Protein AF-0000000068150241 (afdb_homodimer)

pLDDT: mean 87.36, std 18.29, range [23.86, 98.31]

Sequence (458 aa):
MNGSPILTHMPKVGKSLERRTARDLIADKLMVLVATNMLRPGDVLPGERELASVLHVSRETVRGAIQTLAARGVVEVSQGSRTRVGNVDLSHVTVTIASPNAIDSYDLEDVHAARLHIELKVVGDAAENIDEEALRKLDSLLDAQKICGDDAMRFLICDREFHVAIYRNCGNPLLSDFVTDLYTYMMDYRRSAMSRPGAIEASYKDHSDIVAALSGMTGRPSSPPFTIIMNGSPILTHMPKVGKSLERRTARDLIADKLMVLVATNMLRPGDVLPGERELASVLHVSRETVRGAIQTLAARGVVEVSQGSRTRVGNVDLSHVTVTIASPNAIDSYDLEDVHAARLHIELKVVGDAAENIDEEALRKLDSLLDAQKICGDDAMRFLICDREFHVAIYRNCGNPLLSDFVTDLYTYMMDYRRSAMSRPGAIEASYKDHSDIVAALSGMTGRPSSPPFTII

Secondary structure (DSSP, 8-state):
----GGGG-------------HHHHHHHHHHHHHHTTSS-TTPBPPPHHHHHHHHTS-HHHHHHHHHHHHHTTSEE--TTS--EE-----TT--SSSS-HHHHHTS-HHHHHHHHHHHHHHHHHHHHHH--HHHHHHHHHHHHHHHHTTT-HHHHHHHHHHHHHHHHGGGS-HHHHHHHHHHHTTTHHHHHHHHTSTTHHHHHHHHHHHHHHHHHH-TT----------/----GGGG-------------HHHHHHHHHHHHHHTTSS-TTPBPPPHHHHHHHHTS-HHHHHHHHHHHHHTTSEE--TTS--EE-----TT--SSSS-HHHHHTS-HHHHHHHHHHHHHHHHHHHHHH--HHHHHHHHHHHHHHHHTTT-HHHHHHHHHHHHHHHHGGGS-HHHHHHHHHHHTTTHHHHHHHHTSTTHHHHHHHHHHHHHHHHHH-TT----------

Structure (mmCIF, N/CA/C/O backbone):
data_AF-0000000068150241-model_v1
#
loop_
_entity.id
_entity.type
_entity.pdbx_description
1 polymer 'Transcriptional regulator, GntR family protein'
#
loop_
_atom_site.group_PDB
_atom_site.id
_atom_site.type_symbol
_atom_site.label_atom_id
_atom_site.label_alt_id
_atom_site.label_comp_id
_atom_site.label_asym_id
_atom_site.label_entity_id
_atom_site.label_seq_id
_atom_site.pdbx_PDB_ins_code
_atom_site.Cartn_x
_atom_site.Cartn_y
_atom_site.Cartn_z
_atom_site.occupancy
_atom_site.B_iso_or_equiv
_atom_site.auth_seq_id
_atom_site.auth_comp_id
_atom_site.auth_asym_id
_atom_site.auth_atom_id
_atom_site.pdbx_PDB_model_num
ATOM 1 N N . MET A 1 1 ? -9.531 3.857 25.141 1 23.88 1 MET A N 1
ATOM 2 C CA . MET A 1 1 ? -9.82 4.871 24.125 1 23.88 1 MET A CA 1
ATOM 3 C C . MET A 1 1 ? -10.594 4.266 22.953 1 23.88 1 MET A C 1
ATOM 5 O O . MET A 1 1 ? -10.133 3.307 22.328 1 23.88 1 MET A O 1
ATOM 9 N N . ASN A 1 2 ? -11.992 4.293 22.984 1 27.88 2 ASN A N 1
ATOM 10 C CA . ASN A 1 2 ? -13.047 3.686 22.172 1 27.88 2 ASN A CA 1
ATOM 11 C C . ASN A 1 2 ? -12.953 4.109 20.719 1 27.88 2 ASN A C 1
ATOM 13 O O . ASN A 1 2 ? -12.547 5.23 20.406 1 27.88 2 ASN A O 1
ATOM 17 N N . GLY A 1 3 ? -12.812 3.277 19.797 1 33.84 3 GLY A N 1
ATOM 18 C CA . GLY A 1 3 ? -12.914 3.424 18.359 1 33.84 3 GLY A CA 1
ATOM 19 C C . GLY A 1 3 ? -13.961 4.441 17.938 1 33.84 3 GLY A C 1
ATOM 20 O O . GLY A 1 3 ? -15.008 4.57 18.578 1 33.84 3 GLY A O 1
ATOM 21 N N . SER A 1 4 ? -13.594 5.551 17.516 1 35.03 4 SER A N 1
ATOM 22 C CA . SER A 1 4 ? -14.5 6.656 17.203 1 35.03 4 SER A CA 1
ATOM 23 C C . SER A 1 4 ? -15.719 6.176 16.422 1 35.03 4 SER A C 1
ATOM 25 O O . SER A 1 4 ? -15.578 5.555 15.367 1 35.03 4 SER A O 1
ATOM 27 N N . PRO A 1 5 ? -16.938 6.195 16.953 1 36.22 5 PRO A N 1
ATOM 28 C CA . PRO A 1 5 ? -18.281 5.855 16.469 1 36.22 5 PRO A CA 1
ATOM 29 C C . PRO A 1 5 ? -18.609 6.508 15.125 1 36.22 5 PRO A C 1
ATOM 31 O O . PRO A 1 5 ? -19.688 6.273 14.57 1 36.22 5 PRO A O 1
ATOM 34 N N . ILE A 1 6 ? -17.828 7.395 14.812 1 35.53 6 ILE A N 1
ATOM 35 C CA . ILE A 1 6 ? -18.297 8.266 13.742 1 35.53 6 ILE A CA 1
ATOM 36 C C . ILE A 1 6 ? -18.438 7.469 12.445 1 35.53 6 ILE A C 1
ATOM 38 O O . ILE A 1 6 ? -19.312 7.762 11.617 1 35.53 6 ILE A O 1
ATOM 42 N N . LEU A 1 7 ? -17.578 6.551 12.164 1 39.31 7 LEU A N 1
ATOM 43 C CA . LEU A 1 7 ? -17.656 5.902 10.867 1 39.31 7 LEU A CA 1
ATOM 44 C C . LEU A 1 7 ? -18.75 4.836 10.852 1 39.31 7 LEU A C 1
ATOM 46 O O . LEU A 1 7 ? -18.79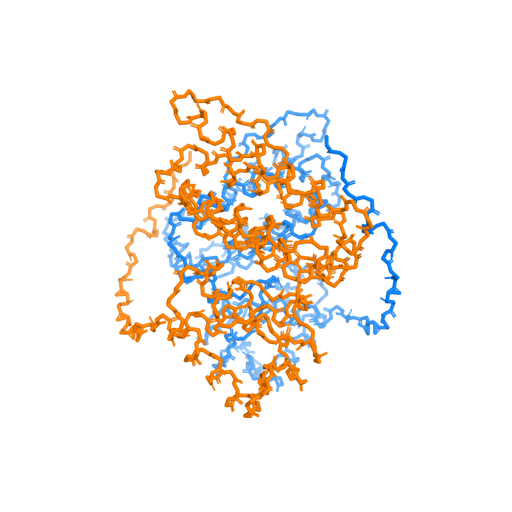7 4.008 9.938 1 39.31 7 LEU A O 1
ATOM 50 N N . THR A 1 8 ? -19.609 4.789 11.781 1 37.72 8 THR A N 1
ATOM 51 C CA . THR A 1 8 ? -20.562 3.688 11.852 1 37.72 8 THR A CA 1
ATOM 52 C C . THR A 1 8 ? -21.594 3.779 10.727 1 37.72 8 THR A C 1
ATOM 54 O O . THR A 1 8 ? -22.234 2.785 10.375 1 37.72 8 THR A O 1
ATOM 57 N N . HIS A 1 9 ? -21.938 5.02 10.289 1 39.81 9 HIS A N 1
ATOM 58 C CA . HIS A 1 9 ? -23.094 5.027 9.398 1 39.81 9 HIS A CA 1
ATOM 59 C C . HIS A 1 9 ? -22.656 5.199 7.945 1 39.81 9 HIS A C 1
ATOM 61 O O . HIS A 1 9 ? -22.828 6.27 7.359 1 39.81 9 HIS A O 1
ATOM 67 N N . MET A 1 10 ? -21.812 4.547 7.504 1 38.31 10 MET A N 1
ATOM 68 C CA . MET A 1 10 ? -21.359 4.73 6.125 1 38.31 10 MET A CA 1
ATOM 69 C C . MET A 1 10 ? -22.375 4.145 5.145 1 38.31 10 MET A C 1
ATOM 71 O O . MET A 1 10 ? -22.859 3.025 5.336 1 38.31 10 MET A O 1
ATOM 75 N N . PRO A 1 11 ? -23 4.973 4.18 1 37.69 11 PRO A N 1
ATOM 76 C CA . PRO A 1 11 ? -23.969 4.441 3.217 1 37.69 11 PRO A CA 1
ATOM 77 C C . PRO A 1 11 ? -23.375 3.371 2.309 1 37.69 11 PRO A C 1
ATOM 79 O O . PRO A 1 11 ? -22.172 3.393 2.029 1 37.69 11 PRO A O 1
ATOM 82 N N . LYS A 1 12 ? -24.141 2.387 2.006 1 37.28 12 LYS A N 1
ATOM 83 C CA . LYS A 1 12 ? -23.797 1.292 1.104 1 37.28 12 LYS A CA 1
ATOM 84 C C . LYS A 1 12 ? -23.812 1.75 -0.351 1 37.28 12 LYS A C 1
ATOM 86 O O . LYS A 1 12 ? -24.859 2.148 -0.866 1 37.28 12 LYS A O 1
ATOM 91 N N . VAL A 1 13 ? -23.031 2.547 -0.886 1 35.31 13 VAL A N 1
ATOM 92 C CA . VAL A 1 13 ? -23.047 2.891 -2.305 1 35.31 13 VAL A CA 1
ATOM 93 C C . VAL A 1 13 ? -22.953 1.619 -3.145 1 35.31 13 VAL A C 1
ATOM 95 O O . VAL A 1 13 ? -21.938 0.918 -3.117 1 35.31 13 VAL A O 1
ATOM 98 N N . GLY A 1 14 ? -23.984 0.919 -3.361 1 36.31 14 GLY A N 1
ATOM 99 C CA . GLY A 1 14 ? -24.094 -0.292 -4.16 1 36.31 14 GLY A CA 1
ATOM 100 C C . GLY A 1 14 ? -23.812 -0.063 -5.633 1 36.31 14 GLY A C 1
ATOM 101 O O . GLY A 1 14 ? -24.688 0.386 -6.375 1 36.31 14 GLY A O 1
ATOM 102 N N . LYS A 1 15 ? -22.828 0.691 -6.125 1 38.38 15 LYS A N 1
ATOM 103 C CA . LYS A 1 15 ? -22.719 0.717 -7.578 1 38.38 15 LYS A CA 1
ATOM 104 C C . LYS A 1 15 ? -22.828 -0.688 -8.164 1 38.38 15 LYS A C 1
ATOM 106 O O . LYS A 1 15 ? -22.406 -1.661 -7.535 1 38.38 15 LYS A O 1
ATOM 111 N N . SER A 1 16 ? -23.594 -0.857 -9.141 1 39.06 16 SER A N 1
ATOM 112 C CA . SER A 1 16 ? -23.703 -2.033 -10 1 39.06 16 SER A CA 1
ATOM 113 C C . SER A 1 16 ? -22.328 -2.463 -10.516 1 39.06 16 SER A C 1
ATOM 115 O O . SER A 1 16 ? -21.734 -1.786 -11.359 1 39.06 16 SER A O 1
ATOM 117 N N . LEU A 1 17 ? -21.344 -2.605 -9.82 1 44.53 17 LEU A N 1
ATOM 118 C CA . LEU A 1 17 ? -20.047 -3.086 -10.281 1 44.53 17 LEU A CA 1
ATOM 119 C C . LEU A 1 17 ? -20.203 -4.242 -11.258 1 44.53 17 LEU A C 1
ATOM 121 O O . LEU A 1 17 ? -20.859 -5.238 -10.953 1 44.53 17 LEU A O 1
ATOM 125 N N . GLU A 1 18 ? -20.422 -3.977 -12.578 1 47.09 18 GLU A N 1
ATOM 126 C CA . GLU A 1 18 ? -20.375 -5.059 -13.555 1 47.09 18 GLU A CA 1
ATOM 127 C C . GLU A 1 18 ? -19.547 -6.227 -13.055 1 47.09 18 GLU A C 1
ATOM 129 O O . GLU A 1 18 ? -18.422 -6.031 -12.57 1 47.09 18 GLU A O 1
ATOM 134 N N . ARG A 1 19 ? -20.141 -7.242 -12.727 1 62.06 19 ARG A N 1
ATOM 135 C CA . ARG A 1 19 ? -19.562 -8.477 -12.203 1 62.06 19 ARG A CA 1
ATOM 136 C C . ARG A 1 19 ? -18.422 -8.969 -13.094 1 62.06 19 ARG A C 1
ATOM 138 O O . ARG A 1 19 ? -18.625 -9.25 -14.273 1 62.06 19 ARG A O 1
ATOM 145 N N . ARG A 1 20 ? -17.281 -8.68 -12.836 1 76.19 20 ARG A N 1
ATOM 146 C CA . ARG A 1 20 ? -16.109 -9.18 -13.539 1 76.19 20 ARG A CA 1
ATOM 147 C C . ARG A 1 20 ? -16.203 -10.68 -13.773 1 76.19 20 ARG A C 1
ATOM 149 O O . ARG A 1 20 ? -16.5 -11.438 -12.844 1 76.19 20 ARG A O 1
ATOM 156 N N . THR A 1 21 ? -16.094 -11.062 -15.102 1 89.44 21 THR A N 1
ATOM 157 C CA . THR A 1 21 ? -16.094 -12.484 -15.453 1 89.44 21 THR A CA 1
ATOM 158 C C . THR A 1 21 ? -14.789 -13.141 -15.023 1 89.44 21 THR A C 1
ATOM 160 O O . THR A 1 21 ? -13.82 -12.461 -14.695 1 89.44 21 THR A O 1
ATOM 163 N N . ALA A 1 22 ? -14.781 -14.43 -14.977 1 92.5 22 ALA A N 1
ATOM 164 C CA . ALA A 1 22 ? -13.562 -15.195 -14.711 1 92.5 22 ALA A CA 1
ATOM 165 C C . ALA A 1 22 ? -12.484 -14.875 -15.742 1 92.5 22 ALA A C 1
ATOM 167 O O . ALA A 1 22 ? -11.297 -14.789 -15.406 1 92.5 22 ALA A O 1
ATOM 168 N N . ARG A 1 23 ? -12.891 -14.617 -16.922 1 94.38 23 ARG A N 1
ATOM 169 C CA . ARG A 1 23 ? -11.984 -14.25 -18.016 1 94.38 23 ARG A CA 1
ATOM 170 C C . ARG A 1 23 ? -11.281 -12.93 -17.719 1 94.38 23 ARG A C 1
ATOM 172 O O . ARG A 1 23 ? -10.062 -12.82 -17.891 1 94.38 23 ARG A O 1
ATOM 179 N N . ASP A 1 24 ? -12.039 -11.953 -17.312 1 95 24 ASP A N 1
ATOM 180 C CA . ASP A 1 24 ? -11.469 -10.648 -17 1 95 24 ASP A CA 1
ATOM 181 C C . ASP A 1 24 ? -10.469 -10.75 -15.844 1 95 24 ASP A C 1
ATOM 183 O O . ASP A 1 24 ? -9.406 -10.125 -15.883 1 95 24 ASP A O 1
ATOM 187 N N . LEU A 1 25 ? -10.805 -11.539 -14.898 1 95.19 25 LEU A N 1
ATOM 188 C CA . LEU A 1 25 ? -9.945 -11.703 -13.734 1 95.19 25 LEU A CA 1
ATOM 189 C C . LEU A 1 25 ? -8.625 -12.359 -14.117 1 95.19 25 LEU A C 1
ATOM 191 O O . LEU A 1 25 ? -7.559 -11.945 -13.648 1 95.19 25 LEU A O 1
ATOM 195 N N . ILE A 1 26 ? -8.719 -13.344 -14.93 1 97.06 26 ILE A N 1
ATOM 196 C CA . ILE A 1 26 ? -7.512 -14.055 -15.344 1 97.06 26 ILE A CA 1
ATOM 197 C C . ILE A 1 26 ? -6.676 -13.164 -16.266 1 97.06 26 ILE A C 1
ATOM 199 O O . ILE A 1 26 ? -5.445 -13.172 -16.188 1 97.06 26 ILE A O 1
ATOM 203 N N . ALA A 1 27 ? -7.316 -12.391 -17.141 1 96.94 27 ALA A N 1
ATOM 204 C CA . ALA A 1 27 ? -6.586 -11.438 -17.969 1 96.94 27 ALA A CA 1
ATOM 205 C C . ALA A 1 27 ? -5.812 -10.445 -17.094 1 96.94 27 ALA A C 1
ATOM 207 O O . ALA A 1 27 ? -4.645 -10.148 -17.375 1 96.94 27 ALA A O 1
ATOM 208 N N . ASP A 1 28 ? -6.445 -9.969 -16.078 1 95.5 28 ASP A N 1
ATOM 209 C CA . ASP A 1 28 ? -5.793 -9.047 -15.164 1 95.5 28 ASP A CA 1
ATOM 210 C C . ASP A 1 28 ? -4.605 -9.703 -14.469 1 95.5 28 ASP A C 1
ATOM 212 O O . ASP A 1 28 ? -3.549 -9.094 -14.312 1 95.5 28 ASP A O 1
ATOM 216 N N . LYS A 1 29 ? -4.801 -10.922 -14.055 1 95.94 29 LYS A N 1
ATOM 217 C CA . LYS A 1 29 ? -3.709 -11.641 -13.406 1 95.94 29 LYS A CA 1
ATOM 218 C C . LYS A 1 29 ? -2.514 -11.789 -14.336 1 95.94 29 LYS A C 1
ATOM 220 O O . LYS A 1 29 ? -1.37 -11.57 -13.938 1 95.94 29 LYS A O 1
ATOM 225 N N . LEU A 1 30 ? -2.787 -12.164 -15.523 1 96.69 30 LEU A N 1
ATOM 226 C CA . LEU A 1 30 ? -1.712 -12.328 -16.484 1 96.69 30 LEU A CA 1
ATOM 227 C C . LEU A 1 30 ? -1.045 -10.992 -16.797 1 96.69 30 LEU A C 1
ATOM 229 O O . LEU A 1 30 ? 0.172 -10.93 -16.984 1 96.69 30 LEU A O 1
ATOM 233 N N . MET A 1 31 ? -1.825 -9.977 -16.859 1 96.06 31 MET A N 1
ATOM 234 C CA . MET A 1 31 ? -1.278 -8.641 -17.078 1 96.06 31 MET A CA 1
ATOM 235 C C . MET A 1 31 ? -0.325 -8.258 -15.953 1 96.06 31 MET A C 1
ATOM 237 O O . MET A 1 31 ? 0.717 -7.645 -16.188 1 96.06 31 MET A O 1
ATOM 241 N N . VAL A 1 32 ? -0.69 -8.594 -14.773 1 94.94 32 VAL A N 1
ATOM 242 C CA . VAL A 1 32 ? 0.145 -8.305 -13.609 1 94.94 32 VAL A CA 1
ATOM 243 C C . VAL A 1 32 ? 1.466 -9.07 -13.727 1 94.94 32 VAL A C 1
ATOM 245 O O . VAL A 1 32 ? 2.523 -8.539 -13.375 1 94.94 32 VAL A O 1
ATOM 248 N N . LEU A 1 33 ? 1.435 -10.305 -14.203 1 95.38 33 LEU A N 1
ATOM 249 C CA . LEU A 1 33 ? 2.658 -11.078 -14.398 1 95.38 33 LEU A CA 1
ATOM 250 C C . LEU A 1 33 ? 3.602 -10.375 -15.359 1 95.38 33 LEU A C 1
ATOM 252 O O . LEU A 1 33 ? 4.82 -10.375 -15.164 1 95.38 33 LEU A O 1
ATOM 256 N N . VAL A 1 34 ? 3.035 -9.758 -16.328 1 94.88 34 VAL A N 1
ATOM 257 C CA . VAL A 1 34 ? 3.836 -9.023 -17.297 1 94.88 34 VAL A CA 1
ATOM 258 C C . VAL A 1 34 ? 4.32 -7.707 -16.688 1 94.88 34 VAL A C 1
ATOM 260 O O . VAL A 1 34 ? 5.5 -7.367 -16.781 1 94.88 34 VAL A O 1
ATOM 263 N N . ALA A 1 35 ? 3.463 -7.023 -15.984 1 93.38 35 ALA A N 1
ATOM 264 C CA . ALA A 1 35 ? 3.766 -5.711 -15.422 1 93.38 35 ALA A CA 1
ATOM 265 C C . ALA A 1 35 ? 4.867 -5.805 -14.375 1 93.38 35 ALA A C 1
ATOM 267 O O . ALA A 1 35 ? 5.633 -4.859 -14.172 1 93.38 35 ALA A O 1
ATOM 268 N N . THR A 1 36 ? 4.941 -6.934 -13.703 1 92.69 36 THR A N 1
ATOM 269 C CA . THR A 1 36 ? 5.906 -7.125 -12.633 1 92.69 36 THR A CA 1
ATOM 270 C C . THR A 1 36 ? 7.199 -7.738 -13.164 1 92.69 36 THR A C 1
ATOM 272 O O . THR A 1 36 ? 8.125 -8.008 -12.406 1 92.69 36 THR A O 1
ATOM 275 N N . ASN A 1 37 ? 7.23 -8.102 -14.422 1 90.75 37 ASN A N 1
ATOM 276 C CA . ASN A 1 37 ? 8.367 -8.68 -15.133 1 90.75 37 ASN A CA 1
ATOM 277 C C . ASN A 1 37 ? 8.609 -10.125 -14.727 1 90.75 37 ASN A C 1
ATOM 279 O O . ASN A 1 37 ? 9.68 -10.68 -14.977 1 90.75 37 ASN A O 1
ATOM 283 N N . MET A 1 38 ? 7.621 -10.695 -14.117 1 92.56 38 MET A N 1
ATOM 284 C CA . MET A 1 38 ? 7.652 -12.156 -14.016 1 92.56 38 MET A CA 1
ATOM 285 C C . MET A 1 38 ? 7.625 -12.797 -15.398 1 92.56 38 MET A C 1
ATOM 287 O O . MET A 1 38 ? 8.266 -13.82 -15.625 1 92.56 38 MET A O 1
ATOM 291 N N . LEU A 1 39 ? 6.84 -12.188 -16.219 1 94.69 39 LEU A N 1
ATOM 292 C CA . LEU A 1 39 ? 6.852 -12.422 -17.656 1 94.69 39 LEU A CA 1
ATOM 293 C C . LEU A 1 39 ? 7.449 -11.227 -18.391 1 94.69 39 LEU A C 1
ATOM 295 O O . LEU A 1 39 ? 6.973 -10.094 -18.25 1 94.69 39 LEU A O 1
ATOM 299 N N . ARG A 1 40 ? 8.461 -11.477 -19.203 1 94.44 40 ARG A N 1
ATOM 300 C CA . ARG A 1 40 ? 9.156 -10.406 -19.906 1 94.44 40 ARG A CA 1
ATOM 301 C C . ARG A 1 40 ? 8.797 -10.406 -21.391 1 94.44 40 ARG A C 1
ATOM 303 O O . ARG A 1 40 ? 8.406 -11.438 -21.938 1 94.44 40 ARG A O 1
ATOM 310 N N . PRO A 1 41 ? 8.984 -9.203 -21.922 1 95.44 41 PRO A N 1
ATOM 311 C CA . PRO A 1 41 ? 8.789 -9.188 -23.375 1 95.44 41 PRO A CA 1
ATOM 312 C C . PRO A 1 41 ? 9.633 -10.242 -24.094 1 95.44 41 PRO A C 1
ATOM 314 O O . PRO A 1 41 ? 10.828 -10.383 -23.797 1 95.44 41 PRO A O 1
ATOM 317 N N . GLY A 1 42 ? 8.953 -10.984 -24.969 1 95.88 42 GLY A N 1
ATOM 318 C CA . GLY A 1 42 ? 9.641 -12.016 -25.719 1 95.88 42 GLY A CA 1
ATOM 319 C C . GLY A 1 42 ? 9.508 -13.398 -25.109 1 95.88 42 GLY A C 1
ATOM 320 O O . GLY A 1 42 ? 9.734 -14.406 -25.781 1 95.88 42 GLY A O 1
ATOM 321 N N . ASP A 1 43 ? 9.141 -13.484 -23.859 1 95.88 43 ASP A N 1
ATOM 322 C CA . ASP A 1 43 ? 8.945 -14.773 -23.219 1 95.88 43 ASP A CA 1
ATOM 323 C C . ASP A 1 43 ? 7.824 -15.562 -23.875 1 95.88 43 ASP A C 1
ATOM 325 O O . ASP A 1 43 ? 6.836 -14.977 -24.328 1 95.88 43 ASP A O 1
ATOM 329 N N . VAL A 1 44 ? 7.965 -16.922 -23.891 1 95.75 44 VAL A N 1
ATOM 330 C CA . VAL A 1 44 ? 6.883 -17.812 -24.312 1 95.75 44 VAL A CA 1
ATOM 331 C C . VAL A 1 44 ? 6.031 -18.188 -23.109 1 95.75 44 VAL A C 1
ATOM 333 O O . VAL A 1 44 ? 6.551 -18.703 -22.109 1 95.75 44 VAL A O 1
ATOM 336 N N . LEU A 1 45 ? 4.738 -17.953 -23.234 1 96.56 45 LEU A N 1
ATOM 337 C CA . LEU A 1 45 ? 3.836 -18.312 -22.141 1 96.56 45 LEU A CA 1
ATOM 338 C C . LEU A 1 45 ? 3.768 -19.828 -21.969 1 96.56 45 LEU A C 1
ATOM 340 O O . LEU A 1 45 ? 3.799 -20.562 -22.953 1 96.56 45 LEU A O 1
ATOM 344 N N . PRO A 1 46 ? 3.652 -20.188 -20.688 1 94.75 46 PRO A N 1
ATOM 345 C CA . PRO A 1 46 ? 3.281 -21.594 -20.531 1 94.75 46 PRO A CA 1
ATOM 346 C C . PRO A 1 46 ? 2.012 -21.969 -21.312 1 94.75 46 PRO A C 1
ATOM 348 O O . PRO A 1 46 ? 1.2 -21.094 -21.609 1 94.75 46 PRO A O 1
ATOM 351 N N . GLY A 1 47 ? 1.883 -23.219 -21.594 1 94.19 47 GLY A N 1
ATOM 352 C CA . GLY A 1 47 ? 0.709 -23.656 -22.328 1 94.19 47 GLY A CA 1
ATOM 353 C C . GLY A 1 47 ? -0.591 -23.391 -21.594 1 94.19 47 GLY A C 1
ATOM 354 O O . GLY A 1 47 ? -0.599 -23.25 -20.375 1 94.19 47 GLY A O 1
ATOM 355 N N . GLU A 1 48 ? -1.673 -23.328 -22.328 1 95.44 48 GLU A N 1
ATOM 356 C CA . GLU A 1 48 ? -2.988 -23.031 -21.766 1 95.44 48 GLU A CA 1
ATOM 357 C C . GLU A 1 48 ? -3.363 -24.047 -20.688 1 95.44 48 GLU A C 1
ATOM 359 O O . GLU A 1 48 ? -3.953 -23.688 -19.672 1 95.44 48 GLU A O 1
ATOM 364 N N . ARG A 1 49 ? -3.057 -25.281 -20.891 1 94.56 49 ARG A N 1
ATOM 365 C CA . ARG A 1 49 ? -3.363 -26.328 -19.906 1 94.56 49 ARG A CA 1
ATOM 366 C C . ARG A 1 49 ? -2.604 -26.094 -18.609 1 94.56 49 ARG A C 1
ATOM 368 O O . ARG A 1 49 ? -3.174 -26.219 -17.531 1 94.56 49 ARG A O 1
ATOM 375 N N . GLU A 1 50 ? -1.358 -25.812 -18.734 1 95.06 50 GLU A N 1
ATOM 376 C CA . GLU A 1 50 ? -0.532 -25.562 -17.547 1 95.06 50 GLU A CA 1
ATOM 377 C C . GLU A 1 50 ? -1.021 -24.328 -16.797 1 95.06 50 GLU A C 1
ATOM 379 O O . GLU A 1 50 ? -1.161 -24.375 -15.57 1 95.06 50 GLU A O 1
ATOM 384 N N . LEU A 1 51 ? -1.272 -23.234 -17.484 1 96.62 51 LEU A N 1
ATOM 385 C CA . LEU A 1 51 ? -1.783 -22.016 -16.859 1 96.62 51 LEU A CA 1
ATOM 386 C C . LEU A 1 51 ? -3.127 -22.281 -16.188 1 96.62 51 LEU A C 1
ATOM 388 O O . LEU A 1 51 ? -3.383 -21.781 -15.094 1 96.62 51 LEU A O 1
ATOM 392 N N . ALA A 1 52 ? -3.99 -23.062 -16.875 1 96.88 52 ALA A N 1
ATOM 393 C CA . ALA A 1 52 ? -5.289 -23.406 -16.312 1 96.88 52 ALA A CA 1
ATOM 394 C C . ALA A 1 52 ? -5.133 -24.125 -14.977 1 96.88 52 ALA A C 1
ATOM 396 O O . ALA A 1 52 ? -5.859 -23.844 -14.023 1 96.88 52 ALA A O 1
ATOM 397 N N . SER A 1 53 ? -4.219 -25 -14.93 1 95.31 53 SER A N 1
ATOM 398 C CA . SER A 1 53 ? -3.959 -25.766 -13.711 1 95.31 53 SER A CA 1
ATO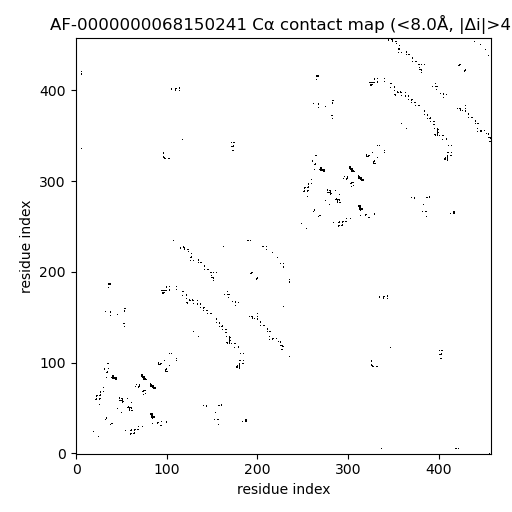M 399 C C . SER A 1 53 ? -3.457 -24.859 -12.594 1 95.31 53 SER A C 1
ATOM 401 O O . SER A 1 53 ? -3.986 -24.891 -11.477 1 95.31 53 SER A O 1
ATOM 403 N N . VAL A 1 54 ? -2.512 -24.016 -12.852 1 96.12 54 VAL A N 1
ATOM 404 C CA . VAL A 1 54 ? -1.877 -23.156 -11.859 1 96.12 54 VAL A CA 1
ATOM 405 C C . VAL A 1 54 ? -2.869 -22.094 -11.375 1 96.12 54 VAL A C 1
ATOM 407 O O . VAL A 1 54 ? -2.9 -21.766 -10.195 1 96.12 54 VAL A O 1
ATOM 410 N N . LEU A 1 55 ? -3.697 -21.641 -12.281 1 97 55 LEU A N 1
ATOM 411 C CA . LEU A 1 55 ? -4.613 -20.562 -11.953 1 97 55 LEU A CA 1
ATOM 412 C C . LEU A 1 55 ? -5.965 -21.109 -11.508 1 97 55 LEU A C 1
ATOM 414 O O . LEU A 1 55 ? -6.863 -20.344 -11.148 1 97 55 LEU A O 1
ATOM 418 N N . HIS A 1 56 ? -6.141 -22.375 -11.516 1 95.56 56 HIS A N 1
ATOM 419 C CA . HIS A 1 56 ? -7.328 -23.078 -11.047 1 95.56 56 HIS A CA 1
ATOM 420 C C . HIS A 1 56 ? -8.578 -22.594 -11.773 1 95.56 56 HIS A C 1
ATOM 422 O O . HIS A 1 56 ? -9.586 -22.266 -11.141 1 95.56 56 HIS A O 1
ATOM 428 N N . VAL A 1 57 ? -8.453 -22.562 -13.078 1 97.12 57 VAL A N 1
ATOM 429 C CA . VAL A 1 57 ? -9.57 -22.234 -13.961 1 97.12 57 VAL A CA 1
ATOM 430 C C . VAL A 1 57 ? -9.578 -23.172 -15.164 1 97.12 57 VAL A C 1
ATOM 432 O O . VAL A 1 57 ? -8.695 -24.016 -15.297 1 97.12 57 VAL A O 1
ATOM 435 N N . SER A 1 58 ? -10.586 -23.047 -15.961 1 97.06 58 SER A N 1
ATOM 436 C CA . SER A 1 58 ? -10.68 -23.891 -17.156 1 97.06 58 SER A CA 1
ATOM 437 C C . SER A 1 58 ? -9.742 -23.391 -18.25 1 97.06 58 SER A C 1
ATOM 439 O O . SER A 1 58 ? -9.344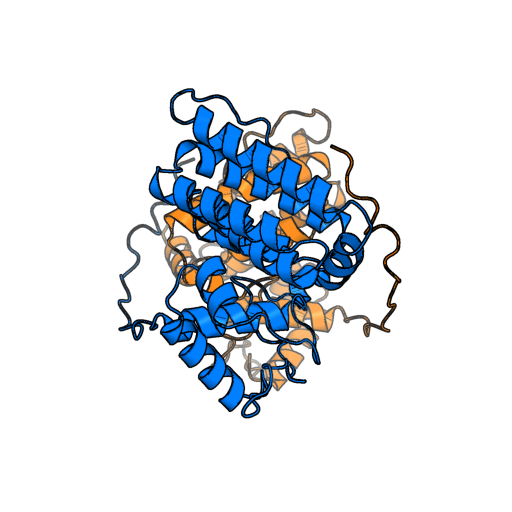 -22.219 -18.25 1 97.06 58 SER A O 1
ATOM 441 N N . ARG A 1 59 ? -9.406 -24.312 -19.156 1 97.06 59 ARG A N 1
ATOM 442 C CA . ARG A 1 59 ? -8.602 -23.953 -20.312 1 97.06 59 ARG A CA 1
ATOM 443 C C . ARG A 1 59 ? -9.305 -22.891 -21.141 1 97.06 59 ARG A C 1
ATOM 445 O O . ARG A 1 59 ? -8.656 -22 -21.703 1 97.06 59 ARG A O 1
ATOM 452 N N . GLU A 1 60 ? -10.586 -22.969 -21.188 1 97.12 60 GLU A N 1
ATOM 453 C CA . GLU A 1 60 ? -11.383 -22 -21.938 1 97.12 60 GLU A CA 1
ATOM 454 C C . GLU A 1 60 ? -11.258 -20.609 -21.359 1 97.12 60 GLU A C 1
ATOM 456 O O . GLU A 1 60 ? -11.18 -19.625 -22.094 1 97.12 60 GLU A O 1
ATOM 461 N N . THR A 1 61 ? -11.273 -20.547 -20.062 1 97.94 61 THR A N 1
ATOM 462 C CA . THR A 1 61 ? -11.102 -19.266 -19.375 1 97.94 61 THR A CA 1
ATOM 463 C C . THR A 1 61 ? -9.742 -18.656 -19.672 1 97.94 61 THR A C 1
ATOM 465 O O . THR A 1 61 ? -9.633 -17.469 -19.969 1 97.94 61 THR A O 1
ATOM 468 N N . VAL A 1 62 ? -8.711 -19.469 -19.703 1 97.56 62 VAL A N 1
ATOM 469 C CA . VAL A 1 62 ? -7.363 -19 -20 1 97.56 62 VAL A CA 1
ATOM 470 C C . VAL A 1 62 ? -7.289 -18.531 -21.453 1 97.56 62 VAL A C 1
ATOM 472 O O . VAL A 1 62 ? -6.75 -17.453 -21.734 1 97.56 62 VAL A O 1
ATOM 475 N N . ARG A 1 63 ? -7.824 -19.328 -22.312 1 96.06 63 ARG A N 1
ATOM 476 C CA . ARG A 1 63 ? -7.828 -18.969 -23.719 1 96.06 63 ARG A CA 1
ATOM 477 C C . ARG A 1 63 ? -8.5 -17.625 -23.938 1 96.06 63 ARG A C 1
ATOM 479 O O . ARG A 1 63 ? -7.98 -16.781 -24.672 1 96.06 63 ARG A O 1
ATOM 486 N N . GLY A 1 64 ? -9.648 -17.438 -23.297 1 97.12 64 GLY A N 1
ATOM 487 C CA . GLY A 1 64 ? -10.344 -16.156 -23.406 1 97.12 64 GLY A CA 1
ATOM 488 C C . GLY A 1 64 ? -9.523 -15 -22.875 1 97.12 64 GLY A C 1
ATOM 489 O O . GLY A 1 64 ? -9.5 -13.922 -23.469 1 97.12 64 GLY A O 1
ATOM 490 N N . ALA A 1 65 ? -8.867 -15.203 -21.797 1 97.88 65 ALA A N 1
ATOM 491 C CA . ALA A 1 65 ? -8.016 -14.18 -21.203 1 97.88 65 ALA A CA 1
ATOM 492 C C . ALA A 1 65 ? -6.867 -13.812 -22.125 1 97.88 65 ALA A C 1
ATOM 494 O O . ALA A 1 65 ? -6.547 -12.633 -22.297 1 97.88 65 ALA A O 1
ATOM 495 N N . ILE A 1 66 ? -6.277 -14.773 -22.719 1 97.38 66 ILE A N 1
ATOM 496 C CA . ILE A 1 66 ? -5.164 -14.562 -23.641 1 97.38 66 ILE A CA 1
ATOM 497 C C . ILE A 1 66 ? -5.633 -13.766 -24.859 1 97.38 66 ILE A C 1
ATOM 499 O O . ILE A 1 66 ? -4.938 -12.859 -25.312 1 97.38 66 ILE A O 1
ATOM 503 N N . GLN A 1 67 ? -6.789 -14.055 -25.328 1 96.44 67 GLN A N 1
ATOM 504 C CA . GLN A 1 67 ? -7.34 -13.312 -26.453 1 96.44 67 GLN A CA 1
ATOM 505 C C . GLN A 1 67 ? -7.559 -11.852 -26.094 1 96.44 67 GLN A C 1
ATOM 507 O O . GLN A 1 67 ? -7.289 -10.961 -26.906 1 96.44 67 GLN A O 1
ATOM 512 N N . THR A 1 68 ? -8.086 -11.664 -24.938 1 96.88 68 THR A N 1
ATOM 513 C CA . THR A 1 68 ? -8.281 -10.305 -24.438 1 96.88 68 THR A CA 1
ATOM 514 C C . THR A 1 68 ? -6.957 -9.547 -24.406 1 96.88 68 THR A C 1
ATOM 516 O O . THR A 1 68 ? -6.883 -8.398 -24.844 1 96.88 68 THR A O 1
ATOM 519 N N . LEU A 1 69 ? -5.957 -10.172 -23.922 1 97.69 69 LEU A N 1
ATOM 520 C CA . LEU A 1 69 ? -4.641 -9.547 -23.812 1 97.69 69 LEU A CA 1
ATOM 521 C C . LEU A 1 69 ? -4.02 -9.336 -25.188 1 97.69 69 LEU A C 1
ATOM 523 O O . LEU A 1 69 ? -3.297 -8.359 -25.406 1 97.69 69 LEU A O 1
ATOM 527 N N . ALA A 1 70 ? -4.273 -10.219 -26.078 1 96.75 70 ALA A N 1
ATOM 528 C CA . ALA A 1 70 ? -3.787 -10.086 -27.453 1 96.75 70 ALA A CA 1
ATOM 529 C C . ALA A 1 70 ? -4.387 -8.859 -28.141 1 96.75 70 ALA A C 1
ATOM 531 O O . ALA A 1 70 ? -3.688 -8.133 -28.844 1 96.75 70 ALA A O 1
ATOM 532 N N . ALA A 1 71 ? -5.598 -8.648 -27.891 1 95.88 71 ALA A N 1
ATOM 533 C CA . ALA A 1 71 ? -6.289 -7.496 -28.469 1 95.88 71 ALA A CA 1
ATOM 534 C C . ALA A 1 71 ? -5.676 -6.188 -27.984 1 95.88 71 ALA A C 1
ATOM 536 O O . ALA A 1 71 ? -5.746 -5.168 -28.672 1 95.88 71 ALA A O 1
ATOM 537 N N . ARG A 1 72 ? -5.074 -6.301 -26.828 1 94.94 72 ARG A N 1
ATOM 538 C CA . ARG A 1 72 ? -4.469 -5.113 -26.234 1 94.94 72 ARG A CA 1
ATOM 539 C C . ARG A 1 72 ? -2.975 -5.051 -26.531 1 94.94 72 ARG A C 1
ATOM 541 O O . ARG A 1 72 ? -2.283 -4.141 -26.062 1 94.94 72 ARG A O 1
ATOM 548 N N . GLY A 1 73 ? -2.477 -6.07 -27.188 1 96.25 73 GLY A N 1
ATOM 549 C CA . GLY A 1 73 ? -1.076 -6.102 -27.578 1 96.25 73 GLY A CA 1
ATOM 550 C C . GLY A 1 73 ? -0.157 -6.582 -26.469 1 96.25 73 GLY A C 1
ATOM 551 O O . GLY A 1 73 ? 1.066 -6.5 -26.594 1 96.25 73 GLY A O 1
ATOM 552 N N . VAL A 1 74 ? -0.693 -7.047 -25.422 1 97.25 74 VAL A N 1
ATOM 553 C CA . VAL A 1 74 ? 0.092 -7.504 -24.281 1 97.25 74 VAL A CA 1
ATOM 554 C C . VAL A 1 74 ? 0.787 -8.82 -24.625 1 97.25 74 VAL A C 1
ATOM 556 O O . VAL A 1 74 ? 1.914 -9.062 -24.188 1 97.25 74 VAL A O 1
ATOM 559 N N . VAL A 1 75 ? 0.088 -9.625 -25.391 1 97.75 75 VAL A N 1
ATOM 560 C CA . VAL A 1 75 ? 0.668 -10.859 -25.906 1 97.75 75 VAL A CA 1
ATOM 561 C C . VAL A 1 75 ? 0.429 -10.953 -27.406 1 97.75 75 VAL A C 1
ATOM 563 O O . VAL A 1 75 ? -0.404 -10.227 -27.953 1 97.75 75 VAL A O 1
ATOM 566 N N . GLU A 1 76 ? 1.173 -11.789 -27.969 1 96.06 76 GLU A N 1
ATOM 567 C CA . GLU A 1 76 ? 1.052 -12.078 -29.391 1 96.06 76 GLU A CA 1
ATOM 568 C C . GLU A 1 76 ? 0.727 -13.555 -29.625 1 96.06 76 GLU A C 1
ATOM 570 O O . GLU A 1 76 ? 1.498 -14.43 -29.234 1 96.06 76 GLU A O 1
ATOM 575 N N . VAL A 1 77 ? -0.427 -13.758 -30.25 1 92.25 77 VAL A N 1
ATOM 576 C CA . VAL A 1 77 ? -0.866 -15.117 -30.547 1 92.25 77 VAL A CA 1
ATOM 577 C C . VAL A 1 77 ? -0.633 -15.414 -32.031 1 92.25 77 VAL A C 1
ATOM 579 O O . VAL A 1 77 ? -0.956 -14.602 -32.875 1 92.25 77 VAL A O 1
ATOM 582 N N . SER A 1 78 ? 0.115 -16.422 -32.281 1 84.44 78 SER A N 1
ATOM 583 C CA . SER A 1 78 ? 0.292 -16.875 -33.656 1 84.44 78 SER A CA 1
ATOM 584 C C . SER A 1 78 ? -0.233 -18.281 -33.844 1 84.44 78 SER A C 1
ATOM 586 O O . SER A 1 78 ? -0.093 -19.141 -32.969 1 84.44 78 SER A O 1
ATOM 588 N N . GLN A 1 79 ? -0.88 -18.453 -34.938 1 79.94 79 GLN A N 1
ATOM 589 C CA . GLN A 1 79 ? -1.439 -19.766 -35.25 1 79.94 79 GLN A CA 1
ATOM 590 C C . GLN A 1 79 ? -0.356 -20.844 -35.25 1 79.94 79 GLN A C 1
ATOM 592 O O . GLN A 1 79 ? 0.665 -20.703 -35.938 1 79.94 79 GLN A O 1
ATOM 597 N N . GLY A 1 80 ? -0.676 -21.844 -34.469 1 79.44 80 GLY A N 1
ATOM 598 C CA . GLY A 1 80 ? 0.214 -23 -34.438 1 79.44 80 GLY A CA 1
ATOM 599 C C . GLY A 1 80 ? 1.468 -22.766 -33.625 1 79.44 80 GLY A C 1
ATOM 600 O O . GLY A 1 80 ? 2.35 -23.625 -33.562 1 79.44 80 GLY A O 1
ATOM 601 N N . SER A 1 81 ? 1.607 -21.531 -33.156 1 83.12 81 SER A N 1
ATOM 602 C CA . SER A 1 81 ? 2.795 -21.234 -32.344 1 83.12 81 SER A CA 1
ATOM 603 C C . SER A 1 81 ? 2.426 -20.891 -30.922 1 83.12 81 SER A C 1
ATOM 605 O O . SER A 1 81 ? 1.25 -20.688 -30.609 1 83.12 81 SER A O 1
ATOM 607 N N . ARG A 1 82 ? 3.424 -20.891 -30.094 1 89.94 82 ARG A N 1
ATOM 608 C CA . ARG A 1 82 ? 3.236 -20.547 -28.688 1 89.94 82 ARG A CA 1
ATOM 609 C C . ARG A 1 82 ? 3.018 -19.062 -28.5 1 89.94 82 ARG A C 1
ATOM 611 O O . ARG A 1 82 ? 3.539 -18.25 -29.266 1 89.94 82 ARG A O 1
ATOM 618 N N . THR A 1 83 ? 2.17 -18.703 -27.594 1 95.75 83 THR A N 1
ATOM 619 C CA . THR A 1 83 ? 1.878 -17.312 -27.266 1 95.75 83 THR A CA 1
ATOM 620 C C . THR A 1 83 ? 3.094 -16.641 -26.641 1 95.75 83 THR A C 1
ATOM 622 O O . THR A 1 83 ? 3.725 -17.203 -25.734 1 95.75 83 THR A O 1
ATOM 625 N N . ARG A 1 84 ? 3.426 -15.414 -27.141 1 97.19 84 ARG A N 1
ATOM 626 C CA . ARG A 1 84 ? 4.586 -14.68 -26.641 1 97.19 84 ARG A CA 1
ATOM 627 C C . ARG A 1 84 ? 4.168 -13.352 -26.016 1 97.19 84 ARG A C 1
ATOM 629 O O . ARG A 1 84 ? 3.211 -12.719 -26.469 1 97.19 84 ARG A O 1
ATOM 636 N N . VAL A 1 85 ? 4.93 -12.938 -25.016 1 97.62 85 VAL A N 1
ATOM 637 C CA . VAL A 1 85 ? 4.668 -11.648 -24.391 1 97.62 85 VAL A CA 1
ATOM 638 C C . VAL A 1 85 ? 5.113 -10.523 -25.312 1 97.62 85 VAL A C 1
ATOM 640 O O . VAL A 1 85 ? 6.215 -10.555 -25.859 1 97.62 85 VAL A O 1
ATOM 643 N N . GLY A 1 86 ? 4.223 -9.578 -25.484 1 96.06 86 GLY A N 1
ATOM 644 C CA . GLY A 1 86 ? 4.535 -8.422 -26.297 1 96.06 86 GLY A CA 1
ATOM 645 C C . GLY A 1 86 ? 5.312 -7.355 -25.562 1 96.06 86 GLY A C 1
ATOM 646 O O . GLY A 1 86 ? 5.633 -7.523 -24.375 1 96.06 86 GLY A O 1
ATOM 647 N N . ASN A 1 87 ? 5.676 -6.309 -26.344 1 93.88 87 ASN A N 1
ATOM 648 C CA . ASN A 1 87 ? 6.371 -5.16 -25.766 1 93.88 87 ASN A CA 1
ATOM 649 C C . ASN A 1 87 ? 5.422 -3.984 -25.547 1 93.88 87 ASN A C 1
ATOM 651 O O . ASN A 1 87 ? 5.242 -3.152 -26.438 1 93.88 87 ASN A O 1
ATOM 655 N N . VAL A 1 88 ? 4.82 -3.914 -24.391 1 92.12 88 VAL A N 1
ATOM 656 C CA . VAL A 1 88 ? 3.875 -2.855 -24.047 1 92.12 88 VAL A CA 1
ATOM 657 C C . VAL A 1 88 ? 4.23 -2.26 -22.688 1 92.12 88 VAL A C 1
ATOM 659 O O . VAL A 1 88 ? 4.762 -2.955 -21.812 1 92.12 88 VAL A O 1
ATOM 662 N N . ASP A 1 89 ? 3.979 -0.993 -22.609 1 91.25 89 ASP A N 1
ATOM 663 C CA . ASP A 1 89 ? 4.195 -0.328 -21.328 1 91.25 89 ASP A CA 1
ATOM 664 C C . ASP A 1 89 ? 3.025 -0.57 -20.375 1 91.25 89 ASP A C 1
ATOM 666 O O . ASP A 1 89 ? 1.904 -0.128 -20.641 1 91.25 89 ASP A O 1
ATOM 670 N N . LEU A 1 90 ? 3.334 -1.197 -19.312 1 92.38 90 LEU A N 1
ATOM 671 C CA . LEU A 1 90 ? 2.297 -1.503 -18.328 1 92.38 90 LEU A CA 1
ATOM 672 C C . LEU A 1 90 ? 2.631 -0.884 -16.969 1 92.38 90 LEU A C 1
ATOM 674 O O . LEU A 1 90 ? 2.24 -1.415 -15.93 1 92.38 90 LEU A O 1
ATOM 678 N N . SER A 1 91 ? 3.303 0.225 -16.969 1 86.25 91 SER A N 1
ATOM 679 C CA . SER A 1 91 ? 3.76 0.877 -15.75 1 86.25 91 SER A CA 1
ATOM 680 C C . SER A 1 91 ? 2.586 1.397 -14.93 1 86.25 91 SER A C 1
ATOM 682 O O . SER A 1 91 ? 2.725 1.655 -13.734 1 86.25 91 SER A O 1
ATOM 684 N N . HIS A 1 92 ? 1.465 1.544 -15.578 1 84.75 92 HIS A N 1
ATOM 685 C CA . HIS A 1 92 ? 0.298 2.113 -14.914 1 84.75 92 HIS A CA 1
ATOM 686 C C . HIS A 1 92 ? -0.519 1.034 -14.211 1 84.75 92 HIS A C 1
ATOM 688 O O . HIS A 1 92 ? -1.426 1.342 -13.438 1 84.75 92 HIS A O 1
ATOM 694 N N . VAL A 1 93 ? -0.195 -0.229 -14.508 1 88.88 93 VAL A N 1
ATOM 695 C CA . VAL A 1 93 ? -0.966 -1.34 -13.961 1 88.88 93 VAL A CA 1
ATOM 696 C C . VAL A 1 93 ? -0.645 -1.512 -12.477 1 88.88 93 VAL A C 1
ATOM 698 O O . VAL A 1 93 ? 0.525 -1.533 -12.086 1 88.88 93 VAL A O 1
ATOM 701 N N . THR A 1 94 ? -1.684 -1.53 -11.688 1 90.31 94 THR A N 1
ATOM 702 C CA . THR A 1 94 ? -1.521 -1.854 -10.273 1 90.31 94 THR A CA 1
ATOM 703 C C . THR A 1 94 ? -1.614 -3.361 -10.047 1 90.31 94 THR A C 1
ATOM 705 O O . THR A 1 94 ? -2.418 -4.039 -10.688 1 90.31 94 THR A O 1
ATOM 708 N N . VAL A 1 95 ? -0.814 -3.854 -9.172 1 88.38 95 VAL A N 1
ATOM 709 C CA . VAL A 1 95 ? -0.878 -5.27 -8.828 1 88.38 95 VAL A CA 1
ATOM 710 C C . VAL A 1 95 ? -2.131 -5.547 -8 1 88.38 95 VAL A C 1
ATOM 712 O O . VAL A 1 95 ? -2.951 -6.391 -8.367 1 88.38 95 VAL A O 1
ATOM 715 N N . THR A 1 96 ? -2.172 -4.902 -6.895 1 93.44 96 THR A N 1
ATOM 716 C CA . THR A 1 96 ? -3.375 -4.902 -6.066 1 93.44 96 THR A CA 1
ATOM 717 C C . THR A 1 96 ? -3.715 -3.488 -5.605 1 93.44 96 THR A C 1
ATOM 719 O O . THR A 1 96 ? -4.52 -2.799 -6.238 1 93.44 96 THR A O 1
ATOM 722 N N . ILE A 1 97 ? -2.848 -2.945 -4.742 1 93.75 97 ILE A N 1
ATOM 723 C CA . ILE A 1 97 ? -3.057 -1.618 -4.172 1 93.75 97 ILE A CA 1
ATOM 724 C C . ILE A 1 97 ? -2.043 -0.638 -4.758 1 93.75 97 ILE A C 1
ATOM 726 O O . ILE A 1 97 ? -2.369 0.524 -5.012 1 93.75 97 ILE A O 1
ATOM 730 N N . ALA A 1 98 ? -0.885 -1.129 -4.992 1 92.94 98 ALA A N 1
ATOM 731 C CA . ALA A 1 98 ? 0.241 -0.316 -5.445 1 92.94 98 ALA A CA 1
ATOM 732 C C . ALA A 1 98 ? 0.777 -0.82 -6.785 1 92.94 98 ALA A C 1
ATOM 734 O O . ALA A 1 98 ? 0.597 -1.989 -7.133 1 92.94 98 ALA A O 1
ATOM 735 N N . SER A 1 99 ? 1.399 0.063 -7.488 1 90.81 99 SER A N 1
ATOM 736 C CA . SER A 1 99 ? 2.121 -0.347 -8.688 1 90.81 99 SER A CA 1
ATOM 737 C C . SER A 1 99 ? 3.484 -0.936 -8.336 1 90.81 99 SER A C 1
ATOM 739 O O . SER A 1 99 ? 4.062 -0.604 -7.301 1 90.81 99 SER A O 1
ATOM 741 N N . PRO A 1 100 ? 3.988 -1.747 -9.281 1 91 100 PRO A N 1
ATOM 742 C CA . PRO A 1 100 ? 5.324 -2.297 -9.039 1 91 100 PRO A CA 1
ATOM 743 C C . PRO A 1 100 ? 6.395 -1.216 -8.93 1 91 100 PRO A C 1
ATOM 745 O O . PRO A 1 100 ? 7.301 -1.32 -8.102 1 91 100 PRO A O 1
ATOM 748 N N . ASN A 1 101 ? 6.258 -0.177 -9.688 1 90.12 101 ASN A N 1
ATOM 749 C CA . ASN A 1 101 ? 7.25 0.894 -9.672 1 90.12 101 ASN A CA 1
ATOM 750 C C . ASN A 1 101 ? 7.27 1.625 -8.336 1 90.12 101 ASN A C 1
ATOM 752 O O . ASN A 1 101 ? 8.32 2.084 -7.891 1 90.12 101 ASN A O 1
ATOM 756 N N . ALA A 1 102 ? 6.121 1.762 -7.766 1 92.5 102 ALA A N 1
ATOM 757 C CA . ALA A 1 102 ? 6.043 2.42 -6.465 1 92.5 102 ALA A CA 1
ATOM 758 C C . ALA A 1 102 ? 6.812 1.633 -5.406 1 92.5 102 ALA A C 1
ATOM 760 O O . ALA A 1 102 ? 7.617 2.201 -4.664 1 92.5 102 ALA A O 1
ATOM 761 N N . ILE A 1 103 ? 6.637 0.329 -5.406 1 94.44 103 ILE A N 1
ATOM 762 C CA . ILE A 1 103 ? 7.281 -0.52 -4.41 1 94.44 103 ILE A CA 1
ATOM 763 C C . ILE A 1 103 ? 8.773 -0.613 -4.707 1 94.44 103 ILE A C 1
ATOM 765 O O . ILE A 1 103 ? 9.602 -0.542 -3.791 1 94.44 103 ILE A O 1
ATOM 769 N N . ASP A 1 104 ? 9.133 -0.661 -5.957 1 93.25 104 ASP A N 1
ATOM 770 C CA . ASP A 1 104 ? 10.523 -0.84 -6.367 1 93.25 104 ASP A CA 1
ATOM 771 C C . ASP A 1 104 ? 11.352 0.415 -6.086 1 93.25 104 ASP A C 1
ATOM 773 O O . ASP A 1 104 ? 12.578 0.382 -6.145 1 93.25 104 ASP A O 1
ATOM 777 N N . SER A 1 105 ? 10.695 1.517 -5.754 1 93.88 105 SER A N 1
ATOM 778 C CA . SER A 1 105 ? 11.406 2.76 -5.477 1 93.88 105 SER A CA 1
ATOM 779 C C . SER A 1 105 ? 11.969 2.775 -4.059 1 93.88 105 SER A C 1
ATOM 781 O O . SER A 1 105 ? 12.789 3.629 -3.719 1 93.88 105 SER A O 1
ATOM 783 N N . TYR A 1 106 ? 11.609 1.785 -3.242 1 96.38 106 TYR A N 1
ATOM 784 C CA . TYR A 1 106 ? 12.102 1.717 -1.871 1 96.38 106 TYR A CA 1
ATOM 785 C C . TYR A 1 106 ? 13.344 0.838 -1.781 1 96.38 106 TYR A C 1
ATOM 787 O O . TYR A 1 106 ? 13.609 0.038 -2.682 1 96.38 106 TYR A O 1
ATOM 795 N N . ASP A 1 107 ? 14.031 1 -0.631 1 95.56 107 ASP A N 1
ATOM 796 C CA . ASP A 1 107 ? 15.25 0.222 -0.417 1 95.56 107 ASP A CA 1
ATOM 797 C C . ASP A 1 107 ? 14.914 -1.225 -0.054 1 95.56 107 ASP A C 1
ATOM 799 O O . ASP A 1 107 ? 13.898 -1.492 0.586 1 95.56 107 ASP A O 1
ATOM 803 N N . LEU A 1 108 ? 15.789 -2.096 -0.437 1 93.94 108 LEU A N 1
ATOM 804 C CA . LEU A 1 108 ? 15.648 -3.531 -0.216 1 93.94 108 LEU A CA 1
ATOM 805 C C . LEU A 1 108 ? 15.391 -3.83 1.258 1 93.94 108 LEU A C 1
ATOM 807 O O . LEU A 1 108 ? 14.492 -4.613 1.59 1 93.94 108 LEU A O 1
ATOM 811 N N . GLU A 1 109 ? 16.141 -3.172 2.109 1 95.5 109 GLU A N 1
ATOM 812 C CA . GLU A 1 109 ? 16.016 -3.438 3.539 1 95.5 109 GLU A CA 1
ATOM 813 C C . GLU A 1 109 ? 14.656 -3.016 4.07 1 95.5 109 GLU A C 1
ATOM 815 O O . GLU A 1 109 ? 14.055 -3.715 4.891 1 95.5 109 GLU A O 1
ATOM 820 N N . ASP A 1 110 ? 14.141 -1.926 3.59 1 97.19 110 ASP A N 1
ATOM 821 C CA . ASP A 1 110 ? 12.828 -1.435 4.016 1 97.19 110 ASP A CA 1
ATOM 822 C C . ASP A 1 110 ? 11.719 -2.369 3.555 1 97.19 110 ASP A C 1
ATOM 824 O O . ASP A 1 110 ? 10.805 -2.682 4.324 1 97.19 110 ASP A O 1
ATOM 828 N N . VAL A 1 111 ? 11.828 -2.775 2.314 1 96.75 111 VAL A N 1
ATOM 829 C CA . VAL A 1 111 ? 10.797 -3.652 1.771 1 96.75 111 VAL A CA 1
ATOM 830 C C . VAL A 1 111 ? 10.828 -5 2.492 1 96.75 111 VAL A C 1
ATOM 832 O O . VAL A 1 111 ? 9.781 -5.543 2.85 1 96.75 111 VAL A O 1
ATOM 835 N N . HIS A 1 112 ? 12.023 -5.492 2.711 1 94.38 112 HIS A N 1
ATOM 836 C CA . HIS A 1 112 ? 12.156 -6.773 3.4 1 94.38 112 HIS A CA 1
ATOM 837 C C . HIS A 1 112 ? 11.586 -6.695 4.812 1 94.38 112 HIS A C 1
ATOM 839 O O . HIS A 1 112 ? 10.812 -7.566 5.223 1 94.38 112 HIS A O 1
ATOM 845 N N . ALA A 1 113 ? 11.891 -5.664 5.543 1 96.12 113 ALA A N 1
ATOM 846 C CA . ALA A 1 113 ? 11.406 -5.496 6.91 1 96.12 113 ALA A CA 1
ATOM 847 C C . ALA A 1 113 ? 9.891 -5.32 6.934 1 96.12 113 ALA A C 1
ATOM 849 O O . ALA A 1 113 ? 9.211 -5.879 7.797 1 96.12 113 ALA A O 1
ATOM 850 N N . ALA A 1 114 ? 9.398 -4.543 6.043 1 97.56 114 ALA A N 1
ATOM 851 C CA . ALA A 1 114 ? 7.957 -4.344 5.949 1 97.56 114 ALA A CA 1
ATOM 852 C C . ALA A 1 114 ? 7.242 -5.652 5.629 1 97.56 114 ALA A C 1
ATOM 854 O O . ALA A 1 114 ? 6.227 -5.98 6.25 1 97.56 114 ALA A O 1
ATOM 855 N N . ARG A 1 115 ? 7.746 -6.355 4.617 1 96.25 115 ARG A N 1
ATOM 856 C CA . ARG A 1 115 ? 7.137 -7.625 4.234 1 96.25 115 ARG A CA 1
ATOM 857 C C . ARG A 1 115 ? 7.133 -8.609 5.402 1 96.25 1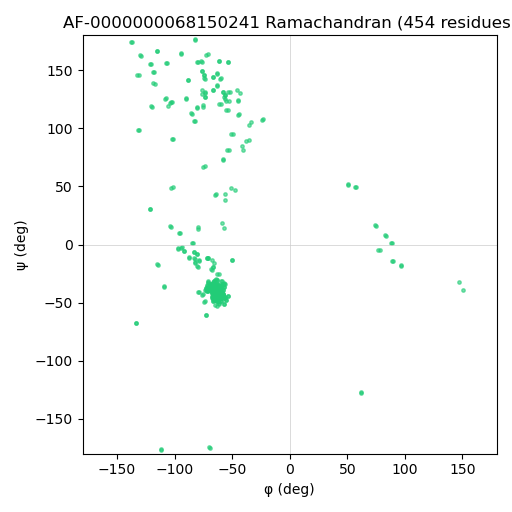15 ARG A C 1
ATOM 859 O O . ARG A 1 115 ? 6.125 -9.266 5.66 1 96.25 115 ARG A O 1
ATOM 866 N N . LEU A 1 116 ? 8.281 -8.688 6.074 1 95.25 116 LEU A N 1
ATOM 867 C CA . LEU A 1 116 ? 8.359 -9.57 7.234 1 95.25 116 LEU A CA 1
ATOM 868 C C . LEU A 1 116 ? 7.273 -9.234 8.25 1 95.25 116 LEU A C 1
ATOM 870 O O . LEU A 1 116 ? 6.543 -10.117 8.695 1 95.25 116 LEU A O 1
ATOM 874 N N . HIS A 1 117 ? 7.121 -7.984 8.562 1 96.12 117 HIS A N 1
ATOM 875 C CA . HIS A 1 117 ? 6.16 -7.547 9.57 1 96.12 117 HIS A CA 1
ATOM 876 C C . HIS A 1 117 ? 4.734 -7.879 9.156 1 96.12 117 HIS A C 1
ATOM 878 O O . HIS A 1 117 ? 3.951 -8.391 9.961 1 96.12 117 HIS A O 1
ATOM 884 N N . ILE A 1 118 ? 4.41 -7.629 7.938 1 97.31 118 ILE A N 1
ATOM 885 C CA . ILE A 1 118 ? 3.037 -7.801 7.473 1 97.31 118 ILE A CA 1
ATOM 886 C C . ILE A 1 118 ? 2.773 -9.273 7.184 1 97.31 118 ILE A C 1
ATOM 888 O O . ILE A 1 118 ? 1.709 -9.805 7.523 1 97.31 118 ILE A O 1
ATOM 892 N N . GLU A 1 119 ? 3.719 -9.945 6.598 1 96.62 119 GLU A N 1
ATOM 893 C CA . GLU A 1 119 ? 3.537 -11.336 6.207 1 96.62 119 GLU A CA 1
ATOM 894 C C . GLU A 1 119 ? 3.371 -12.234 7.434 1 96.62 119 GLU A C 1
ATOM 896 O O . GLU A 1 119 ? 2.598 -13.195 7.406 1 96.62 119 GLU A O 1
ATOM 901 N N . LEU A 1 120 ? 4.094 -11.953 8.477 1 94.75 120 LEU A N 1
ATOM 902 C CA . LEU A 1 120 ? 3.963 -12.742 9.695 1 94.75 120 LEU A CA 1
ATOM 903 C C . LEU A 1 120 ? 2.537 -12.68 10.234 1 94.75 120 LEU A C 1
ATOM 905 O O . LEU A 1 120 ? 1.978 -13.703 10.641 1 94.75 120 LEU A O 1
ATOM 909 N N . LYS A 1 121 ? 1.985 -11.508 10.234 1 95.69 121 LYS A N 1
ATOM 910 C CA . LYS A 1 121 ? 0.597 -11.352 10.656 1 95.69 121 LYS A CA 1
ATOM 911 C C . LYS A 1 121 ? -0.352 -12.086 9.711 1 95.69 121 LYS A C 1
ATOM 913 O O . LYS A 1 121 ? -1.235 -12.82 10.148 1 95.69 121 LYS A O 1
ATOM 918 N N . VAL A 1 122 ? -0.158 -11.914 8.453 1 96.81 122 VAL A N 1
ATOM 919 C CA . VAL A 1 122 ? -1.05 -12.438 7.422 1 96.81 122 VAL A CA 1
ATOM 920 C C . VAL A 1 122 ? -1.002 -13.961 7.422 1 96.81 122 VAL A C 1
ATOM 922 O O . VAL A 1 122 ? -2.043 -14.625 7.414 1 96.81 122 VAL A O 1
ATOM 925 N N . VAL A 1 123 ? 0.181 -14.516 7.473 1 95.56 123 VAL A N 1
ATOM 926 C CA . VAL A 1 123 ? 0.34 -15.961 7.43 1 95.56 123 VAL A CA 1
ATOM 927 C C . VAL A 1 123 ? -0.129 -16.578 8.75 1 95.56 123 VAL A C 1
ATOM 929 O O . VAL A 1 123 ? -0.745 -17.641 8.758 1 95.56 123 VAL A O 1
ATOM 932 N N . GLY A 1 124 ? 0.173 -15.906 9.844 1 93.25 124 GLY A N 1
ATOM 933 C CA . GLY A 1 124 ? -0.353 -16.359 11.117 1 93.25 124 GLY A CA 1
ATOM 934 C C . GLY A 1 124 ? -1.868 -16.438 11.148 1 93.25 124 GLY A C 1
ATOM 935 O O . GLY A 1 124 ? -2.434 -17.453 11.555 1 93.25 124 GLY A O 1
ATOM 936 N N . ASP A 1 125 ? -2.514 -15.367 10.75 1 95.69 125 ASP A N 1
ATOM 937 C CA . ASP A 1 125 ? -3.973 -15.352 10.688 1 95.69 125 ASP A CA 1
ATOM 938 C C . ASP A 1 125 ? -4.488 -16.422 9.719 1 95.69 125 ASP A C 1
ATOM 940 O O . ASP A 1 125 ? -5.508 -17.062 9.984 1 95.69 125 ASP A O 1
ATOM 944 N N . ALA A 1 126 ? -3.807 -16.609 8.586 1 95.44 126 ALA A N 1
ATOM 945 C CA . ALA A 1 126 ? -4.199 -17.609 7.609 1 95.44 126 ALA A CA 1
ATOM 946 C C . ALA A 1 126 ? -4.152 -19.016 8.211 1 95.44 126 ALA A C 1
ATOM 948 O O . ALA A 1 126 ? -5.023 -19.844 7.941 1 95.44 126 ALA A O 1
ATOM 949 N N . ALA A 1 127 ? -3.119 -19.266 8.969 1 93.75 127 ALA A N 1
ATOM 950 C CA . ALA A 1 127 ? -2.961 -20.562 9.594 1 93.75 127 ALA A CA 1
ATOM 951 C C . ALA A 1 127 ? -4.145 -20.891 10.508 1 93.75 127 ALA A C 1
ATOM 953 O O . ALA A 1 127 ? -4.543 -22.047 10.633 1 93.75 127 ALA A O 1
ATOM 954 N N . GLU A 1 128 ? -4.715 -19.859 11.094 1 93.31 128 GLU A N 1
ATOM 955 C CA . GLU A 1 128 ? -5.852 -20.047 12 1 93.31 128 GLU A CA 1
ATOM 956 C C . GLU A 1 128 ? -7.152 -20.219 11.219 1 93.31 128 GLU A C 1
ATOM 958 O O . GLU A 1 128 ? -8.125 -20.766 11.75 1 93.31 128 GLU A O 1
ATOM 963 N N . ASN A 1 129 ? -7.133 -19.812 9.969 1 93.94 129 ASN A N 1
ATOM 964 C CA . ASN A 1 129 ? -8.398 -19.719 9.242 1 93.94 129 ASN A CA 1
ATOM 965 C C . ASN A 1 129 ? -8.453 -20.703 8.086 1 93.94 129 ASN A C 1
ATOM 967 O O . ASN A 1 129 ? -9.523 -20.969 7.531 1 93.94 129 ASN A O 1
ATOM 971 N N . ILE A 1 130 ? -7.355 -21.234 7.676 1 94.19 130 ILE A N 1
ATOM 972 C CA . ILE A 1 130 ? -7.254 -22 6.434 1 94.19 130 ILE A CA 1
ATOM 973 C C . ILE A 1 130 ? -8.117 -23.25 6.523 1 94.19 130 ILE A C 1
ATOM 975 O O . ILE A 1 130 ? -8.164 -23.906 7.566 1 94.19 130 ILE A O 1
ATOM 979 N N . ASP A 1 131 ? -8.82 -23.5 5.457 1 95.12 131 ASP A N 1
ATOM 980 C CA . ASP A 1 131 ? -9.734 -24.641 5.441 1 95.12 131 ASP A CA 1
ATOM 981 C C . ASP A 1 131 ? -9.25 -25.734 4.484 1 95.12 131 ASP A C 1
ATOM 983 O O . ASP A 1 131 ? -8.18 -25.594 3.887 1 95.12 131 ASP A O 1
ATOM 987 N N . GLU A 1 132 ? -10.031 -26.75 4.371 1 95.38 132 GLU A N 1
ATOM 988 C CA . GLU A 1 132 ? -9.633 -27.922 3.594 1 95.38 132 GLU A CA 1
ATOM 989 C C . GLU A 1 132 ? -9.539 -27.594 2.107 1 95.38 132 GLU A C 1
ATOM 991 O O . GLU A 1 132 ? -8.688 -28.125 1.397 1 95.38 132 GLU A O 1
ATOM 996 N N . GLU A 1 133 ? -10.359 -26.766 1.68 1 95.88 133 GLU A N 1
ATOM 997 C CA . GLU A 1 133 ? -10.336 -26.375 0.273 1 95.88 133 GLU A CA 1
ATOM 998 C C . GLU A 1 133 ? -9.047 -25.641 -0.077 1 95.88 133 GLU A C 1
ATOM 1000 O O . GLU A 1 133 ? -8.43 -25.906 -1.107 1 95.88 133 GLU A O 1
ATOM 1005 N N . ALA A 1 134 ? -8.695 -24.766 0.781 1 96.5 134 ALA A N 1
ATOM 1006 C CA . ALA A 1 134 ? -7.453 -24.031 0.58 1 96.5 134 ALA A CA 1
ATOM 1007 C C . ALA A 1 134 ? -6.246 -24.953 0.644 1 96.5 134 ALA A C 1
ATOM 1009 O O . ALA A 1 134 ? -5.293 -24.797 -0.122 1 96.5 134 ALA A O 1
ATOM 1010 N N . LEU A 1 135 ? -6.305 -25.922 1.516 1 96.44 135 LEU A N 1
ATOM 1011 C CA . LEU A 1 135 ? -5.203 -26.859 1.632 1 96.44 135 LEU A CA 1
ATOM 1012 C C . LEU A 1 135 ? -5.098 -27.734 0.381 1 96.44 135 LEU A C 1
ATOM 1014 O O . LEU A 1 135 ? -3.996 -28.031 -0.084 1 96.44 135 LEU A O 1
ATOM 1018 N N . ARG A 1 136 ? -6.18 -28.094 -0.155 1 96.81 136 ARG A N 1
ATOM 1019 C CA . ARG A 1 136 ? -6.176 -28.844 -1.4 1 96.81 136 ARG A CA 1
ATOM 1020 C C . ARG A 1 136 ? -5.582 -28.031 -2.541 1 96.81 136 ARG A C 1
ATOM 1022 O O . ARG A 1 136 ? -4.832 -28.562 -3.367 1 96.81 136 ARG A O 1
ATOM 1029 N N . LYS A 1 137 ? -5.961 -26.797 -2.539 1 97.31 137 LYS A N 1
ATOM 1030 C CA . LYS A 1 137 ? -5.391 -25.891 -3.539 1 97.31 137 LYS A CA 1
ATOM 1031 C C . LYS A 1 137 ? -3.877 -25.781 -3.387 1 97.31 137 LYS A C 1
ATOM 1033 O O . LYS A 1 137 ? -3.146 -25.797 -4.379 1 97.31 137 LYS A O 1
ATOM 1038 N N . LEU A 1 138 ? -3.391 -25.672 -2.207 1 97.5 138 LEU A N 1
ATOM 1039 C CA . LEU A 1 138 ? -1.957 -25.578 -1.95 1 97.5 138 LEU A CA 1
ATOM 1040 C C . LEU A 1 138 ? -1.243 -26.859 -2.379 1 97.5 138 LEU A C 1
ATOM 1042 O O . LEU A 1 138 ? -0.152 -26.812 -2.951 1 97.5 138 LEU A O 1
ATOM 1046 N N . ASP A 1 139 ? -1.89 -27.953 -2.152 1 97.31 139 ASP A N 1
ATOM 1047 C CA . ASP A 1 139 ? -1.316 -29.219 -2.592 1 97.31 139 ASP A CA 1
ATOM 1048 C C . ASP A 1 139 ? -1.196 -29.266 -4.113 1 97.31 139 ASP A C 1
ATOM 1050 O O . ASP A 1 139 ? -0.182 -29.719 -4.645 1 97.31 139 ASP A O 1
ATOM 1054 N N . SER A 1 140 ? -2.213 -28.844 -4.699 1 97.44 140 SER A N 1
ATOM 1055 C CA . SER A 1 140 ? -2.189 -28.812 -6.16 1 97.44 140 SER A CA 1
ATOM 1056 C C . SER A 1 140 ? -1.096 -27.891 -6.68 1 97.44 140 SER A C 1
ATOM 1058 O O . SER A 1 140 ? -0.478 -28.172 -7.711 1 97.44 140 SER A O 1
ATOM 1060 N N . LEU A 1 141 ? -0.849 -26.797 -6.023 1 97.69 141 LEU A N 1
ATOM 1061 C CA . LEU A 1 141 ? 0.188 -25.844 -6.418 1 97.69 141 LEU A CA 1
ATOM 1062 C C . LEU A 1 141 ? 1.577 -26.422 -6.16 1 97.69 141 LEU A C 1
ATOM 1064 O O . LEU A 1 141 ? 2.51 -26.172 -6.93 1 97.69 141 LEU A O 1
ATOM 1068 N N . LEU A 1 142 ? 1.739 -27.25 -5.117 1 97 142 LEU A N 1
ATOM 1069 C CA . LEU A 1 142 ? 2.992 -27.953 -4.891 1 97 142 LEU A CA 1
ATOM 1070 C C . LEU A 1 142 ? 3.279 -28.922 -6.031 1 97 142 LEU A C 1
ATOM 1072 O O . LEU A 1 142 ? 4.418 -29.031 -6.496 1 97 142 LEU A O 1
ATOM 1076 N N . ASP A 1 143 ? 2.223 -29.578 -6.461 1 96.94 143 ASP A N 1
ATOM 1077 C CA . ASP A 1 143 ? 2.371 -30.469 -7.602 1 96.94 143 ASP A CA 1
ATOM 1078 C C . ASP A 1 143 ? 2.832 -29.719 -8.844 1 96.94 143 ASP A C 1
ATOM 1080 O O . ASP A 1 143 ? 3.713 -30.188 -9.57 1 96.94 143 ASP A O 1
ATOM 1084 N N . ALA A 1 144 ? 2.236 -28.609 -9.031 1 96 144 ALA A N 1
ATOM 1085 C CA . ALA A 1 144 ? 2.604 -27.781 -10.172 1 96 144 ALA A CA 1
ATOM 1086 C C . ALA A 1 144 ? 4.051 -27.297 -10.07 1 96 144 ALA A C 1
ATOM 1088 O O . ALA A 1 144 ? 4.777 -27.281 -11.062 1 96 144 ALA A O 1
ATOM 1089 N N . GLN A 1 145 ? 4.473 -26.938 -8.891 1 96.38 145 GLN A N 1
ATOM 1090 C CA . GLN A 1 145 ? 5.848 -26.484 -8.688 1 96.38 145 GLN A CA 1
ATOM 1091 C C . GLN A 1 145 ? 6.84 -27.609 -8.984 1 96.38 145 GLN A C 1
ATOM 1093 O O . GLN A 1 145 ? 7.906 -27.359 -9.562 1 96.38 145 GLN A O 1
ATOM 1098 N N . LYS A 1 146 ? 6.484 -28.734 -8.656 1 94.25 146 LYS A N 1
ATOM 1099 C CA . LYS A 1 146 ? 7.352 -29.891 -8.852 1 94.25 146 LYS A CA 1
ATOM 1100 C C . LYS A 1 146 ? 7.59 -30.156 -10.336 1 94.25 146 LYS A C 1
ATOM 1102 O O . LYS A 1 146 ? 8.695 -30.516 -10.742 1 94.25 146 LYS A O 1
ATOM 1107 N N . ILE A 1 147 ? 6.613 -29.906 -11.125 1 92.25 147 ILE A N 1
ATOM 1108 C CA . ILE A 1 147 ? 6.676 -30.234 -12.539 1 92.25 147 ILE A CA 1
ATOM 1109 C C . ILE A 1 147 ? 7.398 -29.125 -13.305 1 92.25 147 ILE A C 1
ATOM 1111 O O . ILE A 1 147 ? 7.816 -29.328 -14.445 1 92.25 147 ILE A O 1
ATOM 1115 N N . CYS A 1 148 ? 7.652 -27.938 -12.703 1 91.31 148 CYS A N 1
ATOM 1116 C CA . CYS A 1 148 ? 8.289 -26.797 -13.352 1 91.31 148 CYS A CA 1
ATOM 1117 C C . CYS A 1 148 ? 9.75 -27.094 -13.664 1 91.31 148 CYS A C 1
ATOM 1119 O O . CYS A 1 148 ? 10.367 -26.438 -14.5 1 91.31 148 CYS A O 1
ATOM 1121 N N . GLY A 1 149 ? 10.328 -28.078 -12.961 1 90.44 149 GLY A N 1
ATOM 1122 C CA . GLY A 1 149 ? 11.742 -28.359 -13.141 1 90.44 149 GLY A CA 1
ATOM 1123 C C . GLY A 1 149 ? 12.633 -27.188 -12.758 1 90.44 149 GLY A C 1
ATOM 1124 O O . GLY A 1 149 ? 12.5 -26.625 -11.672 1 90.44 149 GLY A O 1
ATOM 1125 N N . ASP A 1 150 ? 13.555 -26.812 -13.789 1 92.94 150 ASP A N 1
ATOM 1126 C CA . ASP A 1 150 ? 14.508 -25.75 -13.508 1 92.94 150 ASP A CA 1
ATOM 1127 C C . ASP A 1 150 ? 14.094 -24.453 -14.195 1 92.94 150 ASP A C 1
ATOM 1129 O O . ASP A 1 150 ? 14.906 -23.531 -14.344 1 92.94 150 ASP A O 1
ATOM 1133 N N . ASP A 1 151 ? 12.898 -24.422 -14.594 1 95.62 151 ASP A N 1
ATOM 1134 C CA . ASP A 1 151 ? 12.398 -23.234 -15.289 1 95.62 151 ASP A CA 1
ATOM 1135 C C . ASP A 1 151 ? 11.961 -22.172 -14.289 1 95.62 151 ASP A C 1
ATOM 1137 O O . ASP A 1 151 ? 10.844 -22.234 -13.766 1 95.62 151 ASP A O 1
ATOM 1141 N N . ALA A 1 152 ? 12.742 -21.125 -14.141 1 95.31 152 ALA A N 1
ATOM 1142 C CA . ALA A 1 152 ? 12.531 -20.094 -13.125 1 95.31 152 ALA A CA 1
ATOM 1143 C C . ALA A 1 152 ? 11.227 -19.344 -13.367 1 95.31 152 ALA A C 1
ATOM 1145 O O . ALA A 1 152 ? 10.492 -19.031 -12.43 1 95.31 152 ALA A O 1
ATOM 1146 N N . MET A 1 153 ? 10.953 -19.078 -14.586 1 94.81 153 MET A N 1
ATOM 1147 C CA . MET A 1 153 ? 9.742 -18.328 -14.938 1 94.81 153 MET A CA 1
ATOM 1148 C C . MET A 1 153 ? 8.492 -19.125 -14.57 1 94.81 153 MET A C 1
ATOM 1150 O O . MET A 1 153 ? 7.609 -18.625 -13.883 1 94.81 153 MET A O 1
ATOM 1154 N N . ARG A 1 154 ? 8.414 -20.328 -15 1 95.19 154 ARG A N 1
ATOM 1155 C CA . ARG A 1 154 ? 7.273 -21.188 -14.688 1 95.19 154 ARG A CA 1
ATOM 1156 C C . ARG A 1 154 ? 7.125 -21.375 -13.18 1 95.19 154 ARG A C 1
ATOM 1158 O O . ARG A 1 154 ? 6.012 -21.328 -12.648 1 95.19 154 ARG A O 1
ATOM 1165 N N . PHE A 1 155 ? 8.289 -21.562 -12.523 1 96.69 155 PHE A N 1
ATOM 1166 C CA . PHE A 1 155 ? 8.25 -21.719 -11.078 1 96.69 155 PHE A CA 1
ATOM 1167 C C . PHE A 1 155 ? 7.68 -20.469 -10.406 1 96.69 155 PHE A C 1
ATOM 1169 O O . PHE A 1 155 ? 6.848 -20.578 -9.508 1 96.69 155 PHE A O 1
ATOM 1176 N N . LEU A 1 156 ? 8.07 -19.297 -10.828 1 96 156 LEU A N 1
ATOM 1177 C CA . LEU A 1 156 ? 7.668 -18.047 -10.188 1 96 156 LEU A CA 1
ATOM 1178 C C . LEU A 1 156 ? 6.172 -17.797 -10.375 1 96 156 LEU A C 1
ATOM 1180 O O . LEU A 1 156 ? 5.516 -17.25 -9.484 1 96 156 LEU A O 1
ATOM 1184 N N . ILE A 1 157 ? 5.617 -18.125 -11.523 1 96 157 ILE A N 1
ATOM 1185 C CA . ILE A 1 157 ? 4.18 -18 -11.75 1 96 157 ILE A CA 1
ATOM 1186 C C . ILE A 1 157 ? 3.426 -18.859 -10.734 1 96 157 ILE A C 1
ATOM 1188 O O . ILE A 1 157 ? 2.486 -18.391 -10.086 1 96 157 ILE A O 1
ATOM 1192 N N . CYS A 1 158 ? 3.852 -20.062 -10.531 1 96.19 158 CYS A N 1
ATOM 1193 C CA . CYS A 1 158 ? 3.246 -20.984 -9.562 1 96.19 158 CYS A CA 1
ATOM 1194 C C . CYS A 1 158 ? 3.48 -20.5 -8.141 1 96.19 158 CYS A C 1
ATOM 1196 O O . CYS A 1 158 ? 2.586 -20.562 -7.293 1 96.19 158 CYS A O 1
ATOM 1198 N N . ASP A 1 159 ? 4.688 -20.031 -7.895 1 97 159 ASP A N 1
ATOM 1199 C CA . ASP A 1 159 ? 5.098 -19.531 -6.582 1 97 159 ASP A CA 1
ATOM 1200 C C . ASP A 1 159 ? 4.215 -18.375 -6.137 1 97 159 ASP A C 1
ATOM 1202 O O . ASP A 1 159 ? 3.812 -18.312 -4.973 1 97 159 ASP A O 1
ATOM 1206 N N . ARG A 1 160 ? 3.957 -17.516 -6.996 1 96.31 160 ARG A N 1
ATOM 1207 C CA . ARG A 1 160 ? 3.074 -16.391 -6.68 1 96.31 160 ARG A CA 1
ATOM 1208 C C . ARG A 1 160 ? 1.694 -16.891 -6.258 1 96.31 160 ARG A C 1
ATOM 1210 O O . ARG A 1 160 ? 1.15 -16.438 -5.25 1 96.31 160 ARG A O 1
ATOM 1217 N N . GLU A 1 161 ? 1.125 -17.797 -7.043 1 97.12 161 GLU A N 1
ATOM 1218 C CA . GLU A 1 161 ? -0.201 -18.312 -6.723 1 97.12 161 GLU A CA 1
ATOM 1219 C C . GLU A 1 161 ? -0.196 -19.062 -5.387 1 97.12 161 GLU A C 1
ATOM 1221 O O . GLU A 1 161 ? -1.185 -19.031 -4.652 1 97.12 161 GLU A O 1
ATOM 1226 N N . PHE A 1 162 ? 0.893 -19.703 -5.125 1 97.88 162 PHE A N 1
ATOM 1227 C CA . PHE A 1 162 ? 1.062 -20.391 -3.854 1 97.88 162 PHE A CA 1
ATOM 1228 C C . PHE A 1 162 ? 0.985 -19.406 -2.688 1 97.88 162 PHE A C 1
ATOM 1230 O O . PHE A 1 162 ? 0.194 -19.594 -1.762 1 97.88 162 PHE A O 1
ATOM 1237 N N . HIS A 1 163 ? 1.722 -18.344 -2.727 1 97.12 163 HIS A N 1
ATOM 1238 C CA . HIS A 1 163 ? 1.731 -17.344 -1.66 1 97.12 163 HIS A CA 1
ATOM 1239 C C . HIS A 1 163 ? 0.381 -16.641 -1.548 1 97.12 163 HIS A C 1
ATOM 12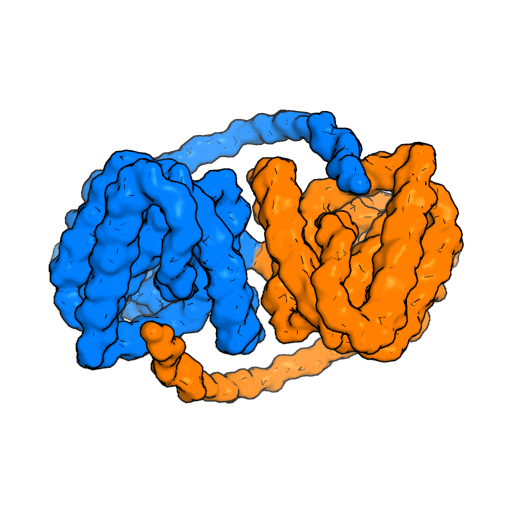41 O O . HIS A 1 163 ? -0.151 -16.484 -0.446 1 97.12 163 HIS A O 1
ATOM 1247 N N . VAL A 1 164 ? -0.181 -16.312 -2.656 1 97.06 164 VAL A N 1
ATOM 1248 C CA . VAL A 1 164 ? -1.459 -15.602 -2.668 1 97.06 164 VAL A CA 1
ATOM 1249 C C . VAL A 1 164 ? -2.547 -16.5 -2.076 1 97.06 164 VAL A C 1
ATOM 1251 O O . VAL A 1 164 ? -3.43 -16.016 -1.359 1 97.06 164 VAL A O 1
ATOM 1254 N N . ALA A 1 165 ? -2.5 -17.797 -2.377 1 97.12 165 ALA A N 1
ATOM 1255 C CA . ALA A 1 165 ? -3.48 -18.734 -1.84 1 97.12 165 ALA A CA 1
ATOM 1256 C C . ALA A 1 165 ? -3.439 -18.75 -0.314 1 97.12 165 ALA A C 1
ATOM 1258 O O . ALA A 1 165 ? -4.473 -18.906 0.339 1 97.12 165 ALA A O 1
ATOM 1259 N N . ILE A 1 166 ? -2.273 -18.609 0.223 1 97.25 166 ILE A N 1
ATOM 1260 C CA . ILE A 1 166 ? -2.141 -18.547 1.675 1 97.25 166 ILE A CA 1
ATOM 1261 C C . ILE A 1 166 ? -2.633 -17.203 2.184 1 97.25 166 ILE A C 1
ATOM 1263 O O . ILE A 1 166 ? -3.467 -17.141 3.09 1 97.25 166 ILE A O 1
ATOM 1267 N N . TYR A 1 167 ? -2.176 -16.125 1.574 1 97.69 167 TYR A N 1
ATOM 1268 C CA . TYR A 1 167 ? -2.473 -14.766 2.025 1 97.69 167 TYR A CA 1
ATOM 1269 C C . TYR A 1 167 ? -3.977 -14.523 2.07 1 97.69 167 TYR A C 1
ATOM 1271 O O . TYR A 1 167 ? -4.48 -13.867 2.986 1 97.69 167 TYR A O 1
ATOM 1279 N N . ARG A 1 168 ? -4.68 -15.062 1.176 1 96.75 168 ARG A N 1
ATOM 1280 C CA . ARG A 1 168 ? -6.105 -14.781 1.019 1 96.75 168 ARG A CA 1
ATOM 1281 C C . ARG A 1 168 ? -6.914 -15.414 2.15 1 96.75 168 ARG A C 1
ATOM 1283 O O . ARG A 1 168 ? -8.078 -15.07 2.348 1 96.75 168 ARG A O 1
ATOM 1290 N N . ASN A 1 169 ? -6.301 -16.234 2.889 1 96.81 169 ASN A N 1
ATOM 1291 C CA . ASN A 1 169 ? -7.004 -16.891 3.986 1 96.81 169 ASN A CA 1
ATOM 1292 C C . ASN A 1 169 ? -6.777 -16.156 5.309 1 96.81 169 ASN A C 1
ATOM 1294 O O . ASN A 1 169 ? -7.188 -16.641 6.367 1 96.81 169 ASN A O 1
ATOM 1298 N N . CYS A 1 170 ? -6.184 -14.977 5.297 1 96.75 170 CYS A N 1
ATOM 1299 C CA . CYS A 1 170 ? -5.852 -14.281 6.539 1 96.75 170 CYS A CA 1
ATOM 1300 C C . CYS A 1 170 ? -7.062 -13.539 7.09 1 96.75 170 CYS A C 1
ATOM 1302 O O . CYS A 1 170 ? -7.043 -13.086 8.234 1 96.75 170 CYS A O 1
ATOM 1304 N N . GLY A 1 171 ? -8.133 -13.312 6.305 1 97.06 171 GLY A N 1
ATOM 1305 C CA . GLY A 1 171 ? -9.344 -12.664 6.785 1 97.06 171 GLY A CA 1
ATOM 1306 C C . GLY A 1 171 ? -9.297 -11.148 6.652 1 97.06 171 GLY A C 1
ATOM 1307 O O . GLY A 1 171 ? -10.234 -10.461 7.051 1 97.06 171 GLY A O 1
ATOM 1308 N N . ASN A 1 172 ? -8.305 -10.57 6.141 1 98.19 172 ASN A N 1
ATOM 1309 C CA . ASN A 1 172 ? -8.156 -9.148 5.863 1 98.19 172 ASN A CA 1
ATOM 1310 C C . ASN A 1 172 ? -7.645 -8.906 4.445 1 98.19 172 ASN A C 1
ATOM 1312 O O . ASN A 1 172 ? -6.434 -8.922 4.203 1 98.19 172 ASN A O 1
ATOM 1316 N N . PRO A 1 173 ? -8.523 -8.594 3.514 1 98.06 173 PRO A N 1
ATOM 1317 C CA . PRO A 1 173 ? -8.141 -8.461 2.105 1 98.06 173 PRO A CA 1
ATOM 1318 C C . PRO A 1 173 ? -7.141 -7.332 1.872 1 98.06 173 PRO A C 1
ATOM 1320 O O . PRO A 1 173 ? -6.305 -7.418 0.966 1 98.06 173 PRO A O 1
ATOM 1323 N N . LEU A 1 174 ? -7.203 -6.273 2.695 1 98.06 174 LEU A N 1
ATOM 1324 C CA . LEU A 1 174 ? -6.27 -5.164 2.535 1 98.06 174 LEU A CA 1
ATOM 1325 C C . LEU A 1 174 ? -4.844 -5.605 2.848 1 98.06 174 LEU A C 1
ATOM 1327 O O . LEU A 1 174 ? -3.928 -5.359 2.061 1 98.06 174 LEU A O 1
ATOM 1331 N N . LEU A 1 175 ? -4.641 -6.27 3.961 1 98.31 175 LEU A N 1
ATOM 1332 C CA . LEU A 1 175 ? -3.316 -6.766 4.32 1 98.31 175 LEU A CA 1
ATOM 1333 C C . LEU A 1 175 ? -2.84 -7.812 3.318 1 98.31 175 LEU A C 1
ATOM 1335 O O . LEU A 1 175 ? -1.665 -7.828 2.941 1 98.31 175 LEU A O 1
ATOM 1339 N N . SER A 1 176 ? -3.771 -8.703 2.914 1 98.12 176 SER A N 1
ATOM 1340 C CA . SER A 1 176 ? -3.459 -9.711 1.904 1 98.12 176 SER A CA 1
ATOM 1341 C C . SER A 1 176 ? -2.967 -9.062 0.614 1 98.12 176 SER A C 1
ATOM 1343 O O . SER A 1 176 ? -1.964 -9.492 0.04 1 98.12 176 SER A O 1
ATOM 1345 N N . ASP A 1 177 ? -3.668 -8.023 0.199 1 97.88 177 ASP A N 1
ATOM 1346 C CA . ASP A 1 177 ? -3.318 -7.34 -1.042 1 97.88 177 ASP A CA 1
ATOM 1347 C C . ASP A 1 177 ? -1.974 -6.629 -0.917 1 97.88 177 ASP A C 1
ATOM 1349 O O . ASP A 1 177 ? -1.126 -6.734 -1.806 1 97.88 177 ASP A O 1
ATOM 1353 N N . PHE A 1 178 ? -1.729 -6.012 0.193 1 98 178 PHE A N 1
ATOM 1354 C CA . PHE A 1 178 ? -0.495 -5.242 0.306 1 98 178 PHE A CA 1
ATOM 1355 C C . PHE A 1 178 ? 0.713 -6.164 0.4 1 98 178 PHE A C 1
ATOM 1357 O O . PHE A 1 178 ? 1.766 -5.879 -0.175 1 98 178 PHE A O 1
ATOM 1364 N N . VAL A 1 179 ? 0.607 -7.242 1.128 1 97.62 179 VAL A N 1
ATOM 1365 C CA . VAL A 1 179 ? 1.741 -8.156 1.203 1 97.62 179 VAL A CA 1
ATOM 1366 C C . VAL A 1 179 ? 1.985 -8.789 -0.165 1 97.62 179 VAL A C 1
ATOM 1368 O O . VAL A 1 179 ? 3.129 -9.078 -0.527 1 97.62 179 VAL A O 1
ATOM 1371 N N . THR A 1 180 ? 0.949 -8.984 -0.956 1 97 180 THR A N 1
ATOM 1372 C CA . THR A 1 180 ? 1.105 -9.438 -2.332 1 97 180 THR A CA 1
ATOM 1373 C C . THR A 1 180 ? 1.898 -8.43 -3.15 1 97 180 THR A C 1
ATOM 1375 O O . THR A 1 180 ? 2.76 -8.805 -3.949 1 97 180 THR A O 1
ATOM 1378 N N . ASP A 1 181 ? 1.594 -7.137 -2.969 1 96.69 181 ASP A N 1
ATOM 1379 C CA . ASP A 1 181 ? 2.379 -6.094 -3.627 1 96.69 181 ASP A CA 1
ATOM 1380 C C . ASP A 1 181 ? 3.85 -6.176 -3.221 1 96.69 181 ASP A C 1
ATOM 1382 O O . ASP A 1 181 ? 4.738 -6.062 -4.066 1 96.69 181 ASP A O 1
ATOM 1386 N N . LEU A 1 182 ? 4.113 -6.398 -1.963 1 96.75 182 LEU A N 1
ATOM 1387 C CA . LEU A 1 182 ? 5.48 -6.465 -1.462 1 96.75 182 LEU A CA 1
ATOM 1388 C C . LEU A 1 182 ? 6.191 -7.707 -1.994 1 96.75 182 LEU A C 1
ATOM 1390 O O . LEU A 1 182 ? 7.402 -7.68 -2.232 1 96.75 182 LEU A O 1
ATOM 1394 N N . TYR A 1 183 ? 5.469 -8.75 -2.16 1 95.06 183 TYR A N 1
ATOM 1395 C CA . TYR A 1 183 ? 6.004 -9.984 -2.727 1 95.06 183 TYR A CA 1
ATOM 1396 C C . TYR A 1 183 ? 6.609 -9.727 -4.102 1 95.06 183 TYR A C 1
ATOM 1398 O O . TYR A 1 183 ? 7.605 -10.359 -4.473 1 95.06 183 TYR A O 1
ATOM 1406 N N . THR A 1 184 ? 6.062 -8.805 -4.855 1 91.56 184 THR A N 1
ATOM 1407 C CA . THR A 1 184 ? 6.457 -8.602 -6.242 1 91.56 184 THR A CA 1
ATOM 1408 C C . THR A 1 184 ? 7.684 -7.691 -6.328 1 91.56 184 THR A C 1
ATOM 1410 O O . THR A 1 184 ? 8.18 -7.414 -7.418 1 91.56 184 THR A O 1
ATOM 1413 N N . TYR A 1 185 ? 8.18 -7.281 -5.145 1 90.38 185 TYR A N 1
ATOM 1414 C CA . TYR A 1 185 ? 9.336 -6.395 -5.105 1 90.38 185 TYR A CA 1
ATOM 1415 C C . TYR A 1 185 ? 10.523 -7.004 -5.848 1 90.38 185 TYR A C 1
ATOM 1417 O O . TYR A 1 185 ? 10.867 -8.164 -5.621 1 90.38 185 TYR A O 1
ATOM 1425 N N . MET A 1 186 ? 11.078 -6.266 -6.719 1 88.81 186 MET A N 1
ATOM 1426 C CA . MET A 1 186 ? 12.289 -6.59 -7.473 1 88.81 186 MET A CA 1
ATOM 1427 C C . MET A 1 186 ? 12.18 -7.969 -8.109 1 88.81 186 MET A C 1
ATOM 1429 O O . MET A 1 186 ? 13.086 -8.797 -7.973 1 88.81 186 MET A O 1
ATOM 1433 N N . MET A 1 187 ? 11.125 -8.195 -8.82 1 89.19 187 MET A N 1
ATOM 1434 C CA . MET A 1 187 ? 10.828 -9.5 -9.406 1 89.19 187 MET A CA 1
ATOM 1435 C C . MET A 1 187 ? 11.844 -9.859 -10.484 1 89.19 187 MET A C 1
ATOM 1437 O O . MET A 1 187 ? 12.195 -11.023 -10.648 1 89.19 187 MET A O 1
ATOM 1441 N N . ASP A 1 188 ? 12.344 -8.852 -11.188 1 83.94 188 ASP A N 1
ATOM 1442 C CA . ASP A 1 188 ? 13.383 -9.109 -12.172 1 83.94 188 ASP A CA 1
ATOM 1443 C C . ASP A 1 188 ? 14.602 -9.773 -11.523 1 83.94 188 ASP A C 1
ATOM 1445 O O . ASP A 1 188 ? 15.172 -10.711 -12.078 1 83.94 188 ASP A O 1
ATOM 1449 N N . TYR A 1 189 ? 14.914 -9.297 -10.445 1 87.81 189 TYR A N 1
ATOM 1450 C CA . TYR A 1 189 ? 16.031 -9.859 -9.711 1 87.81 189 TYR A CA 1
ATOM 1451 C C . TYR A 1 189 ? 15.688 -11.234 -9.148 1 87.81 189 TYR A C 1
ATOM 1453 O O . TYR A 1 189 ? 16.516 -12.148 -9.164 1 87.81 189 TYR A O 1
ATOM 1461 N N . ARG A 1 190 ? 14.539 -11.375 -8.695 1 91.38 190 ARG A N 1
ATOM 1462 C CA . ARG A 1 190 ? 14.109 -12.664 -8.164 1 91.38 190 ARG A CA 1
ATOM 1463 C C . ARG A 1 190 ? 14.141 -13.734 -9.242 1 91.38 190 ARG A C 1
ATOM 1465 O O . ARG A 1 190 ? 14.5 -14.883 -8.977 1 91.38 190 ARG A O 1
ATOM 1472 N N . ARG A 1 191 ? 13.766 -13.414 -10.375 1 91.38 191 ARG A N 1
ATOM 1473 C CA . ARG A 1 191 ? 13.805 -14.367 -11.484 1 91.38 191 ARG A CA 1
ATOM 1474 C C . ARG A 1 191 ? 15.227 -14.844 -11.742 1 91.38 191 ARG A C 1
ATOM 1476 O O . ARG A 1 191 ? 15.461 -16.031 -11.945 1 91.38 191 ARG A O 1
ATOM 1483 N N . SER A 1 192 ? 16.109 -13.891 -11.758 1 91.44 192 SER A N 1
ATOM 1484 C CA . SER A 1 192 ? 17.516 -14.25 -11.938 1 91.44 192 SER A CA 1
ATOM 1485 C C . SER A 1 192 ? 18.016 -15.133 -10.797 1 91.44 192 SER A C 1
ATOM 1487 O O . SER A 1 192 ? 18.719 -16.109 -11.031 1 91.44 192 SER A O 1
ATOM 1489 N N . ALA A 1 193 ? 17.625 -14.797 -9.617 1 93.25 193 ALA A N 1
ATOM 1490 C CA . ALA A 1 193 ? 18.031 -15.57 -8.445 1 93.25 193 ALA A CA 1
ATOM 1491 C C . ALA A 1 193 ? 17.469 -16.984 -8.508 1 93.25 193 ALA A C 1
ATOM 1493 O O . ALA A 1 193 ? 18.156 -17.953 -8.156 1 93.25 193 ALA A O 1
ATOM 1494 N N . MET A 1 194 ? 16.328 -17.172 -9.023 1 94.69 194 MET A N 1
ATOM 1495 C CA . MET A 1 194 ? 15.664 -18.469 -9.078 1 94.69 194 MET A CA 1
ATOM 1496 C C . MET A 1 194 ? 16.234 -19.328 -10.203 1 94.69 194 MET A C 1
ATOM 1498 O O . MET A 1 194 ? 15.977 -20.531 -10.266 1 94.69 194 MET A O 1
ATOM 1502 N N . SER A 1 195 ? 16.953 -18.703 -11.031 1 94 195 SER A N 1
ATOM 1503 C CA . SER A 1 195 ? 17.578 -19.453 -12.125 1 94 195 SER A CA 1
ATOM 1504 C C . SER A 1 195 ? 18.875 -20.109 -11.68 1 94 195 SER A C 1
ATOM 1506 O O . SER A 1 195 ? 19.453 -20.922 -12.414 1 94 195 SER A O 1
ATOM 1508 N N . ARG A 1 196 ? 19.281 -19.812 -10.484 1 95.25 196 ARG A N 1
ATOM 1509 C CA . ARG A 1 196 ? 20.5 -20.438 -9.961 1 95.25 196 ARG A CA 1
ATOM 1510 C C . ARG A 1 196 ? 20.25 -21.891 -9.578 1 95.25 196 ARG A C 1
ATOM 1512 O O . ARG A 1 196 ? 19.172 -22.219 -9.062 1 95.25 196 ARG A O 1
ATOM 1519 N N . PRO A 1 197 ? 21.328 -22.672 -9.797 1 95.56 197 PRO A N 1
ATOM 1520 C CA . PRO A 1 197 ? 21.156 -24.094 -9.461 1 95.56 197 PRO A CA 1
ATOM 1521 C C . PRO A 1 197 ? 20.766 -24.297 -7.996 1 95.56 197 PRO A C 1
ATOM 1523 O O . PRO A 1 197 ? 21.375 -23.703 -7.102 1 95.56 197 PRO A O 1
ATOM 1526 N N . GLY A 1 198 ? 19.703 -25.125 -7.812 1 95.56 198 GLY A N 1
ATOM 1527 C CA . GLY A 1 198 ? 19.297 -25.5 -6.469 1 95.56 198 GLY A CA 1
ATOM 1528 C C . GLY A 1 198 ? 18.281 -24.531 -5.863 1 95.56 198 GLY A C 1
ATOM 1529 O O . GLY A 1 198 ? 17.656 -24.844 -4.848 1 95.56 198 GLY A O 1
ATOM 1530 N N . ALA A 1 199 ? 18.125 -23.391 -6.449 1 96 199 ALA A N 1
ATOM 1531 C CA . ALA A 1 199 ? 17.234 -22.391 -5.883 1 96 199 ALA A CA 1
ATOM 1532 C C . ALA A 1 199 ? 15.797 -22.875 -5.852 1 96 199 ALA A C 1
ATOM 1534 O O . ALA A 1 199 ? 15.117 -22.766 -4.824 1 96 199 ALA A O 1
ATOM 1535 N N . ILE A 1 200 ? 15.32 -23.391 -6.922 1 96.62 200 ILE A N 1
ATOM 1536 C CA . ILE A 1 200 ? 13.938 -23.844 -7.031 1 96.62 200 ILE A CA 1
ATOM 1537 C C . ILE A 1 200 ? 13.703 -25.016 -6.07 1 96.62 200 ILE A C 1
ATOM 1539 O O . ILE A 1 200 ? 12.68 -25.062 -5.387 1 96.62 200 ILE A O 1
ATOM 1543 N N . GLU A 1 201 ? 14.641 -25.875 -6.016 1 95.62 201 GLU A N 1
ATOM 1544 C CA . GLU A 1 201 ? 14.531 -27.016 -5.117 1 95.62 201 GLU A CA 1
ATOM 1545 C C . GLU A 1 201 ? 14.43 -26.578 -3.662 1 95.62 201 GLU A C 1
ATOM 1547 O O . GLU A 1 201 ?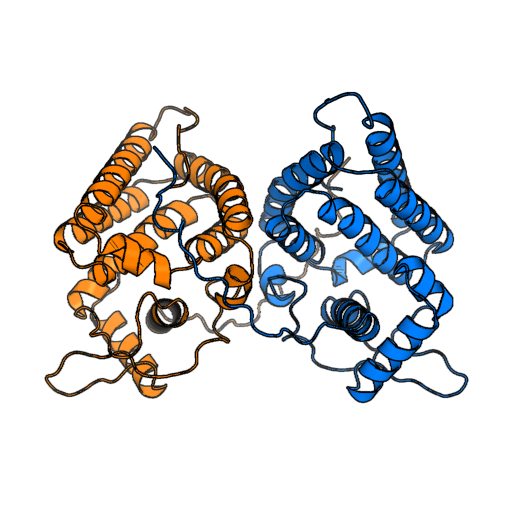 13.625 -27.109 -2.896 1 95.62 201 GLU A O 1
ATOM 1552 N N . ALA A 1 202 ? 15.289 -25.688 -3.305 1 94.69 202 ALA A N 1
ATOM 1553 C CA . ALA A 1 202 ? 15.266 -25.172 -1.939 1 94.69 202 ALA A CA 1
ATOM 1554 C C . ALA A 1 202 ? 13.914 -24.516 -1.629 1 94.69 202 ALA A C 1
ATOM 1556 O O . ALA A 1 202 ? 13.352 -24.734 -0.554 1 94.69 202 ALA A O 1
ATOM 1557 N N . SER A 1 203 ? 13.406 -23.734 -2.543 1 95.62 203 SER A N 1
ATOM 1558 C CA . SER A 1 203 ? 12.117 -23.062 -2.363 1 95.62 203 SER A CA 1
ATOM 1559 C C . SER A 1 203 ? 10.984 -24.078 -2.281 1 95.62 203 SER A C 1
ATOM 1561 O O . SER A 1 203 ? 10.062 -23.922 -1.476 1 95.62 203 SER A O 1
ATOM 1563 N N . TYR A 1 204 ? 11.031 -25.078 -3.123 1 95.69 204 TYR A N 1
ATOM 1564 C CA . TYR A 1 204 ? 10.016 -26.125 -3.098 1 95.69 204 TYR A CA 1
ATOM 1565 C C . TYR A 1 204 ? 9.984 -26.812 -1.742 1 95.69 204 TYR A C 1
ATOM 1567 O O . TYR A 1 204 ? 8.914 -27.094 -1.205 1 95.69 204 TYR A O 1
ATOM 1575 N N . LYS A 1 205 ? 11.133 -27.109 -1.248 1 94.62 205 LYS A N 1
ATOM 1576 C CA . LYS A 1 205 ? 11.211 -27.75 0.062 1 94.62 205 LYS A CA 1
ATOM 1577 C C . LYS A 1 205 ? 10.578 -26.875 1.14 1 94.62 205 LYS A C 1
ATOM 1579 O O . LYS A 1 205 ? 9.812 -27.359 1.976 1 94.62 205 LYS A O 1
ATOM 1584 N N . ASP A 1 206 ? 10.898 -25.594 1.11 1 94.19 206 ASP A N 1
ATOM 1585 C CA . ASP A 1 206 ? 10.305 -24.656 2.051 1 94.19 206 ASP A CA 1
ATOM 1586 C C . ASP A 1 206 ? 8.781 -24.656 1.937 1 94.19 206 ASP A C 1
ATOM 1588 O O . ASP A 1 206 ? 8.078 -24.672 2.949 1 94.19 206 ASP A O 1
ATOM 1592 N N . HIS A 1 207 ? 8.289 -24.656 0.714 1 96.06 207 HIS A N 1
ATOM 1593 C CA . HIS A 1 207 ? 6.848 -24.625 0.489 1 96.06 207 HIS A CA 1
ATOM 1594 C C . HIS A 1 207 ? 6.184 -25.906 1.008 1 96.06 207 HIS A C 1
ATOM 1596 O O . HIS A 1 207 ? 5.105 -25.844 1.603 1 96.06 207 HIS A O 1
ATOM 1602 N N . SER A 1 208 ? 6.844 -26.969 0.778 1 94.62 208 SER A N 1
ATOM 1603 C CA . SER A 1 208 ? 6.328 -28.234 1.274 1 94.62 208 SER A CA 1
ATOM 1604 C C . SER A 1 208 ? 6.23 -28.234 2.797 1 94.62 208 SER A C 1
ATOM 1606 O O . SER A 1 208 ? 5.234 -28.703 3.359 1 94.62 208 SER A O 1
ATOM 1608 N N . ASP A 1 209 ? 7.211 -27.703 3.449 1 92.94 209 ASP A N 1
ATOM 1609 C CA . ASP A 1 209 ? 7.215 -27.594 4.906 1 92.94 209 ASP A CA 1
ATOM 1610 C C . ASP A 1 209 ? 6.082 -26.688 5.395 1 92.94 209 ASP A C 1
ATOM 1612 O O . ASP A 1 209 ? 5.469 -26.969 6.43 1 92.94 209 ASP A O 1
ATOM 1616 N N . ILE A 1 210 ? 5.832 -25.688 4.703 1 93.75 210 ILE A N 1
ATOM 1617 C CA . ILE A 1 210 ? 4.777 -24.734 5.062 1 93.75 210 ILE A CA 1
ATOM 1618 C C . ILE A 1 210 ? 3.42 -25.438 4.992 1 93.75 210 ILE A C 1
ATOM 1620 O O . ILE A 1 210 ? 2.615 -25.328 5.922 1 93.75 210 ILE A O 1
ATOM 1624 N N . VAL A 1 211 ? 3.168 -26.172 3.939 1 94.38 211 VAL A N 1
ATOM 1625 C CA . VAL A 1 211 ? 1.891 -26.859 3.783 1 94.38 211 VAL A CA 1
ATOM 1626 C C . VAL A 1 211 ? 1.729 -27.906 4.883 1 94.38 211 VAL A C 1
ATOM 1628 O O . VAL A 1 211 ? 0.646 -28.047 5.453 1 94.38 211 VAL A O 1
ATOM 1631 N N . ALA A 1 212 ? 2.809 -28.578 5.184 1 92.19 212 ALA A N 1
ATOM 1632 C CA . ALA A 1 212 ? 2.779 -29.578 6.254 1 92.19 212 ALA A CA 1
ATOM 1633 C C . ALA A 1 212 ? 2.414 -28.922 7.59 1 92.19 212 ALA A C 1
ATOM 1635 O O . ALA A 1 212 ? 1.604 -29.469 8.344 1 92.19 212 ALA A O 1
ATOM 1636 N N . ALA A 1 213 ? 2.969 -27.812 7.828 1 90.44 213 ALA A N 1
ATOM 1637 C CA . ALA A 1 213 ? 2.691 -27.094 9.062 1 90.44 213 ALA A CA 1
ATOM 1638 C C . ALA A 1 213 ? 1.244 -26.609 9.109 1 90.44 213 ALA A C 1
ATOM 1640 O O . ALA A 1 213 ? 0.583 -26.703 10.141 1 90.44 213 ALA A O 1
ATOM 1641 N N . LEU A 1 214 ? 0.768 -26.109 8.008 1 92.25 214 LEU A N 1
ATOM 1642 C CA . LEU A 1 214 ? -0.6 -25.609 7.93 1 92.25 214 LEU A CA 1
ATOM 1643 C C . LEU A 1 214 ? -1.604 -26.75 8.094 1 92.25 214 LEU A C 1
ATOM 1645 O O . LEU A 1 214 ? -2.672 -26.562 8.688 1 92.25 214 LEU A O 1
ATOM 1649 N N . SER A 1 215 ? -1.26 -27.844 7.613 1 88.44 215 SER A N 1
ATOM 1650 C CA . SER A 1 215 ? -2.135 -29.016 7.68 1 88.44 215 SER A CA 1
ATOM 1651 C C . SER A 1 215 ? -2.189 -29.578 9.094 1 88.44 215 SER A C 1
ATOM 1653 O O . SER A 1 215 ? -3.203 -30.156 9.508 1 88.44 215 SER A O 1
ATOM 1655 N N . GLY A 1 216 ? -0.958 -29.562 9.773 1 76.44 216 GLY A N 1
ATOM 1656 C CA . GLY A 1 216 ? -0.921 -30.062 11.141 1 76.44 216 GLY A CA 1
ATOM 1657 C C . GLY A 1 216 ? -1.629 -29.156 12.133 1 76.44 216 GLY A C 1
ATOM 1658 O O . GLY A 1 216 ? -2.027 -29.609 13.211 1 76.44 216 GLY A O 1
ATOM 1659 N N . MET A 1 217 ? -1.49 -27.844 11.898 1 61.34 217 MET A N 1
ATOM 1660 C CA . MET A 1 217 ? -2.137 -26.891 12.781 1 61.34 217 MET A CA 1
ATOM 1661 C C . MET A 1 217 ? -3.654 -26.953 12.648 1 61.34 217 MET A C 1
ATOM 1663 O O . MET A 1 217 ? -4.379 -26.328 13.422 1 61.34 217 MET A O 1
ATOM 1667 N N . THR A 1 218 ? -3.994 -27.625 11.617 1 49.41 218 THR A N 1
ATOM 1668 C CA . THR A 1 218 ? -5.426 -27.906 11.633 1 49.41 218 THR A CA 1
ATOM 1669 C C . THR A 1 218 ? -5.809 -28.672 12.898 1 49.41 218 THR A C 1
ATOM 1671 O O . THR A 1 218 ? -5.324 -29.766 13.141 1 49.41 218 THR A O 1
ATOM 1674 N N . GLY A 1 219 ? -5.855 -27.984 14.234 1 46.34 219 GLY A N 1
ATOM 1675 C CA . GLY A 1 219 ? -6.344 -28.266 15.578 1 46.34 219 GLY A CA 1
ATOM 1676 C C . GLY A 1 219 ? -5.5 -27.641 16.672 1 46.34 219 GLY A C 1
ATOM 1677 O O . GLY A 1 219 ? -5.852 -27.703 17.844 1 46.34 219 GLY A O 1
ATOM 1678 N N . ARG A 1 220 ? -4.199 -27.484 16.531 1 45.94 220 ARG A N 1
ATOM 1679 C CA . ARG A 1 220 ? -3.469 -26.984 17.688 1 45.94 220 ARG A CA 1
ATOM 1680 C C . ARG A 1 220 ? -3.062 -25.531 17.5 1 45.94 220 ARG A C 1
ATOM 1682 O O . ARG A 1 220 ? -2.686 -25.125 16.406 1 45.94 220 ARG A O 1
ATOM 1689 N N . PRO A 1 221 ? -3.408 -24.484 18.234 1 46.53 221 PRO A N 1
ATOM 1690 C CA . PRO A 1 221 ? -3.279 -23.031 18.188 1 46.53 221 PRO A CA 1
ATOM 1691 C C . PRO A 1 221 ? -1.827 -22.562 18.094 1 46.53 221 PRO A C 1
ATOM 1693 O O . PRO A 1 221 ? -1.538 -21.375 18.281 1 46.53 221 PRO A O 1
ATOM 1696 N N . SER A 1 222 ? -0.737 -23.297 17.797 1 46.25 222 SER A N 1
ATOM 1697 C CA . SER A 1 222 ? 0.567 -22.734 18.141 1 46.25 222 SER A CA 1
ATOM 1698 C C . SER A 1 222 ? 0.985 -21.641 17.172 1 46.25 222 SER A C 1
ATOM 1700 O O . SER A 1 222 ? 0.504 -21.594 16.031 1 46.25 222 SER A O 1
ATOM 1702 N N . SER A 1 223 ? 1.465 -20.484 17.547 1 49.06 223 SER A N 1
ATOM 1703 C CA . SER A 1 223 ? 2.145 -19.422 16.797 1 49.06 223 SER A CA 1
ATOM 1704 C C . SER A 1 223 ? 3.031 -20.016 15.711 1 49.06 223 SER A C 1
ATOM 1706 O O . SER A 1 223 ? 3.969 -20.766 15.992 1 49.06 223 SER A O 1
ATOM 1708 N N . PRO A 1 224 ? 2.613 -20.25 14.539 1 51.53 224 PRO A N 1
ATOM 1709 C CA . PRO A 1 224 ? 3.443 -20.922 13.547 1 51.53 224 PRO A CA 1
ATOM 1710 C C . PRO A 1 224 ? 4.809 -20.266 13.367 1 51.53 224 PRO A C 1
ATOM 1712 O O . PRO A 1 224 ? 4.938 -19.047 13.539 1 51.53 224 PRO A O 1
ATOM 1715 N N . PRO A 1 225 ? 5.816 -21 13.539 1 50.97 225 PRO A N 1
ATOM 1716 C CA . PRO A 1 225 ? 7.211 -20.578 13.359 1 50.97 225 PRO A CA 1
ATOM 1717 C C . PRO A 1 225 ? 7.484 -20.016 11.969 1 50.97 225 PRO A C 1
ATOM 1719 O O . PRO A 1 225 ? 8.367 -20.5 11.266 1 50.97 225 PRO A O 1
ATOM 1722 N N . PHE A 1 226 ? 6.473 -19.266 11.484 1 57.34 226 PHE A N 1
ATOM 1723 C CA . PHE A 1 226 ? 6.77 -18.906 10.102 1 57.34 226 PHE A CA 1
ATOM 1724 C C . PHE A 1 226 ? 7.625 -17.656 10.031 1 57.34 226 PHE A C 1
ATOM 1726 O O . PHE A 1 226 ? 7.406 -16.703 10.789 1 57.34 226 PHE A O 1
ATOM 1733 N N . THR A 1 227 ? 8.844 -17.797 9.586 1 59.5 227 THR A N 1
ATOM 1734 C CA . THR A 1 227 ? 9.523 -16.609 9.07 1 59.5 227 THR A CA 1
ATOM 1735 C C . THR A 1 227 ? 8.898 -16.172 7.754 1 59.5 227 THR A C 1
ATOM 1737 O O . THR A 1 227 ? 7.836 -16.656 7.363 1 59.5 227 THR A O 1
ATOM 1740 N N . ILE A 1 228 ? 9.398 -15.172 6.992 1 57.16 228 ILE A N 1
ATOM 1741 C CA . ILE A 1 228 ? 8.906 -14.727 5.695 1 57.16 228 ILE A CA 1
ATOM 1742 C C . ILE A 1 228 ? 8.867 -15.906 4.727 1 57.16 228 ILE A C 1
ATOM 1744 O O . ILE A 1 228 ? 9.836 -16.656 4.605 1 57.16 228 ILE A O 1
ATOM 1748 N N . ILE A 1 229 ? 7.613 -16.281 4.262 1 60.59 229 ILE A N 1
ATOM 1749 C CA . ILE A 1 229 ? 7.48 -17.406 3.338 1 60.59 229 ILE A CA 1
ATOM 1750 C C . ILE A 1 229 ? 7.781 -16.938 1.914 1 60.59 229 ILE A C 1
ATOM 1752 O O . ILE A 1 229 ? 7.609 -15.758 1.588 1 60.59 229 ILE A O 1
ATOM 1756 N N . MET B 1 1 ? 17.078 -20.125 8.422 1 23.86 1 MET B N 1
ATOM 1757 C CA . MET B 1 1 ? 16.906 -19.969 6.977 1 23.86 1 MET B CA 1
ATOM 1758 C C . MET B 1 1 ? 17.359 -18.578 6.527 1 23.86 1 MET B C 1
ATOM 1760 O O . MET B 1 1 ? 16.875 -17.562 7.043 1 23.86 1 MET B O 1
ATOM 1764 N N . ASN B 1 2 ? 18.656 -18.391 6.043 1 27.36 2 ASN B N 1
ATOM 1765 C CA . ASN B 1 2 ? 19.5 -17.25 5.711 1 27.36 2 ASN B CA 1
ATOM 1766 C C . ASN B 1 2 ? 18.891 -16.406 4.59 1 27.36 2 ASN B C 1
ATOM 1768 O O . ASN B 1 2 ? 18.203 -16.938 3.713 1 27.36 2 ASN B O 1
ATOM 1772 N N . GLY B 1 3 ? 18.609 -15.188 4.738 1 33.06 3 GLY B N 1
ATOM 1773 C CA . GLY B 1 3 ? 18.219 -14.156 3.801 1 33.06 3 GLY B CA 1
ATOM 1774 C C . GLY B 1 3 ? 18.891 -14.281 2.447 1 33.06 3 GLY B C 1
ATOM 1775 O O . GLY B 1 3 ? 20.062 -14.664 2.359 1 33.06 3 GLY B O 1
ATOM 1776 N N . SER B 1 4 ? 18.25 -14.742 1.481 1 34.5 4 SER B N 1
ATOM 1777 C CA . SER B 1 4 ? 18.828 -15.047 0.174 1 34.5 4 SER B CA 1
ATOM 1778 C C . SER B 1 4 ? 19.734 -13.922 -0.308 1 34.5 4 SER B C 1
ATOM 1780 O O . SER B 1 4 ? 19.328 -12.766 -0.37 1 34.5 4 SER B O 1
ATOM 1782 N N . PRO B 1 5 ? 21.062 -14.07 -0.415 1 35.44 5 PRO B N 1
ATOM 1783 C CA . PRO B 1 5 ? 22.172 -13.234 -0.88 1 35.44 5 PRO B CA 1
ATOM 1784 C C . PRO B 1 5 ? 21.922 -12.625 -2.254 1 35.44 5 PRO B C 1
ATOM 1786 O O . PRO B 1 5 ? 22.75 -11.867 -2.762 1 35.44 5 PRO B O 1
ATOM 1789 N N . ILE B 1 6 ? 20.969 -13.133 -2.857 1 34.66 6 ILE B N 1
ATOM 1790 C CA . ILE B 1 6 ? 20.906 -12.828 -4.285 1 34.66 6 ILE B CA 1
ATOM 1791 C C . ILE B 1 6 ? 20.703 -11.328 -4.488 1 34.66 6 ILE B C 1
ATOM 1793 O O . ILE B 1 6 ? 21.156 -10.766 -5.488 1 34.66 6 ILE B O 1
ATOM 1797 N N . LEU B 1 7 ? 19.953 -10.68 -3.676 1 38.31 7 LEU B N 1
ATOM 1798 C CA . LEU B 1 7 ? 19.656 -9.281 -3.979 1 38.31 7 LEU B CA 1
ATOM 1799 C C . LEU B 1 7 ? 20.828 -8.383 -3.566 1 38.31 7 LEU B C 1
ATOM 1801 O O . LEU B 1 7 ? 20.672 -7.164 -3.486 1 38.31 7 LEU B O 1
ATOM 1805 N N . THR B 1 8 ? 21.969 -8.898 -3.309 1 36.59 8 THR B N 1
ATOM 1806 C CA . THR B 1 8 ? 23.031 -8.062 -2.756 1 36.59 8 THR B CA 1
ATOM 1807 C C . THR B 1 8 ? 23.562 -7.098 -3.811 1 36.59 8 THR B C 1
ATOM 1809 O O . THR B 1 8 ? 24.156 -6.074 -3.473 1 36.59 8 THR B O 1
ATOM 1812 N N . HIS B 1 9 ? 23.609 -7.531 -5.102 1 38.38 9 HIS B N 1
ATOM 1813 C CA . HIS B 1 9 ? 24.375 -6.668 -5.992 1 38.38 9 HIS B CA 1
ATOM 1814 C C . HIS B 1 9 ? 23.453 -5.781 -6.824 1 38.38 9 HIS B C 1
ATOM 1816 O O . HIS B 1 9 ? 23.219 -6.055 -8 1 38.38 9 HIS B O 1
ATOM 1822 N N . MET B 1 10 ? 22.609 -5.168 -6.34 1 36.91 10 MET B N 1
ATOM 1823 C CA . MET B 1 10 ? 21.734 -4.332 -7.148 1 36.91 10 MET B CA 1
ATOM 1824 C C . MET B 1 10 ? 22.438 -3.062 -7.598 1 36.91 10 MET B C 1
ATOM 1826 O O . MET B 1 10 ? 23.094 -2.391 -6.793 1 36.91 10 MET B O 1
ATOM 1830 N N . PRO B 1 11 ? 22.625 -2.791 -8.961 1 36.28 11 PRO B N 1
ATOM 1831 C CA . PRO B 1 11 ? 23.297 -1.572 -9.422 1 36.28 11 PRO B CA 1
ATOM 1832 C C . PRO B 1 11 ? 22.594 -0.3 -8.969 1 36.28 11 PRO B C 1
ATOM 1834 O O . PRO B 1 11 ? 21.375 -0.301 -8.781 1 36.28 11 PRO B O 1
ATOM 1837 N N . LYS B 1 12 ? 23.344 0.683 -8.664 1 36.44 12 LYS B N 1
ATOM 1838 C CA . LYS B 1 12 ? 22.875 2.004 -8.266 1 36.44 12 LYS B CA 1
ATOM 1839 C C . LYS B 1 12 ? 22.375 2.793 -9.469 1 36.44 12 LYS B C 1
ATOM 1841 O O . LYS B 1 12 ? 23.141 3.107 -10.375 1 36.44 12 LYS B O 1
ATOM 1846 N N . VAL B 1 13 ? 21.391 2.537 -10.156 1 35.19 13 VAL B N 1
ATOM 1847 C CA . VAL B 1 13 ? 20.906 3.381 -11.25 1 35.19 13 VAL B CA 1
ATOM 1848 C C . VAL B 1 13 ? 20.719 4.812 -10.75 1 35.19 13 VAL B C 1
ATOM 1850 O O . VAL B 1 13 ? 19.859 5.07 -9.898 1 35.19 13 VAL B O 1
ATOM 1853 N N . GLY B 1 14 ? 21.719 5.578 -10.68 1 35.75 14 GLY B N 1
ATOM 1854 C CA . GLY B 1 14 ? 21.703 6.973 -10.266 1 35.75 14 GLY B CA 1
ATOM 1855 C C . GLY B 1 14 ? 20.906 7.863 -11.188 1 35.75 14 GLY B C 1
ATOM 1856 O O . GLY B 1 14 ? 21.375 8.234 -12.266 1 35.75 14 GLY B O 1
ATOM 1857 N N . LYS B 1 15 ? 19.719 7.562 -11.703 1 38.38 15 LYS B N 1
ATOM 1858 C CA . LYS B 1 15 ? 19.094 8.602 -12.508 1 38.38 15 LYS B CA 1
ATOM 1859 C C . LYS B 1 15 ? 19.234 9.969 -11.852 1 38.38 15 LYS B C 1
ATOM 1861 O O . LYS B 1 15 ? 19.25 10.078 -10.625 1 38.38 15 LYS B O 1
ATOM 1866 N N . SER B 1 16 ? 19.656 10.914 -12.547 1 38.69 16 SER B N 1
ATOM 1867 C CA . SER B 1 16 ? 19.625 12.336 -12.211 1 38.69 16 SER B CA 1
ATOM 1868 C C . SER B 1 16 ? 18.25 12.758 -11.703 1 38.69 16 SER B C 1
ATOM 1870 O O . SER B 1 16 ? 17.297 12.859 -12.477 1 38.69 16 SER B O 1
ATOM 1872 N N . LEU B 1 17 ? 17.594 12.172 -10.875 1 44.31 17 LEU B N 1
ATOM 1873 C CA . LEU B 1 17 ? 16.312 12.57 -10.312 1 44.31 17 LEU B CA 1
ATOM 1874 C C . LEU B 1 17 ? 16.281 14.07 -10.031 1 44.31 17 LEU B C 1
ATOM 1876 O O . LEU B 1 17 ? 17.141 14.586 -9.305 1 44.31 17 LEU B O 1
ATOM 1880 N N . GLU B 1 18 ? 16.016 14.938 -11.031 1 46.88 18 GLU B N 1
ATOM 1881 C CA . GLU B 1 18 ? 15.82 16.359 -10.75 1 46.88 18 GLU B CA 1
ATOM 1882 C C . GLU B 1 18 ? 15.359 16.562 -9.305 1 46.88 18 GLU B C 1
ATOM 1884 O O . GLU B 1 18 ? 14.453 15.883 -8.828 1 46.88 18 GLU B O 1
ATOM 1889 N N . ARG B 1 19 ? 16.172 17.031 -8.539 1 61.47 19 ARG B N 1
ATOM 1890 C CA . ARG B 1 19 ? 15.984 17.328 -7.125 1 61.47 19 ARG B CA 1
ATOM 1891 C C . ARG B 1 19 ? 14.711 18.125 -6.902 1 61.47 19 ARG B C 1
ATOM 1893 O O . ARG B 1 19 ? 14.57 19.234 -7.418 1 61.47 19 ARG B O 1
ATOM 1900 N N . ARG B 1 20 ? 13.688 17.578 -6.613 1 76.19 20 ARG B N 1
ATOM 1901 C CA . ARG B 1 20 ? 12.445 18.25 -6.27 1 76.19 20 ARG B CA 1
ATOM 1902 C C . ARG B 1 20 ? 12.695 19.406 -5.309 1 76.19 20 ARG B C 1
ATOM 1904 O O . ARG B 1 20 ? 13.383 19.25 -4.301 1 76.19 20 ARG B O 1
ATOM 1911 N N . THR B 1 21 ? 12.211 20.641 -5.75 1 89.25 21 THR B N 1
ATOM 1912 C CA . THR B 1 21 ? 12.312 21.812 -4.891 1 89.25 21 THR B CA 1
ATOM 1913 C C . THR B 1 21 ? 11.32 21.719 -3.732 1 89.25 21 THR B C 1
ATOM 1915 O O . THR B 1 21 ? 10.414 20.891 -3.748 1 89.25 21 THR B O 1
ATOM 1918 N N . ALA B 1 22 ? 11.539 22.5 -2.734 1 92.38 22 ALA B N 1
ATOM 1919 C CA . ALA B 1 22 ? 10.594 22.609 -1.628 1 92.38 22 ALA B CA 1
ATOM 1920 C C . ALA B 1 22 ? 9.211 23.016 -2.129 1 92.38 22 ALA B C 1
ATOM 1922 O O . ALA B 1 22 ? 8.188 22.531 -1.623 1 92.38 22 ALA B O 1
ATOM 1923 N N . ARG B 1 23 ? 9.172 23.797 -3.127 1 94.25 23 ARG B N 1
ATOM 1924 C CA . ARG B 1 23 ? 7.93 24.25 -3.744 1 94.25 23 ARG B CA 1
ATOM 1925 C C . ARG B 1 23 ? 7.164 23.062 -4.34 1 94.25 23 ARG B C 1
ATOM 1927 O O . ARG B 1 23 ? 5.953 22.938 -4.145 1 94.25 23 ARG B O 1
ATOM 1934 N N . ASP B 1 24 ? 7.848 22.25 -5.082 1 94.94 24 ASP B N 1
ATOM 1935 C CA . ASP B 1 24 ? 7.223 21.078 -5.695 1 94.94 24 ASP B CA 1
ATOM 1936 C C . ASP B 1 24 ? 6.664 20.141 -4.633 1 94.94 24 ASP B C 1
ATOM 1938 O O . ASP B 1 24 ? 5.562 19.609 -4.785 1 94.94 24 ASP B O 1
ATOM 1942 N N . LEU B 1 25 ? 7.391 19.984 -3.598 1 95.12 25 LEU B N 1
ATOM 1943 C CA . LEU B 1 25 ? 6.977 19.094 -2.525 1 95.12 25 LEU B CA 1
ATOM 1944 C C . LEU B 1 25 ? 5.715 19.609 -1.843 1 95.12 25 LEU B C 1
ATOM 1946 O O . LEU B 1 25 ? 4.801 18.828 -1.548 1 95.12 25 LEU B O 1
ATOM 1950 N N . ILE B 1 26 ? 5.695 20.859 -1.604 1 97 26 ILE B N 1
ATOM 1951 C CA . ILE B 1 26 ? 4.539 21.453 -0.934 1 97 26 ILE B CA 1
ATOM 1952 C C . ILE B 1 26 ? 3.338 21.438 -1.874 1 97 26 ILE B C 1
ATOM 1954 O O . ILE B 1 26 ? 2.207 21.203 -1.442 1 97 26 ILE B O 1
ATOM 1958 N N . ALA B 1 27 ? 3.549 21.688 -3.166 1 96.88 27 ALA B N 1
ATOM 1959 C CA . ALA B 1 27 ? 2.463 21.594 -4.137 1 96.88 27 ALA B CA 1
ATOM 1960 C C . ALA B 1 27 ? 1.859 20.188 -4.133 1 96.88 27 ALA B C 1
ATOM 1962 O O . ALA B 1 27 ? 0.636 20.031 -4.145 1 96.88 27 ALA B O 1
ATOM 1963 N N . ASP B 1 28 ? 2.699 19.219 -4.094 1 95.5 28 ASP B N 1
ATOM 1964 C CA . ASP B 1 28 ? 2.234 17.828 -4.047 1 95.5 28 ASP B CA 1
ATOM 1965 C C . ASP B 1 28 ? 1.438 17.562 -2.771 1 95.5 28 ASP B C 1
ATOM 1967 O O . ASP B 1 28 ? 0.401 16.891 -2.809 1 95.5 28 ASP B O 1
ATOM 1971 N N . LYS B 1 29 ? 1.934 18.062 -1.679 1 95.88 29 LYS B N 1
ATOM 1972 C CA . LYS B 1 29 ? 1.222 17.875 -0.417 1 95.88 29 LYS B CA 1
ATOM 1973 C C . LYS B 1 29 ? -0.171 18.5 -0.477 1 95.88 29 LYS B C 1
ATOM 1975 O O . LYS B 1 29 ? -1.149 17.891 -0.047 1 95.88 29 LYS B O 1
ATOM 1980 N N . LEU B 1 30 ? -0.226 19.672 -0.971 1 96.69 30 LEU B N 1
ATOM 1981 C CA . LEU B 1 30 ? -1.514 20.344 -1.075 1 96.69 30 LEU B CA 1
ATOM 1982 C C . LEU B 1 30 ? -2.436 19.609 -2.047 1 96.69 30 LEU B C 1
ATOM 1984 O O . LEU B 1 30 ? -3.645 19.531 -1.819 1 96.69 30 LEU B O 1
ATOM 1988 N N . MET B 1 31 ? -1.878 19.125 -3.092 1 96 31 MET B N 1
ATOM 1989 C CA . MET B 1 31 ? -2.658 18.344 -4.047 1 96 31 MET B CA 1
ATOM 1990 C C . MET B 1 31 ? -3.258 17.109 -3.375 1 96 31 MET B C 1
ATOM 1992 O O . MET B 1 31 ? -4.402 16.75 -3.648 1 96 31 MET B O 1
ATOM 1996 N N . VAL B 1 32 ? -2.5 16.5 -2.545 1 94.94 32 VAL B N 1
ATOM 1997 C CA . VAL B 1 32 ? -2.963 15.312 -1.82 1 94.94 32 VAL B CA 1
ATOM 1998 C C . VAL B 1 32 ? -4.121 15.695 -0.902 1 94.94 32 VAL B C 1
ATOM 2000 O O . VAL B 1 32 ? -5.082 14.938 -0.76 1 94.94 32 VAL B O 1
ATOM 2003 N N . LEU B 1 33 ? -4.043 16.875 -0.264 1 95.31 33 LEU B N 1
ATOM 2004 C CA . LEU B 1 33 ? -5.137 17.328 0.589 1 95.31 33 LEU B CA 1
ATOM 2005 C C . LEU B 1 33 ? -6.43 17.453 -0.206 1 95.31 33 LEU B C 1
ATOM 2007 O O . LEU B 1 33 ? -7.508 17.125 0.296 1 95.31 33 LEU B O 1
ATOM 2011 N N . VAL B 1 34 ? -6.297 17.859 -1.413 1 94.88 34 VAL B N 1
ATOM 2012 C CA . VAL B 1 34 ? -7.465 18 -2.279 1 94.88 34 VAL B CA 1
ATOM 2013 C C . VAL B 1 34 ? -7.922 16.625 -2.75 1 94.88 34 VAL B C 1
ATOM 2015 O O . VAL B 1 34 ? -9.109 16.312 -2.691 1 94.88 34 VAL B O 1
ATOM 2018 N N . ALA B 1 35 ? -7 15.789 -3.125 1 93.38 35 ALA B N 1
ATOM 2019 C CA . ALA B 1 35 ? -7.305 14.469 -3.682 1 93.38 35 ALA B CA 1
ATOM 2020 C C . ALA B 1 35 ? -7.996 13.586 -2.65 1 93.38 35 ALA B C 1
ATOM 2022 O O . ALA B 1 35 ? -8.797 12.719 -3.006 1 93.38 35 ALA B O 1
ATOM 2023 N N . THR B 1 36 ? -7.688 13.805 -1.398 1 92.69 36 THR B N 1
ATOM 2024 C CA . THR B 1 36 ? -8.234 12.977 -0.325 1 92.69 36 THR B CA 1
ATOM 2025 C C . THR B 1 36 ? -9.516 13.578 0.227 1 92.69 36 THR B C 1
ATOM 2027 O O . THR B 1 36 ? -10.109 13.047 1.168 1 92.69 36 THR B O 1
ATOM 2030 N N . ASN B 1 37 ? -9.883 14.758 -0.224 1 90.75 37 ASN B N 1
ATOM 2031 C CA . ASN B 1 37 ? -11.094 15.484 0.153 1 90.75 37 ASN B CA 1
ATOM 2032 C C . ASN B 1 37 ? -10.969 16.078 1.552 1 90.75 37 ASN B C 1
ATOM 2034 O O . ASN B 1 37 ? -11.977 16.469 2.158 1 90.75 37 ASN B O 1
ATOM 2038 N N . MET B 1 38 ? -9.773 16.141 2.025 1 92.62 38 MET B N 1
ATOM 2039 C CA . MET B 1 38 ? -9.555 17 3.186 1 92.62 38 MET B CA 1
ATOM 2040 C C . MET B 1 38 ? -9.859 18.453 2.848 1 92.62 38 MET B C 1
ATOM 2042 O O . MET B 1 38 ? -10.383 19.203 3.684 1 92.62 38 MET B O 1
ATOM 2046 N N . LEU B 1 39 ? -9.461 18.797 1.674 1 94.69 39 LEU B N 1
ATOM 2047 C CA . LEU B 1 39 ? -9.891 20.031 1.004 1 94.69 39 LEU B CA 1
ATOM 2048 C C . LEU B 1 39 ? -10.859 19.719 -0.133 1 94.69 39 LEU B C 1
ATOM 2050 O O . LEU B 1 39 ? -10.531 18.938 -1.038 1 94.69 39 LEU B O 1
ATOM 2054 N N . ARG B 1 40 ? -12.023 20.344 -0.106 1 94.44 40 ARG B N 1
ATOM 2055 C CA . ARG B 1 40 ? -13.055 20.062 -1.103 1 94.44 40 ARG B CA 1
ATOM 2056 C C . ARG B 1 40 ? -13.188 21.234 -2.078 1 94.44 40 ARG B C 1
ATOM 2058 O O . ARG B 1 40 ? -12.844 22.375 -1.749 1 94.44 40 ARG B O 1
ATOM 2065 N N . PRO B 1 41 ? -13.703 20.828 -3.236 1 95.44 41 PRO B N 1
ATOM 2066 C CA . PRO B 1 41 ? -13.992 21.938 -4.152 1 95.44 41 PRO B CA 1
ATOM 2067 C C . PRO B 1 41 ? -14.844 23.031 -3.512 1 95.44 41 PRO B C 1
ATOM 2069 O O . PRO B 1 41 ? -15.852 22.734 -2.861 1 95.44 41 PRO B O 1
ATOM 2072 N N . GLY B 1 42 ? -14.367 24.25 -3.684 1 95.88 42 GLY B N 1
ATOM 2073 C CA . GLY B 1 42 ? -15.102 25.391 -3.137 1 95.88 42 GLY B CA 1
ATOM 2074 C C . GLY B 1 42 ? -14.578 25.844 -1.788 1 95.88 42 GLY B C 1
ATOM 2075 O O . GLY B 1 42 ? -14.844 26.969 -1.357 1 95.88 42 GLY B O 1
ATOM 2076 N N . ASP B 1 43 ? -13.828 25.016 -1.106 1 95.88 43 ASP B N 1
ATOM 2077 C CA . ASP B 1 43 ? -13.258 25.391 0.18 1 95.88 43 ASP B CA 1
ATOM 2078 C C . ASP B 1 43 ? -12.289 26.562 0.027 1 95.88 43 ASP B C 1
ATOM 2080 O O . ASP B 1 43 ? -11.594 26.672 -0.983 1 95.88 43 ASP B O 1
ATOM 2084 N N . VAL B 1 44 ? -12.219 27.438 1.085 1 95.69 44 VAL B N 1
ATOM 2085 C CA . VAL B 1 44 ? -11.203 28.484 1.161 1 95.69 44 VAL B CA 1
ATOM 2086 C C . VAL B 1 44 ? -9.969 27.953 1.888 1 95.69 44 VAL B C 1
ATOM 2088 O O . VAL B 1 44 ? -10.07 27.453 3.012 1 95.69 44 VAL B O 1
ATOM 2091 N N . LEU B 1 45 ? -8.836 28.078 1.221 1 96.56 45 LEU B N 1
ATOM 2092 C CA . LEU B 1 45 ? -7.594 27.625 1.843 1 96.56 45 LEU B CA 1
ATOM 2093 C C . LEU B 1 45 ? -7.254 28.484 3.057 1 96.56 45 LEU B C 1
ATOM 2095 O O . LEU B 1 45 ? -7.48 29.688 3.051 1 96.56 45 LEU B O 1
ATOM 2099 N N . PRO B 1 46 ? -6.695 27.781 4.047 1 94.75 46 PRO B N 1
ATOM 2100 C CA . PRO B 1 46 ? -6.086 28.625 5.074 1 94.75 46 PRO B CA 1
ATOM 2101 C C . PRO B 1 46 ? -5.082 29.625 4.504 1 94.75 46 PRO B C 1
ATOM 2103 O O . PRO B 1 46 ? -4.551 29.406 3.41 1 94.75 46 PRO B O 1
ATOM 2106 N N . GLY B 1 47 ? -4.859 30.672 5.234 1 94.19 47 GLY B N 1
ATOM 2107 C CA . GLY B 1 47 ? -3.924 31.672 4.766 1 94.19 47 GLY B CA 1
ATOM 2108 C C . GLY B 1 47 ? -2.514 31.141 4.586 1 94.19 47 GLY B C 1
ATOM 2109 O O . GLY B 1 47 ? -2.145 30.141 5.184 1 94.19 47 GLY B O 1
ATOM 2110 N N . GLU B 1 48 ? -1.74 31.812 3.762 1 95.38 48 GLU B N 1
ATOM 2111 C CA . GLU B 1 48 ? -0.374 31.391 3.461 1 95.38 48 GLU B CA 1
ATOM 2112 C C . GLU B 1 48 ? 0.467 31.297 4.73 1 95.38 48 GLU B C 1
ATOM 2114 O O . GLU B 1 48 ? 1.285 30.391 4.871 1 95.38 48 GLU B O 1
ATOM 2119 N N . ARG B 1 49 ? 0.302 32.188 5.629 1 94.56 49 ARG B N 1
ATOM 2120 C CA . ARG B 1 49 ? 1.051 32.188 6.883 1 94.56 49 ARG B CA 1
ATOM 2121 C C . ARG B 1 49 ? 0.708 30.953 7.711 1 94.56 49 ARG B C 1
ATOM 2123 O O . ARG B 1 49 ? 1.6 30.297 8.258 1 94.56 49 ARG B O 1
ATOM 2130 N N . GLU B 1 50 ? -0.539 30.672 7.824 1 95 50 GLU B N 1
ATOM 2131 C CA . GLU B 1 50 ? -0.988 29.5 8.578 1 95 50 GLU B CA 1
ATOM 2132 C C . GLU B 1 50 ? -0.475 28.219 7.949 1 95 50 GLU B C 1
ATOM 2134 O O . GLU B 1 50 ? 0.043 27.344 8.648 1 95 50 GLU B O 1
ATOM 2139 N N . LEU B 1 51 ? -0.623 28.062 6.641 1 96.56 51 LEU B N 1
ATOM 2140 C CA . LEU B 1 51 ? -0.128 26.875 5.938 1 96.56 51 LEU B CA 1
ATOM 2141 C C . LEU B 1 51 ? 1.381 26.75 6.105 1 96.56 51 LEU B C 1
ATOM 2143 O O . LEU B 1 51 ? 1.89 25.641 6.293 1 96.56 51 LEU B O 1
ATOM 2147 N N . ALA B 1 52 ? 2.098 27.891 6.012 1 96.81 52 ALA B N 1
ATOM 2148 C CA . ALA B 1 52 ? 3.547 27.891 6.195 1 96.81 52 ALA B CA 1
ATOM 2149 C C . ALA B 1 52 ? 3.924 27.328 7.562 1 96.81 52 ALA B C 1
ATOM 2151 O O . ALA B 1 52 ? 4.863 26.547 7.68 1 96.81 52 ALA B O 1
ATOM 2152 N N . SER B 1 53 ? 3.213 27.719 8.539 1 95.25 53 SER B N 1
ATOM 2153 C CA . SER B 1 53 ? 3.463 27.266 9.898 1 95.25 53 SER B CA 1
ATOM 2154 C C . SER B 1 53 ? 3.207 25.766 10.031 1 95.25 53 SER B C 1
ATOM 2156 O O . SER B 1 53 ? 4.055 25.016 10.539 1 95.25 53 SER B O 1
ATOM 2158 N N . VAL B 1 54 ? 2.115 25.266 9.547 1 96 54 VAL B N 1
ATOM 2159 C CA . VAL B 1 54 ? 1.701 23.875 9.68 1 96 54 VAL B CA 1
ATOM 2160 C C . VAL B 1 54 ? 2.623 22.984 8.859 1 96 54 VAL B C 1
ATOM 2162 O O . VAL B 1 54 ? 2.973 21.875 9.289 1 96 54 VAL B O 1
ATOM 2165 N N . LEU B 1 55 ? 3.055 23.5 7.738 1 96.94 55 LEU B N 1
ATOM 2166 C CA . LEU B 1 55 ? 3.855 22.688 6.828 1 96.94 55 LEU B CA 1
ATOM 2167 C C . LEU B 1 55 ? 5.344 22.906 7.074 1 96.94 55 LEU B C 1
ATOM 2169 O O . LEU B 1 55 ? 6.184 22.266 6.426 1 96.94 55 LEU B O 1
ATOM 2173 N N . HIS B 1 56 ? 5.688 23.766 7.953 1 95.5 56 HIS B N 1
ATOM 2174 C CA . HIS B 1 56 ? 7.055 24.047 8.383 1 95.5 56 HIS B CA 1
ATOM 2175 C C . HIS B 1 56 ? 7.93 24.453 7.207 1 95.5 56 HIS B C 1
ATOM 2177 O O . HIS B 1 56 ? 9.023 23.922 7.027 1 95.5 56 HIS B O 1
ATOM 2183 N N . VAL B 1 57 ? 7.398 25.375 6.461 1 97.12 57 VAL B N 1
ATOM 2184 C CA . VAL B 1 57 ? 8.125 26 5.352 1 97.12 57 VAL B CA 1
ATOM 2185 C C . VAL B 1 57 ? 7.891 27.5 5.348 1 97.12 57 VAL B C 1
ATOM 2187 O O . VAL B 1 57 ? 7.148 28.016 6.184 1 97.12 57 VAL B O 1
ATOM 2190 N N . SER B 1 58 ? 8.578 28.188 4.48 1 97 58 SER B N 1
ATOM 2191 C CA . SER B 1 58 ? 8.406 29.625 4.383 1 97 58 SER B CA 1
ATOM 2192 C C . SER B 1 58 ? 7.109 29.984 3.664 1 97 58 SER B C 1
ATOM 2194 O O . SER B 1 58 ? 6.562 29.172 2.916 1 97 58 SER B O 1
ATOM 2196 N N . ARG B 1 59 ? 6.645 31.203 3.941 1 97.06 59 ARG B N 1
ATOM 2197 C CA . ARG B 1 59 ? 5.477 31.719 3.238 1 97.06 59 ARG B CA 1
ATOM 2198 C C . ARG B 1 59 ? 5.715 31.766 1.733 1 97.06 59 ARG B C 1
ATOM 2200 O O . ARG B 1 59 ? 4.801 31.516 0.947 1 97.06 59 ARG B O 1
ATOM 2207 N N . GLU B 1 60 ? 6.918 32.031 1.371 1 97.06 60 GLU B N 1
ATOM 2208 C CA . GLU B 1 60 ? 7.277 32.094 -0.042 1 97.06 60 GLU B CA 1
ATOM 2209 C C . GLU B 1 60 ? 7.141 30.734 -0.711 1 97.06 60 GLU B C 1
ATOM 2211 O O . GLU B 1 60 ? 6.691 30.641 -1.854 1 97.06 60 GLU B O 1
ATOM 2216 N N . THR B 1 61 ? 7.555 29.719 -0.004 1 97.94 61 THR B N 1
ATOM 2217 C CA . THR B 1 61 ? 7.426 28.359 -0.508 1 97.94 61 THR B CA 1
ATOM 2218 C C . THR B 1 61 ? 5.961 28 -0.716 1 97.94 61 THR B C 1
ATOM 2220 O O . THR B 1 61 ? 5.594 27.438 -1.751 1 97.94 61 THR B O 1
ATOM 2223 N N . VAL B 1 62 ? 5.105 28.391 0.192 1 97.56 62 VAL B N 1
ATOM 2224 C CA . VAL B 1 62 ? 3.678 28.109 0.093 1 97.56 62 VAL B CA 1
ATOM 2225 C C . VAL B 1 62 ? 3.084 28.875 -1.086 1 97.56 62 VAL B C 1
ATOM 2227 O O . VAL B 1 62 ? 2.328 28.328 -1.884 1 97.56 62 VAL B O 1
ATOM 2230 N N . ARG B 1 63 ? 3.438 30.109 -1.15 1 96 63 ARG B N 1
ATOM 2231 C CA . ARG B 1 63 ? 2.945 30.953 -2.244 1 96 63 ARG B CA 1
ATOM 2232 C C . ARG B 1 63 ? 3.305 30.344 -3.596 1 96 63 ARG B C 1
ATOM 2234 O O . ARG B 1 63 ? 2.461 30.266 -4.492 1 96 63 ARG B O 1
ATOM 2241 N N . GLY B 1 64 ? 4.566 29.922 -3.717 1 97.06 64 GLY B N 1
ATOM 2242 C CA . GLY B 1 64 ? 4.996 29.266 -4.945 1 97.06 64 GLY B CA 1
ATOM 2243 C C . GLY B 1 64 ? 4.219 28 -5.254 1 97.06 64 GLY B C 1
ATOM 2244 O O . GLY B 1 64 ? 3.854 27.766 -6.406 1 97.06 64 GLY B O 1
ATOM 2245 N N . ALA B 1 65 ? 3.965 27.219 -4.27 1 97.88 65 ALA B N 1
ATOM 2246 C CA . ALA B 1 65 ? 3.199 25.984 -4.426 1 97.88 65 ALA B CA 1
ATOM 2247 C C . ALA B 1 65 ? 1.773 26.281 -4.883 1 97.88 65 ALA B C 1
ATOM 2249 O O . ALA B 1 65 ? 1.248 25.609 -5.77 1 97.88 65 ALA B O 1
ATOM 2250 N N . ILE B 1 66 ? 1.181 27.266 -4.32 1 97.38 66 ILE B N 1
ATOM 2251 C CA . ILE B 1 66 ? -0.183 27.656 -4.66 1 97.38 66 ILE B CA 1
ATOM 2252 C C . ILE B 1 66 ? -0.24 28.125 -6.113 1 97.38 66 ILE B C 1
ATOM 2254 O O . ILE B 1 66 ? -1.17 27.781 -6.848 1 97.38 66 ILE B O 1
ATOM 2258 N N . GLN B 1 67 ? 0.737 28.828 -6.527 1 96.44 67 GLN B N 1
ATOM 2259 C CA . GLN B 1 67 ? 0.789 29.281 -7.91 1 96.44 67 GLN B CA 1
ATOM 2260 C C . GLN B 1 67 ? 0.894 28.094 -8.875 1 96.44 67 GLN B C 1
ATOM 2262 O O . GLN B 1 67 ? 0.255 28.094 -9.93 1 96.44 67 GLN B O 1
ATOM 2267 N N . THR B 1 68 ? 1.731 27.188 -8.492 1 96.81 68 THR B N 1
ATOM 2268 C CA . THR B 1 68 ? 1.867 25.969 -9.289 1 96.81 68 THR B CA 1
ATOM 2269 C C . THR B 1 68 ? 0.524 25.266 -9.422 1 96.81 68 THR B C 1
ATOM 2271 O O . THR B 1 68 ? 0.152 24.828 -10.516 1 96.81 68 THR B O 1
ATOM 2274 N N . LEU B 1 69 ? -0.175 25.141 -8.375 1 97.69 69 LEU B N 1
ATOM 2275 C CA . LEU B 1 69 ? -1.465 24.469 -8.367 1 97.69 69 LEU B CA 1
ATOM 2276 C C . LEU B 1 69 ? -2.51 25.266 -9.133 1 97.69 69 LEU B C 1
ATOM 2278 O O . LEU B 1 69 ? -3.4 24.703 -9.766 1 97.69 69 LEU B O 1
ATOM 2282 N N . ALA B 1 70 ? -2.426 26.547 -9.062 1 96.75 70 ALA B N 1
ATOM 2283 C CA . ALA B 1 70 ? -3.332 27.422 -9.805 1 96.75 70 ALA B CA 1
ATOM 2284 C C . ALA B 1 70 ? -3.166 27.219 -11.312 1 96.75 70 ALA B C 1
ATOM 2286 O O . ALA B 1 70 ? -4.152 27.188 -12.047 1 96.75 70 ALA B O 1
ATOM 2287 N N . ALA B 1 71 ? -1.989 27.094 -11.703 1 95.81 71 ALA B N 1
ATOM 2288 C CA . ALA B 1 71 ? -1.69 26.875 -13.117 1 95.81 71 ALA B CA 1
ATOM 2289 C C . ALA B 1 71 ? -2.311 25.578 -13.625 1 95.81 71 ALA B C 1
ATOM 2291 O O . ALA B 1 71 ? -2.607 25.438 -14.812 1 95.81 71 ALA B O 1
ATOM 2292 N N . ARG B 1 72 ? -2.504 24.688 -12.68 1 94.88 72 ARG B N 1
ATOM 2293 C CA . ARG B 1 72 ? -3.062 23.391 -13.031 1 94.88 72 ARG B CA 1
ATOM 2294 C C . ARG B 1 72 ? -4.566 23.359 -12.789 1 94.88 72 ARG B C 1
ATOM 2296 O O . ARG B 1 72 ? -5.211 22.328 -12.992 1 94.88 72 ARG B O 1
ATOM 2303 N N . GLY B 1 73 ? -5.078 24.438 -12.25 1 96.25 73 GLY B N 1
ATOM 2304 C CA . GLY B 1 73 ? -6.512 24.547 -12.023 1 96.25 73 GLY B CA 1
ATOM 2305 C C . GLY B 1 73 ? -6.961 23.891 -10.727 1 96.25 73 GLY B C 1
ATOM 2306 O O . GLY B 1 73 ? -8.156 23.75 -10.477 1 96.25 73 GLY B O 1
ATOM 2307 N N . VAL B 1 74 ? -6.059 23.469 -9.938 1 97.19 74 VAL B N 1
ATOM 2308 C CA . VAL B 1 74 ? -6.371 22.797 -8.68 1 97.19 74 VAL B CA 1
ATOM 2309 C C . VAL B 1 74 ? -6.934 23.797 -7.676 1 97.19 74 VAL B C 1
ATOM 2311 O O . VAL B 1 74 ? -7.82 23.469 -6.887 1 97.19 74 VAL B O 1
ATOM 2314 N N . VAL B 1 75 ? -6.387 25 -7.73 1 97.75 75 VAL B N 1
ATOM 2315 C CA . VAL B 1 75 ? -6.906 26.109 -6.922 1 97.75 75 VAL B CA 1
ATOM 2316 C C . VAL B 1 75 ? -7.137 27.328 -7.805 1 97.75 75 VAL B C 1
ATOM 2318 O O . VAL B 1 75 ? -6.633 27.391 -8.93 1 97.75 75 VAL B O 1
ATOM 2321 N N . GLU B 1 76 ? -7.891 28.172 -7.27 1 96.06 76 GLU B N 1
ATOM 2322 C CA . GLU B 1 76 ? -8.18 29.453 -7.918 1 96.06 76 GLU B CA 1
ATOM 2323 C C . GLU B 1 76 ? -7.723 30.625 -7.059 1 96.06 76 GLU B C 1
ATOM 2325 O O . GLU B 1 76 ? -8.195 30.797 -5.934 1 96.06 76 GLU B O 1
ATOM 2330 N N . VAL B 1 77 ? -6.801 31.375 -7.629 1 92.12 77 VAL B N 1
ATOM 2331 C CA . VAL B 1 77 ? -6.277 32.562 -6.926 1 92.12 77 VAL B CA 1
ATOM 2332 C C . VAL B 1 77 ? -6.906 33.812 -7.496 1 92.12 77 VAL B C 1
ATOM 2334 O O . VAL B 1 77 ? -7 33.969 -8.711 1 92.12 77 VAL B O 1
ATOM 2337 N N . SER B 1 78 ? -7.531 34.562 -6.652 1 84.5 78 SER B N 1
ATOM 2338 C CA . SER B 1 78 ? -8.062 35.844 -7.074 1 84.5 78 SER B CA 1
ATOM 2339 C C . SER B 1 78 ? -7.422 36.969 -6.293 1 84.5 78 SER B C 1
ATOM 2341 O O . SER B 1 78 ? -7.156 36.844 -5.094 1 84.5 78 SER B O 1
ATOM 2343 N N . GLN B 1 79 ? -7.129 38 -7.012 1 79.88 79 GLN B N 1
ATOM 2344 C CA . GLN B 1 79 ? -6.504 39.188 -6.387 1 79.88 79 GLN B CA 1
ATOM 2345 C C . GLN B 1 79 ? -7.363 39.719 -5.242 1 79.88 79 GLN B C 1
ATOM 2347 O O . GLN B 1 79 ? -8.555 39.969 -5.426 1 79.88 79 GLN B O 1
ATOM 2352 N N . GLY B 1 80 ? -6.672 39.812 -4.129 1 79.5 80 GLY B N 1
ATOM 2353 C CA . GLY B 1 80 ? -7.332 40.406 -2.982 1 79.5 80 GLY B CA 1
ATOM 2354 C C . GLY B 1 80 ? -8.289 39.469 -2.281 1 79.5 80 GLY B C 1
ATOM 2355 O O . GLY B 1 80 ? -8.977 39.844 -1.337 1 79.5 80 GLY B O 1
ATOM 2356 N N . SER B 1 81 ? -8.453 38.281 -2.875 1 83.19 81 SER B N 1
ATOM 2357 C CA . SER B 1 81 ? -9.367 37.312 -2.264 1 83.19 81 SER B CA 1
ATOM 2358 C C . SER B 1 81 ? -8.625 36.094 -1.795 1 83.19 81 SER B C 1
ATOM 2360 O O . SER B 1 81 ? -7.449 35.875 -2.121 1 83.19 81 SER B O 1
ATOM 2362 N N . ARG B 1 82 ? -9.305 35.312 -1.003 1 89.94 82 ARG B N 1
ATOM 2363 C CA . ARG B 1 82 ? -8.742 34.062 -0.487 1 89.94 82 ARG B CA 1
ATOM 2364 C C . ARG B 1 82 ? -8.703 33 -1.568 1 89.94 82 ARG B C 1
ATOM 2366 O O . ARG B 1 82 ? -9.547 32.969 -2.465 1 89.94 82 ARG B O 1
ATOM 2373 N N . THR B 1 83 ? -7.68 32.219 -1.556 1 95.75 83 THR B N 1
ATOM 2374 C CA . THR B 1 83 ? -7.512 31.109 -2.5 1 95.75 83 THR B CA 1
ATOM 2375 C C . THR B 1 83 ? -8.555 30.031 -2.258 1 95.75 83 THR B C 1
ATOM 2377 O O . THR B 1 83 ? -8.773 29.609 -1.116 1 95.75 83 THR B O 1
ATOM 2380 N N . ARG B 1 84 ? -9.211 29.562 -3.377 1 97.19 84 ARG B N 1
ATOM 2381 C CA . ARG B 1 84 ? -10.25 28.547 -3.266 1 97.19 84 ARG B CA 1
ATOM 2382 C C . ARG B 1 84 ? -9.867 27.281 -4.035 1 97.19 84 ARG B C 1
ATOM 2384 O O . ARG B 1 84 ? -9.195 27.359 -5.066 1 97.19 84 ARG B O 1
ATOM 2391 N N . VAL B 1 85 ? -10.328 26.156 -3.512 1 97.56 85 VAL B N 1
ATOM 2392 C CA . VAL B 1 85 ? -10.078 24.891 -4.191 1 97.56 85 VAL B CA 1
ATOM 2393 C C . VAL B 1 85 ? -10.953 24.781 -5.438 1 97.56 85 VAL B C 1
ATOM 2395 O O . VAL B 1 85 ? -12.156 25.062 -5.387 1 97.56 85 VAL B O 1
ATOM 2398 N N . GLY B 1 86 ? -10.305 24.438 -6.527 1 96.12 86 GLY B N 1
ATOM 2399 C CA . GLY B 1 86 ? -11.031 24.266 -7.773 1 96.12 86 GLY B CA 1
ATOM 2400 C C . GLY B 1 86 ? -11.688 22.891 -7.891 1 96.12 86 GLY B C 1
ATOM 2401 O O . GLY B 1 86 ? -11.602 22.078 -6.973 1 96.12 86 GLY B O 1
ATOM 2402 N N . ASN B 1 87 ? -12.422 22.75 -9.023 1 93.88 87 ASN B N 1
ATOM 2403 C CA . ASN B 1 87 ? -13.062 21.484 -9.328 1 93.88 87 ASN B CA 1
ATOM 2404 C C . ASN B 1 87 ? -12.281 20.703 -10.383 1 93.88 87 ASN B C 1
ATOM 2406 O O . ASN B 1 87 ? -12.508 20.859 -11.578 1 93.88 87 ASN B O 1
ATOM 2410 N N . VAL B 1 88 ? -11.367 19.859 -9.945 1 92.06 88 VAL B N 1
ATOM 2411 C CA . VAL B 1 88 ? -10.539 19.062 -10.836 1 92.06 88 VAL B CA 1
ATOM 2412 C C . VAL B 1 88 ? -10.531 17.609 -10.367 1 92.06 88 VAL B C 1
ATOM 2414 O O . VAL B 1 88 ? -10.656 17.328 -9.172 1 92.06 88 VAL B O 1
ATOM 2417 N N . ASP B 1 89 ? -10.461 16.766 -11.359 1 91.12 89 ASP B N 1
ATOM 2418 C CA . ASP B 1 89 ? -10.367 15.344 -11.039 1 91.12 89 ASP B CA 1
ATOM 2419 C C . ASP B 1 89 ? -8.93 14.961 -10.672 1 91.12 89 ASP B C 1
ATOM 2421 O O . ASP B 1 89 ? -8.031 15.039 -11.508 1 91.12 89 ASP B O 1
ATOM 2425 N N . LEU B 1 90 ? -8.797 14.523 -9.477 1 92.25 90 LEU B N 1
ATOM 2426 C CA . LEU B 1 90 ? -7.469 14.141 -9 1 92.25 90 LEU B CA 1
ATOM 2427 C C . LEU B 1 90 ? -7.449 12.68 -8.562 1 92.25 90 LEU B C 1
ATOM 2429 O O . LEU B 1 90 ? -6.68 12.305 -7.676 1 92.25 90 LEU B O 1
ATOM 2433 N N . SER B 1 91 ? -8.25 11.867 -9.18 1 86.19 91 SER B N 1
ATOM 2434 C CA . SER B 1 91 ? -8.391 10.461 -8.805 1 86.19 91 SER B CA 1
ATOM 2435 C C . SER B 1 91 ? -7.113 9.68 -9.086 1 86.19 91 SER B C 1
ATOM 2437 O O . SER B 1 91 ? -6.906 8.594 -8.531 1 86.19 91 SER B O 1
ATOM 2439 N N . HIS B 1 92 ? -6.293 10.227 -9.93 1 84.56 92 HIS B N 1
ATOM 2440 C CA . HIS B 1 92 ? -5.074 9.531 -10.328 1 84.56 92 HIS B CA 1
ATOM 2441 C C . HIS B 1 92 ? -3.926 9.836 -9.375 1 84.56 92 HIS B C 1
ATOM 2443 O O . HIS B 1 92 ? -2.879 9.188 -9.43 1 84.56 92 HIS B O 1
ATOM 2449 N N . VAL B 1 93 ? -4.125 10.828 -8.5 1 88.81 93 VAL B N 1
ATOM 2450 C CA . VAL B 1 93 ? -3.066 11.25 -7.594 1 88.81 93 VAL B CA 1
ATOM 2451 C C . VAL B 1 93 ? -2.873 10.203 -6.496 1 88.81 93 VAL B C 1
ATOM 2453 O O . VAL B 1 93 ? -3.844 9.75 -5.887 1 88.81 93 VAL B O 1
ATOM 2456 N N . THR B 1 94 ? -1.643 9.773 -6.34 1 90.31 94 THR B N 1
ATOM 2457 C CA . THR B 1 94 ? -1.299 8.898 -5.223 1 90.31 94 THR B CA 1
ATOM 2458 C C . THR B 1 94 ? -0.917 9.719 -3.994 1 90.31 94 THR B C 1
ATOM 2460 O O . THR B 1 94 ? -0.263 10.758 -4.109 1 90.31 94 THR B O 1
ATOM 2463 N N . VAL B 1 95 ? -1.317 9.258 -2.869 1 88.25 95 VAL B N 1
ATOM 2464 C CA . VAL B 1 95 ? -0.939 9.93 -1.629 1 88.25 95 VAL B CA 1
ATOM 2465 C C . VAL B 1 95 ? 0.536 9.672 -1.331 1 88.25 95 VAL B C 1
ATOM 2467 O O . VAL B 1 95 ? 1.316 10.609 -1.166 1 88.25 95 VAL B O 1
ATOM 2470 N N . THR B 1 96 ? 0.822 8.43 -1.187 1 93.31 96 THR B N 1
ATOM 2471 C CA . THR B 1 96 ? 2.209 7.992 -1.082 1 93.31 96 THR B CA 1
ATOM 2472 C C . THR B 1 96 ? 2.461 6.785 -1.979 1 93.31 96 THR B C 1
ATOM 2474 O O . THR B 1 96 ? 2.916 6.93 -3.115 1 93.31 96 THR B O 1
ATOM 2477 N N . ILE B 1 97 ? 1.833 5.668 -1.605 1 93.75 97 ILE B N 1
ATOM 2478 C CA . ILE B 1 97 ? 2.012 4.414 -2.33 1 93.75 97 ILE B CA 1
ATOM 2479 C C . ILE B 1 97 ? 0.732 4.07 -3.088 1 93.75 97 ILE B C 1
ATOM 2481 O O . ILE B 1 97 ? 0.787 3.562 -4.211 1 93.75 97 ILE B O 1
ATOM 2485 N N . ALA B 1 98 ? -0.35 4.375 -2.498 1 92.94 98 ALA B N 1
ATOM 2486 C CA . ALA B 1 98 ? -1.668 4.02 -3.018 1 92.94 98 ALA B CA 1
ATOM 2487 C C . ALA B 1 98 ? -2.516 5.266 -3.258 1 92.94 98 ALA B C 1
ATOM 2489 O O . ALA B 1 98 ? -2.285 6.309 -2.645 1 92.94 98 ALA B O 1
ATOM 2490 N N . SER B 1 99 ? -3.445 5.133 -4.137 1 90.81 99 SER B N 1
ATOM 2491 C CA . SER B 1 99 ? -4.441 6.188 -4.305 1 90.81 99 SER B CA 1
ATOM 2492 C C . SER B 1 99 ? -5.52 6.102 -3.23 1 90.81 99 SER B C 1
ATOM 2494 O O . SER B 1 99 ? -5.785 5.027 -2.691 1 90.81 99 SER B O 1
ATOM 2496 N N . PRO B 1 100 ? -6.164 7.262 -3.01 1 90.94 100 PRO B N 1
ATOM 2497 C CA . PRO B 1 100 ? -7.258 7.242 -2.037 1 90.94 100 PRO B CA 1
ATOM 2498 C C . PRO B 1 100 ? -8.391 6.301 -2.441 1 90.94 100 PRO B C 1
ATOM 2500 O O . PRO B 1 100 ? -8.961 5.613 -1.592 1 90.94 100 PRO B O 1
ATOM 2503 N N . ASN B 1 101 ? -8.664 6.215 -3.703 1 90 101 ASN B N 1
ATOM 2504 C CA . ASN B 1 101 ? -9.75 5.367 -4.18 1 90 101 ASN B CA 1
ATOM 2505 C C . ASN B 1 101 ? -9.453 3.889 -3.939 1 90 101 ASN B C 1
ATOM 2507 O O . ASN B 1 101 ? -10.367 3.102 -3.688 1 90 101 ASN B O 1
ATOM 2511 N N . ALA B 1 102 ? -8.219 3.549 -4.07 1 92.44 102 ALA B N 1
ATOM 2512 C CA . ALA B 1 102 ? -7.832 2.162 -3.826 1 92.44 102 ALA B CA 1
ATOM 2513 C C . ALA B 1 102 ? -8.102 1.765 -2.377 1 92.44 102 ALA B C 1
ATOM 2515 O O . ALA B 1 102 ? -8.711 0.723 -2.115 1 92.44 102 ALA B O 1
ATOM 2516 N N . ILE B 1 103 ? -7.746 2.631 -1.45 1 94.38 103 ILE B N 1
ATOM 2517 C CA . ILE B 1 103 ? -7.91 2.338 -0.031 1 94.38 103 ILE B CA 1
ATOM 2518 C C . ILE B 1 103 ? -9.391 2.395 0.336 1 94.38 103 ILE B C 1
ATOM 2520 O O . ILE B 1 103 ? -9.891 1.543 1.077 1 94.38 103 ILE B O 1
ATOM 2524 N N . ASP B 1 104 ? -10.117 3.314 -0.25 1 93.25 104 ASP B N 1
ATOM 2525 C CA . ASP B 1 104 ? -11.523 3.533 0.081 1 93.25 104 ASP B CA 1
ATOM 2526 C C . ASP B 1 104 ? -12.391 2.389 -0.435 1 93.25 104 ASP B C 1
ATOM 2528 O O . ASP B 1 104 ? -13.562 2.271 -0.058 1 93.25 104 ASP B O 1
ATOM 2532 N N . SER B 1 105 ? -11.836 1.526 -1.276 1 93.88 105 SER B N 1
ATOM 2533 C CA . SER B 1 105 ? -12.602 0.412 -1.821 1 93.88 105 SER B CA 1
ATOM 2534 C C . SER B 1 105 ? -12.68 -0.744 -0.83 1 93.88 105 SER B C 1
ATOM 2536 O O . SER B 1 105 ? -13.469 -1.673 -1.012 1 93.88 105 SER B O 1
ATOM 2538 N N . TYR B 1 106 ? -11.945 -0.669 0.279 1 96.38 106 TYR B N 1
ATOM 2539 C CA . TYR B 1 106 ? -11.969 -1.723 1.287 1 96.38 106 TYR B CA 1
ATOM 2540 C C . TYR B 1 106 ? -12.977 -1.408 2.387 1 96.38 106 TYR B C 1
ATOM 2542 O O . TYR B 1 106 ? -13.391 -0.258 2.545 1 96.38 106 TYR B O 1
ATOM 2550 N N . ASP B 1 107 ? -13.281 -2.475 3.146 1 95.5 107 ASP B N 1
ATOM 2551 C CA . ASP B 1 107 ? -14.234 -2.312 4.238 1 95.5 107 ASP B CA 1
ATOM 2552 C C . ASP B 1 107 ? -13.602 -1.604 5.43 1 95.5 107 ASP B C 1
ATOM 2554 O O . ASP B 1 107 ? -12.398 -1.757 5.68 1 95.5 107 ASP B O 1
ATOM 2558 N N . LEU B 1 108 ? -14.406 -0.887 6.137 1 94 108 LEU B N 1
ATOM 2559 C CA . LEU B 1 108 ? -13.992 -0.107 7.297 1 94 108 LEU B CA 1
ATOM 2560 C C . LEU B 1 108 ? -13.242 -0.98 8.297 1 94 108 LEU B C 1
ATOM 2562 O O . LEU B 1 108 ? -12.18 -0.593 8.797 1 94 108 LEU B O 1
ATOM 2566 N N . GLU B 1 109 ? -13.781 -2.148 8.539 1 95.56 109 GLU B N 1
ATOM 2567 C CA . GLU B 1 109 ? -13.18 -3.033 9.531 1 95.56 109 GLU B CA 1
ATOM 2568 C C . GLU B 1 109 ? -11.797 -3.5 9.094 1 95.56 109 GLU B C 1
ATOM 2570 O O . GLU B 1 109 ? -10.875 -3.574 9.914 1 95.56 109 GLU B O 1
ATOM 2575 N N . ASP B 1 110 ? -11.625 -3.773 7.836 1 97.19 110 ASP B N 1
ATOM 2576 C CA . ASP B 1 110 ? -10.336 -4.215 7.305 1 97.19 110 ASP B CA 1
ATOM 2577 C C . ASP B 1 110 ? -9.297 -3.1 7.387 1 97.19 110 ASP B C 1
ATOM 2579 O O . ASP B 1 110 ? -8.156 -3.338 7.777 1 97.19 110 ASP B O 1
ATOM 2583 N N . VAL B 1 111 ? -9.734 -1.92 6.996 1 96.75 111 VAL B N 1
ATOM 2584 C CA . VAL B 1 111 ? -8.812 -0.793 7.016 1 96.75 111 VAL B CA 1
ATOM 2585 C C . VAL B 1 111 ? -8.414 -0.471 8.453 1 96.75 111 VAL B C 1
ATOM 2587 O O . VAL B 1 111 ? -7.238 -0.233 8.742 1 96.75 111 VAL B O 1
ATOM 2590 N N . HIS B 1 112 ? -9.391 -0.496 9.336 1 94.38 112 HIS B N 1
ATOM 2591 C CA . HIS B 1 112 ? -9.102 -0.206 10.734 1 94.38 112 HIS B CA 1
ATOM 2592 C C . HIS B 1 112 ? -8.133 -1.229 11.32 1 94.38 112 HIS B C 1
ATOM 2594 O O . HIS B 1 112 ? -7.152 -0.859 11.977 1 94.38 112 HIS B O 1
ATOM 2600 N N . ALA B 1 113 ? -8.352 -2.482 11.07 1 96.12 113 ALA B N 1
ATOM 2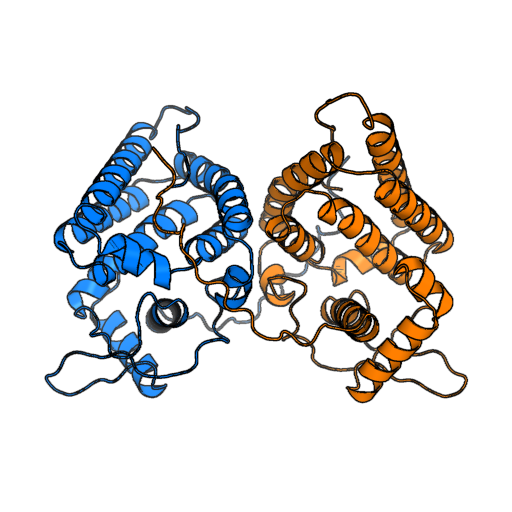601 C CA . ALA B 1 113 ? -7.488 -3.543 11.586 1 96.12 113 ALA B CA 1
ATOM 2602 C C . ALA B 1 113 ? -6.082 -3.447 10.992 1 96.12 113 ALA B C 1
ATOM 2604 O O . ALA B 1 113 ? -5.09 -3.633 11.695 1 96.12 113 ALA B O 1
ATOM 2605 N N . ALA B 1 114 ? -6.023 -3.213 9.734 1 97.56 114 ALA B N 1
ATOM 2606 C CA . ALA B 1 114 ? -4.727 -3.057 9.078 1 97.56 114 ALA B CA 1
ATOM 2607 C C . ALA B 1 114 ? -3.965 -1.862 9.648 1 97.56 114 ALA B C 1
ATOM 2609 O O . ALA B 1 114 ? -2.771 -1.964 9.945 1 97.56 114 ALA B O 1
ATOM 2610 N N . ARG B 1 115 ? -4.645 -0.724 9.742 1 96.25 115 ARG B N 1
ATOM 2611 C CA . ARG B 1 115 ? -4.008 0.474 10.281 1 96.25 115 ARG B CA 1
ATOM 2612 C C . ARG B 1 115 ? -3.492 0.233 11.695 1 96.25 115 ARG B C 1
ATOM 2614 O O . ARG B 1 115 ? -2.369 0.62 12.023 1 96.25 115 ARG B O 1
ATOM 2621 N N . LEU B 1 116 ? -4.348 -0.396 12.508 1 95.25 116 LEU B N 1
ATOM 2622 C CA . LEU B 1 116 ? -3.926 -0.705 13.867 1 95.25 116 LEU B CA 1
ATOM 2623 C C . LEU B 1 116 ? -2.639 -1.521 13.867 1 95.25 116 LEU B C 1
ATOM 2625 O O . LEU B 1 116 ? -1.68 -1.178 14.562 1 95.25 116 LEU B O 1
ATOM 2629 N N . HIS B 1 117 ? -2.582 -2.535 13.07 1 96.12 117 HIS B N 1
ATOM 2630 C CA . HIS B 1 117 ? -1.433 -3.432 13.031 1 96.12 117 HIS B CA 1
ATOM 2631 C C . HIS B 1 117 ? -0.173 -2.693 12.586 1 96.12 117 HIS B C 1
ATOM 2633 O O . HIS B 1 117 ? 0.889 -2.852 13.195 1 96.12 117 HIS B O 1
ATOM 2639 N N . ILE B 1 118 ? -0.282 -1.9 11.578 1 97.31 118 ILE B N 1
ATOM 2640 C CA . ILE B 1 118 ? 0.882 -1.233 11.008 1 97.31 118 ILE B CA 1
ATOM 2641 C C . ILE B 1 118 ? 1.259 -0.026 11.867 1 97.31 118 ILE B C 1
ATOM 2643 O O . ILE B 1 118 ? 2.439 0.216 12.125 1 97.31 118 ILE B O 1
ATOM 2647 N N . GLU B 1 119 ? 0.29 0.697 12.328 1 96.56 119 GLU B N 1
ATOM 2648 C CA . GLU B 1 119 ? 0.547 1.917 13.086 1 96.56 119 GLU B CA 1
ATOM 2649 C C . GLU B 1 119 ? 1.219 1.606 14.422 1 96.56 119 GLU B C 1
ATOM 2651 O O . GLU B 1 119 ? 2.078 2.361 14.875 1 96.56 119 GLU B O 1
ATOM 2656 N N . LEU B 1 120 ? 0.821 0.531 15.039 1 94.75 120 LEU B N 1
ATOM 2657 C CA . LEU B 1 120 ? 1.445 0.149 16.297 1 94.75 120 LEU B CA 1
ATOM 2658 C C . LEU B 1 120 ? 2.941 -0.079 16.125 1 94.75 120 LEU B C 1
ATOM 2660 O O . LEU B 1 120 ? 3.746 0.356 16.953 1 94.75 120 LEU B O 1
ATOM 2664 N N . LYS B 1 121 ? 3.281 -0.745 15.062 1 95.75 121 LYS B N 1
ATOM 2665 C CA . LYS B 1 121 ? 4.691 -0.955 14.758 1 95.75 121 LYS B CA 1
ATOM 2666 C C . LYS B 1 121 ? 5.391 0.366 14.453 1 95.75 121 LYS B C 1
ATOM 2668 O O . LYS B 1 121 ? 6.469 0.643 14.984 1 95.75 121 LYS B O 1
ATOM 2673 N N . VAL B 1 122 ? 4.793 1.167 13.664 1 96.81 122 VAL B N 1
ATOM 2674 C CA . VAL B 1 122 ? 5.379 2.41 13.172 1 96.81 122 VAL B CA 1
ATOM 2675 C C . VAL B 1 122 ? 5.562 3.389 14.328 1 96.81 122 VAL B C 1
ATOM 2677 O O . VAL B 1 122 ? 6.637 3.975 14.484 1 96.81 122 VAL B O 1
ATOM 2680 N N . VAL B 1 123 ? 4.559 3.525 15.133 1 95.62 123 VAL B N 1
ATOM 2681 C CA . VAL B 1 123 ? 4.613 4.473 16.25 1 95.62 123 VAL B CA 1
ATOM 2682 C C . VAL B 1 123 ? 5.555 3.949 17.328 1 95.62 123 VAL B C 1
ATOM 2684 O O . VAL B 1 123 ? 6.293 4.723 17.938 1 95.62 123 VAL B O 1
ATOM 2687 N N . GLY B 1 124 ? 5.508 2.65 17.562 1 93.44 124 GLY B N 1
ATOM 2688 C CA . GLY B 1 124 ? 6.469 2.066 18.484 1 93.44 124 GLY B CA 1
ATOM 2689 C C . GLY B 1 124 ? 7.91 2.324 18.078 1 93.44 124 GLY B C 1
ATOM 2690 O O . GLY B 1 124 ? 8.719 2.758 18.906 1 93.44 124 GLY B O 1
ATOM 2691 N N . ASP B 1 125 ? 8.227 2.025 16.844 1 95.88 125 ASP B N 1
ATOM 2692 C CA . ASP B 1 125 ? 9.578 2.283 16.328 1 95.88 125 ASP B CA 1
ATOM 2693 C C . ASP B 1 125 ? 9.914 3.77 16.406 1 95.88 125 ASP B C 1
ATOM 2695 O O . ASP B 1 125 ? 11.047 4.141 16.719 1 95.88 125 ASP B O 1
ATOM 2699 N N . ALA B 1 126 ? 8.953 4.629 16.094 1 95.5 126 ALA B N 1
ATOM 2700 C CA . ALA B 1 126 ? 9.156 6.074 16.156 1 95.5 126 ALA B CA 1
ATOM 2701 C C . ALA B 1 126 ? 9.516 6.52 17.578 1 95.5 126 ALA B C 1
ATOM 2703 O O . ALA B 1 126 ? 10.367 7.387 17.766 1 95.5 126 ALA B O 1
ATOM 2704 N N . ALA B 1 127 ? 8.82 5.957 18.531 1 93.88 127 ALA B N 1
ATOM 2705 C CA . ALA B 1 127 ? 9.062 6.309 19.922 1 93.88 127 ALA B CA 1
ATOM 2706 C C . ALA B 1 127 ? 10.508 6.008 20.328 1 93.88 127 ALA B C 1
ATOM 2708 O O . ALA B 1 127 ? 11.094 6.723 21.141 1 93.88 127 ALA B O 1
ATOM 2709 N N . GLU B 1 128 ? 11.07 4.996 19.734 1 93.56 128 GLU B N 1
ATOM 2710 C CA . GLU B 1 128 ? 12.445 4.602 20.031 1 93.56 128 GLU B CA 1
ATOM 2711 C C . GLU B 1 128 ? 13.445 5.496 19.297 1 93.56 128 GLU B C 1
ATOM 2713 O O . GLU B 1 128 ? 14.602 5.602 19.703 1 93.56 128 GLU B O 1
ATOM 2718 N N . ASN B 1 129 ? 12.977 6.164 18.266 1 94.19 129 ASN B N 1
ATOM 2719 C CA . ASN B 1 129 ? 13.922 6.836 17.375 1 94.19 129 ASN B CA 1
ATOM 2720 C C . ASN B 1 129 ? 13.758 8.352 17.438 1 94.19 129 ASN B C 1
ATOM 2722 O O . ASN B 1 129 ? 14.625 9.094 16.984 1 94.19 129 ASN B O 1
ATOM 2726 N N . ILE B 1 130 ? 12.672 8.836 17.938 1 94.44 130 ILE B N 1
ATOM 2727 C CA . ILE B 1 130 ? 12.305 10.242 17.812 1 94.44 130 ILE B CA 1
ATOM 2728 C C . ILE B 1 130 ? 13.328 11.109 18.531 1 94.44 130 ILE B C 1
ATOM 2730 O O . ILE B 1 130 ? 13.797 10.758 19.625 1 94.44 130 ILE B O 1
ATOM 2734 N N . ASP B 1 131 ? 13.688 12.188 17.875 1 95.25 131 ASP B N 1
ATOM 2735 C CA . ASP B 1 131 ? 14.711 13.062 18.438 1 95.25 131 ASP B CA 1
ATOM 2736 C C . ASP B 1 131 ? 14.109 14.406 18.859 1 95.25 131 ASP B C 1
ATOM 2738 O O . ASP B 1 131 ? 12.898 14.617 18.75 1 95.25 131 ASP B O 1
ATOM 2742 N N . GLU B 1 132 ? 14.961 15.266 19.297 1 95.5 132 GLU B N 1
ATOM 2743 C CA . GLU B 1 132 ? 14.516 16.547 19.844 1 95.5 132 GLU B CA 1
ATOM 2744 C C . GLU B 1 132 ? 13.914 17.422 18.766 1 95.5 132 GLU B C 1
ATOM 2746 O O . GLU B 1 132 ? 12.969 18.188 19.016 1 95.5 132 GLU B O 1
ATOM 2751 N N . GLU B 1 133 ? 14.438 17.344 17.625 1 95.94 133 GLU B N 1
ATOM 2752 C CA . GLU B 1 133 ? 13.922 18.141 16.531 1 95.94 133 GLU B CA 1
ATOM 2753 C C . GLU B 1 133 ? 12.492 17.734 16.172 1 95.94 133 GLU B C 1
ATOM 2755 O O . GLU B 1 133 ? 11.633 18.594 15.977 1 95.94 133 GLU B O 1
ATOM 2760 N N . ALA B 1 134 ? 12.297 16.469 16.125 1 96.62 134 ALA B N 1
ATOM 2761 C CA . ALA B 1 134 ? 10.961 15.961 15.844 1 96.62 134 ALA B CA 1
ATOM 2762 C C . ALA B 1 134 ? 9.984 16.328 16.953 1 96.62 134 ALA B C 1
ATOM 2764 O O . ALA B 1 134 ? 8.828 16.656 16.688 1 96.62 134 ALA B O 1
ATOM 2765 N N . LEU B 1 135 ? 10.453 16.312 18.156 1 96.56 135 LEU B N 1
ATOM 2766 C CA . LEU B 1 135 ? 9.602 16.672 19.281 1 96.56 135 LEU B CA 1
ATOM 2767 C C . LEU B 1 135 ? 9.234 18.141 19.234 1 96.56 135 LEU B C 1
ATOM 2769 O O . LEU B 1 135 ? 8.102 18.516 19.531 1 96.56 135 LEU B O 1
ATOM 2773 N N . ARG B 1 136 ? 10.125 18.953 18.859 1 96.81 136 ARG B N 1
ATOM 2774 C CA . ARG B 1 136 ? 9.844 20.375 18.703 1 96.81 136 ARG B CA 1
ATOM 2775 C C . ARG B 1 136 ? 8.812 20.609 17.609 1 96.81 136 ARG B C 1
ATOM 2777 O O . ARG B 1 136 ? 7.93 21.453 17.766 1 96.81 136 ARG B O 1
ATOM 2784 N N . LYS B 1 137 ? 8.992 19.859 16.562 1 97.31 137 LYS B N 1
ATOM 2785 C CA . LYS B 1 137 ? 8.016 19.938 15.484 1 97.31 137 LYS B CA 1
ATOM 2786 C C . LYS B 1 137 ? 6.625 19.547 15.977 1 97.31 137 LYS B C 1
ATOM 2788 O O . LYS B 1 137 ? 5.629 20.188 15.633 1 97.31 137 LYS B O 1
ATOM 2793 N N . LEU B 1 138 ? 6.52 18.516 16.734 1 97.5 138 LEU B N 1
ATOM 2794 C CA . LEU B 1 138 ? 5.242 18.047 17.266 1 97.5 138 LEU B CA 1
ATOM 2795 C C . LEU B 1 138 ? 4.629 19.094 18.188 1 97.5 138 LEU B C 1
ATOM 2797 O O . LEU B 1 138 ? 3.42 19.328 18.156 1 97.5 138 LEU B O 1
ATOM 2801 N N . ASP B 1 139 ? 5.457 19.719 18.938 1 97.25 139 ASP B N 1
ATOM 2802 C CA . ASP B 1 139 ? 4.969 20.781 19.812 1 97.25 139 ASP B CA 1
ATOM 2803 C C . ASP B 1 139 ? 4.391 21.938 19 1 97.25 139 ASP B C 1
ATOM 2805 O O . ASP B 1 139 ? 3.34 22.484 19.344 1 97.25 139 ASP B O 1
ATOM 2809 N N . SER B 1 140 ? 5.109 22.25 18.016 1 97.38 140 SER B N 1
ATOM 2810 C CA . SER B 1 140 ? 4.625 23.328 17.141 1 97.38 140 SER B CA 1
ATOM 2811 C C . SER B 1 140 ? 3.299 22.953 16.5 1 97.38 140 SER B C 1
ATOM 2813 O O . SER B 1 140 ? 2.438 23.812 16.297 1 97.38 140 SER B O 1
ATOM 2815 N N . LEU B 1 141 ? 3.105 21.719 16.141 1 97.62 141 LEU B N 1
ATOM 2816 C CA . LEU B 1 141 ? 1.867 21.25 15.523 1 97.62 141 LEU B CA 1
ATOM 2817 C C . LEU B 1 141 ? 0.732 21.234 16.547 1 97.62 141 LEU B C 1
ATOM 2819 O O . LEU B 1 141 ? -0.42 21.5 16.203 1 97.62 141 LEU B O 1
ATOM 2823 N N . LEU B 1 142 ? 1.033 20.953 17.812 1 96.94 142 LEU B N 1
ATOM 2824 C CA . LEU B 1 142 ? 0.036 21.062 18.875 1 96.94 142 LEU B CA 1
ATOM 2825 C C . LEU B 1 142 ? -0.447 22.5 19.031 1 96.94 142 LEU B C 1
ATOM 2827 O O . LEU B 1 142 ? -1.646 22.734 19.188 1 96.94 142 LEU B O 1
ATOM 2831 N N . ASP B 1 143 ? 0.499 23.391 18.938 1 96.81 143 ASP B N 1
ATOM 2832 C CA . ASP B 1 143 ? 0.135 24.812 18.984 1 96.81 143 ASP B CA 1
ATOM 2833 C C . ASP B 1 143 ? -0.799 25.188 17.844 1 96.81 143 ASP B C 1
ATOM 2835 O O . ASP B 1 143 ? -1.786 25.891 18.047 1 96.81 143 ASP B O 1
ATOM 2839 N N . ALA B 1 144 ? -0.46 24.688 16.703 1 95.81 144 ALA B N 1
ATOM 2840 C CA . ALA B 1 144 ? -1.288 24.953 15.531 1 95.81 144 ALA B CA 1
ATOM 2841 C C . ALA B 1 144 ? -2.682 24.359 15.695 1 95.81 144 ALA B C 1
ATOM 2843 O O . ALA B 1 144 ? -3.68 24.969 15.32 1 95.81 144 ALA B O 1
ATOM 2844 N N . GLN B 1 145 ? -2.762 23.188 16.234 1 96.25 145 GLN B N 1
ATOM 2845 C CA . GLN B 1 145 ? -4.051 22.531 16.453 1 96.25 145 GLN B CA 1
ATOM 2846 C C . GLN B 1 145 ? -4.91 23.328 17.422 1 96.25 145 GLN B C 1
ATOM 2848 O O . GLN B 1 145 ? -6.125 23.438 17.25 1 96.25 145 GLN B O 1
ATOM 2853 N N . LYS B 1 146 ? -4.301 23.859 18.375 1 94.06 146 LYS B N 1
ATOM 2854 C CA . LYS B 1 146 ? -5.008 24.625 19.391 1 94.06 146 LYS B CA 1
ATOM 2855 C C . LYS B 1 146 ? -5.66 25.875 18.781 1 94.06 146 LYS B C 1
ATOM 2857 O O . LYS B 1 146 ? -6.77 26.25 19.172 1 94.06 146 LYS B O 1
ATOM 2862 N N . ILE B 1 147 ? -5.023 26.453 17.844 1 92.19 147 ILE B N 1
ATOM 2863 C CA . ILE B 1 147 ? -5.477 27.719 17.281 1 92.19 147 ILE B CA 1
ATOM 2864 C C . ILE B 1 147 ? -6.559 27.469 16.234 1 92.19 147 ILE B C 1
ATOM 2866 O O . ILE B 1 147 ? -7.289 28.391 15.859 1 92.19 147 ILE B O 1
ATOM 2870 N N . CYS B 1 148 ? -6.781 26.219 15.766 1 91.12 148 CYS B N 1
ATOM 2871 C CA . CYS B 1 148 ? -7.75 25.875 14.727 1 91.12 148 CYS B CA 1
ATOM 2872 C C . CYS B 1 148 ? -9.172 26.094 15.227 1 91.12 148 CYS B C 1
ATOM 2874 O O . CYS B 1 148 ? -10.109 26.188 14.43 1 91.12 148 CYS B O 1
ATOM 2876 N N . GLY B 1 149 ? -9.359 26.109 16.547 1 90.38 149 GLY B N 1
ATOM 2877 C CA . GLY B 1 149 ? -10.703 26.203 17.094 1 90.38 149 GLY B CA 1
ATOM 2878 C C . GLY B 1 149 ? -11.586 25.031 16.719 1 90.38 149 GLY B C 1
ATOM 2879 O O . GLY B 1 149 ? -11.195 23.875 16.891 1 90.38 149 GLY B O 1
ATOM 2880 N N . ASP B 1 150 ? -12.828 25.422 16.141 1 92.94 150 ASP B N 1
ATOM 2881 C CA . ASP B 1 150 ? -13.789 24.375 15.797 1 92.94 150 ASP B CA 1
ATOM 2882 C C . ASP B 1 150 ? -13.805 24.109 14.289 1 92.94 150 ASP B C 1
ATOM 2884 O O . ASP B 1 150 ? -14.742 23.5 13.773 1 92.94 150 ASP B O 1
ATOM 2888 N N . ASP B 1 151 ? -12.82 24.594 13.672 1 95.62 151 ASP B N 1
ATOM 2889 C CA . ASP B 1 151 ? -12.75 24.406 12.227 1 95.62 151 ASP B CA 1
ATOM 2890 C C . ASP B 1 151 ? -12.18 23.031 11.867 1 95.62 151 ASP B C 1
ATOM 2892 O O . ASP B 1 151 ? -10.961 22.844 11.875 1 95.62 151 ASP B O 1
ATOM 2896 N N . ALA B 1 152 ? -13.031 22.141 11.414 1 95.31 152 ALA B N 1
ATOM 2897 C CA . ALA B 1 152 ? -12.664 20.734 11.172 1 95.31 152 ALA B CA 1
ATOM 2898 C C . ALA B 1 152 ? -11.625 20.641 10.055 1 95.31 152 ALA B C 1
ATOM 2900 O O . ALA B 1 152 ? -10.695 19.828 10.141 1 95.31 152 ALA B O 1
ATOM 2901 N N . MET B 1 153 ? -11.789 21.406 9.055 1 94.75 153 MET B N 1
ATOM 2902 C CA . MET B 1 153 ? -10.867 21.375 7.922 1 94.75 153 MET B CA 1
ATOM 2903 C C . MET B 1 153 ? -9.469 21.797 8.344 1 94.75 153 MET B C 1
ATOM 2905 O O . MET B 1 153 ? -8.5 21.078 8.078 1 94.75 153 MET B O 1
ATOM 2909 N N . ARG B 1 154 ? -9.344 22.906 8.961 1 95.12 154 ARG B N 1
ATOM 2910 C CA . ARG B 1 154 ? -8.047 23.391 9.43 1 95.12 154 ARG B CA 1
ATOM 2911 C C . ARG B 1 154 ? -7.41 22.406 10.398 1 95.12 154 ARG B C 1
ATOM 2913 O O . ARG B 1 154 ? -6.211 22.141 10.32 1 95.12 154 ARG B O 1
ATOM 2920 N N . PHE B 1 155 ? -8.281 21.859 11.273 1 96.69 155 PHE B N 1
ATOM 2921 C CA . PHE B 1 155 ? -7.766 20.875 12.234 1 96.69 155 PHE B CA 1
ATOM 2922 C C . PHE B 1 155 ? -7.203 19.656 11.508 1 96.69 155 PHE B C 1
ATOM 2924 O O . PHE B 1 155 ? -6.125 19.172 11.852 1 96.69 155 PHE B O 1
ATOM 2931 N N . LEU B 1 156 ? -7.879 19.156 10.508 1 96 156 LEU B N 1
ATOM 2932 C CA . LEU B 1 156 ? -7.484 17.922 9.828 1 96 156 LEU B CA 1
ATOM 2933 C C . LEU B 1 156 ? -6.18 18.125 9.07 1 96 156 LEU B C 1
ATOM 2935 O O . LEU B 1 156 ? -5.371 17.203 8.969 1 96 156 LEU B O 1
ATOM 2939 N N . ILE B 1 157 ? -5.973 19.281 8.461 1 96 157 ILE B N 1
ATOM 2940 C CA . ILE B 1 157 ? -4.711 19.578 7.793 1 96 157 ILE B CA 1
ATOM 2941 C C . ILE B 1 157 ? -3.561 19.484 8.789 1 96 157 ILE B C 1
ATOM 2943 O O . ILE B 1 157 ? -2.551 18.828 8.523 1 96 157 ILE B O 1
ATOM 2947 N N . CYS B 1 158 ? -3.715 20.062 9.945 1 96.19 158 CYS B N 1
ATOM 2948 C CA . CYS B 1 158 ? -2.709 20.016 11 1 96.19 158 CYS B CA 1
ATOM 2949 C C . CYS B 1 158 ? -2.557 18.594 11.547 1 96.19 158 CYS B C 1
ATOM 2951 O O . CYS B 1 158 ? -1.442 18.141 11.82 1 96.19 158 CYS B O 1
ATOM 2953 N N . ASP B 1 159 ? -3.68 17.938 11.719 1 97 159 ASP B N 1
ATOM 2954 C CA . ASP B 1 159 ? -3.727 16.578 12.242 1 97 159 ASP B CA 1
ATOM 2955 C C . ASP B 1 159 ? -2.932 15.609 11.359 1 97 159 ASP B C 1
ATOM 2957 O O . ASP B 1 159 ? -2.201 14.758 11.859 1 97 159 ASP B O 1
ATOM 2961 N N . ARG B 1 160 ? -3.094 15.742 10.133 1 96.31 160 ARG B N 1
ATOM 2962 C CA . ARG B 1 160 ? -2.332 14.906 9.203 1 96.31 160 ARG B CA 1
ATOM 2963 C C . ARG B 1 160 ? -0.832 15.117 9.383 1 96.31 160 ARG B C 1
ATOM 2965 O O . ARG B 1 160 ? -0.072 14.148 9.477 1 96.31 160 ARG B O 1
ATOM 2972 N N . GLU B 1 161 ? -0.407 16.375 9.422 1 97.06 161 GLU B N 1
ATOM 2973 C CA . GLU B 1 161 ? 1.016 16.672 9.586 1 97.06 161 GLU B CA 1
ATOM 2974 C C . GLU B 1 161 ? 1.538 16.156 10.922 1 97.06 161 GLU B C 1
ATOM 2976 O O . GLU B 1 161 ? 2.691 15.727 11.016 1 97.06 161 GLU B O 1
ATOM 2981 N N . PHE B 1 162 ? 0.692 16.203 11.898 1 97.81 162 PHE B N 1
ATOM 2982 C CA . PHE B 1 162 ? 1.035 15.68 13.211 1 97.81 162 PHE B CA 1
ATOM 2983 C C . PHE B 1 162 ? 1.329 14.18 13.133 1 97.81 162 PHE B C 1
ATOM 2985 O O . PHE B 1 162 ? 2.391 13.727 13.57 1 97.81 162 PHE B O 1
ATOM 2992 N N . HIS B 1 163 ? 0.474 13.414 12.547 1 97.06 163 HIS B N 1
ATOM 2993 C CA . HIS B 1 163 ? 0.653 11.969 12.422 1 97.06 163 HIS B CA 1
ATOM 2994 C C . HIS B 1 163 ? 1.853 11.633 11.547 1 97.06 163 HIS B C 1
ATOM 2996 O O . HIS B 1 163 ? 2.676 10.789 11.906 1 97.06 163 HIS B O 1
ATOM 3002 N N . VAL B 1 164 ? 1.971 12.32 10.469 1 97 164 VAL B N 1
ATOM 3003 C CA . VAL B 1 164 ? 3.061 12.062 9.531 1 97 164 VAL B CA 1
ATOM 3004 C C . VAL B 1 164 ? 4.398 12.359 10.203 1 97 164 VAL B C 1
ATOM 3006 O O . VAL B 1 164 ? 5.383 11.641 9.984 1 97 164 VAL B O 1
ATOM 3009 N N . ALA B 1 165 ? 4.457 13.414 11.008 1 97.12 165 ALA B N 1
ATOM 3010 C CA . ALA B 1 165 ? 5.688 13.766 11.719 1 97.12 165 ALA B CA 1
ATOM 3011 C C . ALA B 1 165 ? 6.129 12.633 12.641 1 97.12 165 ALA B C 1
ATOM 3013 O O . ALA B 1 165 ? 7.328 12.398 12.812 1 97.12 165 ALA B O 1
ATOM 3014 N N . ILE B 1 166 ? 5.184 11.969 13.211 1 97.31 166 ILE B N 1
ATOM 3015 C CA . ILE B 1 166 ? 5.508 10.828 14.062 1 97.31 166 ILE B CA 1
ATOM 3016 C C . ILE B 1 166 ? 5.93 9.648 13.188 1 97.31 166 ILE B C 1
ATOM 3018 O O . ILE B 1 166 ? 6.984 9.047 13.414 1 97.31 166 ILE B O 1
ATOM 3022 N N . TYR B 1 167 ? 5.141 9.336 12.172 1 97.69 167 TYR B N 1
ATOM 3023 C CA . TYR B 1 167 ? 5.359 8.164 11.328 1 97.69 167 TYR B CA 1
ATOM 3024 C C . TYR B 1 167 ? 6.75 8.203 10.703 1 97.69 167 TYR B C 1
ATOM 3026 O O . TYR B 1 167 ? 7.414 7.164 10.586 1 97.69 167 TYR B O 1
ATOM 3034 N N . ARG B 1 168 ? 7.215 9.32 10.359 1 96.75 168 ARG B N 1
ATOM 3035 C CA . ARG B 1 168 ? 8.461 9.469 9.609 1 96.75 168 ARG B CA 1
ATOM 3036 C C . ARG B 1 168 ? 9.664 9.148 10.484 1 96.75 168 ARG B C 1
ATOM 3038 O O . ARG B 1 168 ? 10.773 8.953 9.977 1 96.75 168 ARG B O 1
ATOM 3045 N N . ASN B 1 169 ? 9.445 9.039 11.734 1 96.94 169 ASN B N 1
ATOM 3046 C CA . ASN B 1 169 ? 10.547 8.742 12.641 1 96.94 169 ASN B CA 1
ATOM 3047 C C . ASN B 1 169 ? 10.648 7.25 12.938 1 96.94 169 ASN B C 1
ATOM 3049 O O . ASN B 1 169 ? 11.438 6.832 13.781 1 96.94 169 ASN B O 1
ATOM 3053 N N . CYS B 1 170 ? 9.914 6.406 12.227 1 96.81 170 CYS B N 1
ATOM 3054 C CA . CYS B 1 170 ? 9.891 4.98 12.531 1 96.81 170 CYS B CA 1
ATOM 3055 C C . CYS B 1 170 ? 11.086 4.27 11.914 1 96.81 170 CYS B C 1
ATOM 3057 O O . CYS B 1 170 ? 11.367 3.113 12.242 1 96.81 170 CYS B O 1
ATOM 3059 N N . GLY B 1 171 ? 11.82 4.871 10.953 1 97.12 171 GLY B N 1
ATOM 3060 C CA . GLY B 1 171 ? 13.008 4.273 10.359 1 97.12 171 GLY B CA 1
ATOM 3061 C C . GLY B 1 171 ? 12.695 3.389 9.164 1 97.12 171 GLY B C 1
ATOM 3062 O O . GLY B 1 171 ? 13.594 2.785 8.578 1 97.12 171 GLY B O 1
ATOM 3063 N N . ASN B 1 172 ? 11.508 3.238 8.742 1 98.19 172 ASN B N 1
ATOM 3064 C CA . ASN B 1 172 ? 11.062 2.504 7.562 1 98.19 172 ASN B CA 1
ATOM 3065 C C . ASN B 1 172 ? 10.102 3.332 6.715 1 98.19 172 ASN B C 1
ATOM 3067 O O . ASN B 1 172 ? 8.898 3.336 6.961 1 98.19 172 ASN B O 1
ATOM 3071 N N . PRO B 1 173 ? 10.594 3.961 5.664 1 98.06 173 PRO B N 1
ATOM 3072 C CA . PRO B 1 173 ? 9.773 4.871 4.867 1 98.06 173 PRO B CA 1
ATOM 3073 C C . PRO B 1 173 ? 8.594 4.172 4.195 1 98.06 173 PRO B C 1
ATOM 3075 O O . PRO B 1 173 ? 7.539 4.777 3.996 1 98.06 173 PRO B O 1
ATOM 3078 N N . LEU B 1 174 ? 8.758 2.881 3.863 1 98.06 174 LEU B N 1
ATOM 3079 C CA . LEU B 1 174 ? 7.668 2.146 3.23 1 98.06 174 LEU B CA 1
ATOM 3080 C C . LEU B 1 174 ? 6.492 1.982 4.188 1 98.06 174 LEU B C 1
ATOM 3082 O O . LEU B 1 174 ? 5.348 2.275 3.832 1 98.06 174 LEU B O 1
ATOM 3086 N N . LEU B 1 175 ? 6.75 1.55 5.398 1 98.31 175 LEU B N 1
ATOM 3087 C CA . LEU B 1 175 ? 5.691 1.405 6.395 1 98.31 175 LEU B CA 1
ATOM 3088 C C . LEU B 1 175 ? 5.086 2.76 6.742 1 98.31 175 LEU B C 1
ATOM 3090 O O . LEU B 1 175 ? 3.869 2.877 6.902 1 98.31 175 LEU B O 1
ATOM 3094 N N . SER B 1 176 ? 5.969 3.779 6.891 1 98.12 176 SER B N 1
ATOM 3095 C CA . SER B 1 176 ? 5.504 5.137 7.152 1 98.12 176 SER B CA 1
ATOM 3096 C C . SER B 1 176 ? 4.547 5.613 6.066 1 98.12 176 SER B C 1
ATOM 3098 O O . SER B 1 176 ? 3.488 6.172 6.367 1 98.12 176 SER B O 1
ATOM 3100 N N . ASP B 1 177 ? 4.918 5.359 4.828 1 97.88 177 ASP B N 1
ATOM 3101 C CA . ASP B 1 177 ? 4.102 5.793 3.699 1 97.88 177 ASP B CA 1
ATOM 3102 C C . ASP B 1 177 ? 2.773 5.039 3.66 1 97.88 177 ASP B C 1
ATOM 3104 O O . ASP B 1 177 ? 1.714 5.645 3.488 1 97.88 177 ASP B O 1
ATOM 3108 N N . PHE B 1 178 ? 2.801 3.775 3.922 1 97.94 178 PHE B N 1
ATOM 3109 C CA . PHE B 1 178 ? 1.566 3.01 3.797 1 97.94 178 PHE B CA 1
ATOM 3110 C C . PHE B 1 178 ? 0.597 3.355 4.922 1 97.94 178 PHE B C 1
ATOM 3112 O O . PHE B 1 178 ? -0.612 3.447 4.699 1 97.94 178 PHE B O 1
ATOM 3119 N N . VAL B 1 179 ? 1.084 3.521 6.121 1 97.56 179 VAL B N 1
ATOM 3120 C CA . VAL B 1 179 ? 0.178 3.885 7.207 1 97.56 179 VAL B CA 1
ATOM 3121 C C . VAL B 1 179 ? -0.387 5.281 6.961 1 97.56 179 VAL B C 1
ATOM 3123 O O . VAL B 1 179 ? -1.528 5.57 7.332 1 97.56 179 VAL B O 1
ATOM 3126 N N . THR B 1 180 ? 0.367 6.156 6.32 1 96.94 180 THR B N 1
ATOM 3127 C CA . THR B 1 180 ? -0.146 7.457 5.91 1 96.94 180 THR B CA 1
ATOM 3128 C C . THR B 1 180 ? -1.297 7.297 4.922 1 96.94 180 THR B C 1
ATOM 3130 O O . THR B 1 180 ? -2.301 8.008 5.008 1 96.94 180 THR B O 1
ATOM 3133 N N . ASP B 1 181 ? -1.144 6.375 3.965 1 96.69 181 ASP B N 1
ATOM 3134 C CA . ASP B 1 181 ? -2.242 6.082 3.051 1 96.69 181 ASP B CA 1
ATOM 3135 C C . ASP B 1 181 ? -3.48 5.613 3.812 1 96.69 181 ASP B C 1
ATOM 3137 O O . ASP B 1 181 ? -4.598 6.043 3.518 1 96.69 181 ASP B O 1
ATOM 3141 N N . LEU B 1 182 ? -3.299 4.77 4.789 1 96.69 182 LEU B N 1
ATOM 3142 C CA . LEU B 1 182 ? -4.414 4.238 5.566 1 96.69 182 LEU B CA 1
ATOM 3143 C C . LEU B 1 182 ? -5.059 5.332 6.406 1 96.69 182 LEU B C 1
ATOM 3145 O O . LEU B 1 182 ? -6.273 5.316 6.629 1 96.69 182 LEU B O 1
ATOM 3149 N N . TYR B 1 183 ? -4.281 6.238 6.867 1 95 183 TYR B N 1
ATOM 3150 C CA . TYR B 1 183 ? -4.777 7.379 7.629 1 95 183 TYR B CA 1
ATOM 3151 C C . TYR B 1 183 ? -5.82 8.148 6.832 1 95 183 TYR B C 1
ATOM 3153 O O . TYR B 1 183 ? -6.777 8.688 7.402 1 95 183 TYR B O 1
ATOM 3161 N N . THR B 1 184 ? -5.676 8.203 5.531 1 91.44 184 THR B N 1
ATOM 3162 C CA . THR B 1 184 ? -6.52 9.047 4.691 1 91.44 184 THR B CA 1
ATOM 3163 C C . THR B 1 184 ? -7.828 8.344 4.352 1 91.44 184 THR B C 1
ATOM 3165 O O . THR B 1 184 ? -8.688 8.906 3.67 1 91.44 184 THR B O 1
ATOM 3168 N N . TYR B 1 185 ? -7.988 7.113 4.883 1 90.25 185 TYR B N 1
ATOM 3169 C CA . TYR B 1 185 ? -9.195 6.34 4.609 1 90.25 185 TYR B CA 1
ATOM 3170 C C . TYR B 1 185 ? -10.445 7.117 5 1 90.25 185 TYR B C 1
ATOM 3172 O O . TYR B 1 185 ? -10.531 7.656 6.105 1 90.25 185 TYR B O 1
ATOM 3180 N N . MET B 1 186 ? -11.352 7.211 4.117 1 88.75 186 MET B N 1
ATOM 3181 C CA . MET B 1 186 ? -12.672 7.805 4.297 1 88.75 186 MET B CA 1
ATOM 3182 C C . MET B 1 186 ? -12.562 9.195 4.914 1 88.75 186 MET B C 1
ATOM 3184 O O . MET B 1 186 ? -13.25 9.5 5.891 1 88.75 186 MET B O 1
ATOM 3188 N N . MET B 1 187 ? -11.75 10.016 4.332 1 89.06 187 MET B N 1
ATOM 3189 C CA . MET B 1 187 ? -11.461 11.344 4.875 1 89.06 187 MET B CA 1
ATOM 3190 C C . MET B 1 187 ? -12.695 12.234 4.812 1 89.06 187 MET B C 1
ATOM 3192 O O . MET B 1 187 ? -12.914 13.07 5.695 1 89.06 187 MET B O 1
ATOM 3196 N N . ASP B 1 188 ? -13.523 12.031 3.814 1 84.19 188 ASP B N 1
ATOM 3197 C CA . ASP B 1 188 ? -14.773 12.781 3.746 1 84.19 188 ASP B CA 1
ATOM 3198 C C . ASP B 1 188 ? -15.617 12.547 4.996 1 84.19 188 ASP B C 1
ATOM 3200 O O . ASP B 1 188 ? -16.188 13.492 5.551 1 84.19 188 ASP B O 1
ATOM 3204 N N . TYR B 1 189 ? -15.656 11.406 5.371 1 87.88 189 TYR B N 1
ATOM 3205 C CA . TYR B 1 189 ? -16.406 11.055 6.574 1 87.88 189 TYR B CA 1
ATOM 3206 C C . TYR B 1 189 ? -15.703 11.578 7.82 1 87.88 189 TYR B C 1
ATOM 3208 O O . TYR B 1 189 ? -16.359 12.07 8.75 1 87.88 189 TYR B O 1
ATOM 3216 N N . ARG B 1 190 ? -14.461 11.484 7.84 1 91.44 190 ARG B N 1
ATOM 3217 C CA . ARG B 1 190 ? -13.703 11.984 8.984 1 91.44 190 ARG B CA 1
ATOM 3218 C C . ARG B 1 190 ? -13.906 13.484 9.164 1 91.44 190 ARG B C 1
ATOM 3220 O O . ARG B 1 190 ? -13.992 13.977 10.289 1 91.44 190 ARG B O 1
ATOM 3227 N N . ARG B 1 191 ? -13.945 14.195 8.141 1 91.38 191 ARG B N 1
ATOM 3228 C CA . ARG B 1 191 ? -14.188 15.625 8.219 1 91.38 191 ARG B CA 1
ATOM 3229 C C . ARG B 1 191 ? -15.539 15.922 8.867 1 91.38 191 ARG B C 1
ATOM 3231 O O . ARG B 1 191 ? -15.648 16.812 9.711 1 91.38 191 ARG B O 1
ATOM 3238 N N . SER B 1 192 ? -16.516 15.188 8.422 1 91.44 192 SER B N 1
ATOM 3239 C CA . SER B 1 192 ? -17.828 15.352 9.016 1 91.44 192 SER B CA 1
ATOM 3240 C C . SER B 1 192 ? -17.812 14.992 10.5 1 91.44 192 SER B C 1
ATOM 3242 O O . SER B 1 192 ? -18.406 15.703 11.328 1 91.44 192 SER B O 1
ATOM 3244 N N . ALA B 1 193 ? -17.141 13.953 10.82 1 93.19 193 ALA B N 1
ATOM 3245 C CA . ALA B 1 193 ? -17.031 13.516 12.211 1 93.19 193 ALA B CA 1
ATOM 3246 C C . ALA B 1 193 ? -16.312 14.555 13.062 1 93.19 193 ALA B C 1
ATOM 3248 O O . ALA B 1 193 ? -16.703 14.812 14.203 1 93.19 193 ALA B O 1
ATOM 3249 N N . MET B 1 194 ? -15.391 15.234 12.547 1 94.69 194 MET B N 1
ATOM 3250 C CA . MET B 1 194 ? -14.586 16.203 13.273 1 94.69 194 MET B CA 1
ATOM 3251 C C . MET B 1 194 ? -15.344 17.516 13.445 1 94.69 194 MET B C 1
ATOM 3253 O O . MET B 1 194 ? -14.945 18.375 14.234 1 94.69 194 MET B O 1
ATOM 3257 N N . SER B 1 195 ? -16.375 17.625 12.711 1 94.06 195 SER B N 1
ATOM 3258 C CA . SER B 1 195 ? -17.188 18.844 12.828 1 94.06 195 SER B CA 1
ATOM 3259 C C . SER B 1 195 ? -18.156 18.734 13.992 1 94.06 195 SER B C 1
ATOM 3261 O O . SER B 1 195 ? -18.812 19.719 14.344 1 94.06 195 SER B O 1
ATOM 3263 N N . ARG B 1 196 ? -18.219 17.594 14.594 1 95.19 196 ARG B N 1
ATOM 3264 C CA . ARG B 1 196 ? -19.109 17.422 15.742 1 95.19 196 ARG B CA 1
ATOM 3265 C C . ARG B 1 196 ? -18.531 18.109 16.984 1 95.19 196 ARG B C 1
ATOM 3267 O O . ARG B 1 196 ? -17.312 18.094 17.203 1 95.19 196 ARG B O 1
ATOM 3274 N N . PRO B 1 197 ? -19.516 18.625 17.781 1 95.56 197 PRO B N 1
ATOM 3275 C CA . PRO B 1 197 ? -19.031 19.312 18.984 1 95.56 197 PRO B CA 1
ATOM 3276 C C . PRO B 1 197 ? -18.172 18.406 19.875 1 95.56 197 PRO B C 1
ATOM 3278 O O . PRO B 1 197 ? -18.562 17.266 20.141 1 95.56 197 PRO B O 1
ATOM 3281 N N . GLY B 1 198 ? -17 18.969 20.266 1 95.5 198 GLY B N 1
ATOM 3282 C CA . GLY B 1 198 ? -16.141 18.266 21.203 1 95.5 198 GLY B CA 1
ATOM 3283 C C . GLY B 1 198 ? -15.141 17.328 20.516 1 95.5 198 GLY B C 1
ATOM 3284 O O . GLY B 1 198 ? -14.188 16.859 21.156 1 95.5 198 GLY B O 1
ATOM 3285 N N . ALA B 1 199 ? -15.344 17.047 19.281 1 95.88 199 ALA B N 1
ATOM 3286 C CA . ALA B 1 199 ? -14.484 16.094 18.578 1 95.88 199 ALA B CA 1
ATOM 3287 C C . ALA B 1 199 ? -13.047 16.609 18.516 1 95.88 199 ALA B C 1
ATOM 3289 O O . ALA B 1 199 ? -12.109 15.859 18.812 1 95.88 199 ALA B O 1
ATOM 3290 N N . ILE B 1 200 ? -12.859 17.812 18.125 1 96.56 200 ILE B N 1
ATOM 3291 C CA . ILE B 1 200 ? -11.531 18.391 17.969 1 96.56 200 ILE B CA 1
ATOM 3292 C C . ILE B 1 200 ? -10.836 18.453 19.328 1 96.56 200 ILE B C 1
ATOM 3294 O O . ILE B 1 200 ? -9.656 18.125 19.438 1 96.56 200 ILE B O 1
ATOM 3298 N N . GLU B 1 201 ? -11.57 18.844 20.297 1 95.56 201 GLU B N 1
ATOM 3299 C CA . GLU B 1 201 ? -11.016 18.922 21.656 1 95.56 201 GLU B CA 1
ATOM 3300 C C . GLU B 1 201 ? -10.539 17.562 22.141 1 95.56 201 GLU B C 1
ATOM 3302 O O . GLU B 1 201 ? -9.461 17.453 22.734 1 95.56 201 GLU B O 1
ATOM 3307 N N . ALA B 1 202 ? -11.359 16.594 21.953 1 94.5 202 ALA B N 1
ATOM 3308 C CA . ALA B 1 202 ? -10.984 15.242 22.344 1 94.5 202 ALA B CA 1
ATOM 3309 C C . ALA B 1 202 ? -9.719 14.789 21.625 1 94.5 202 ALA B C 1
ATOM 3311 O O . ALA B 1 202 ? -8.82 14.203 22.234 1 94.5 202 ALA B O 1
ATOM 3312 N N . SER B 1 203 ? -9.641 15.031 20.344 1 95.38 203 SER B N 1
ATOM 3313 C CA . SER B 1 203 ? -8.477 14.656 19.547 1 95.38 203 SER B CA 1
ATOM 3314 C C . SER B 1 203 ? -7.23 15.422 20 1 95.38 203 SER B C 1
ATOM 3316 O O . SER B 1 203 ? -6.141 14.852 20.078 1 95.38 203 SER B O 1
ATOM 3318 N N . TYR B 1 204 ? -7.395 16.688 20.266 1 95.56 204 TYR B N 1
ATOM 3319 C CA . TYR B 1 204 ? -6.281 17.5 20.75 1 95.56 204 TYR B CA 1
ATOM 3320 C C . TYR B 1 204 ? -5.723 16.938 22.047 1 95.56 204 TYR B C 1
ATOM 3322 O O . TYR B 1 204 ? -4.504 16.875 22.234 1 95.56 204 TYR B O 1
ATOM 3330 N N . LYS B 1 205 ? -6.613 16.594 22.922 1 94.44 205 LYS B N 1
ATOM 3331 C CA . LYS B 1 205 ? -6.18 16.016 24.188 1 94.44 205 LYS B CA 1
ATOM 3332 C C . LYS B 1 205 ? -5.379 14.734 23.969 1 94.44 205 LYS B C 1
ATOM 3334 O O . LYS B 1 205 ? -4.332 14.539 24.578 1 94.44 205 LYS B O 1
ATOM 3339 N N . ASP B 1 206 ? -5.875 13.883 23.094 1 94.06 206 ASP B N 1
ATOM 3340 C CA . ASP B 1 206 ? -5.164 12.656 22.75 1 94.06 206 ASP B CA 1
ATOM 3341 C C . ASP B 1 206 ? -3.773 12.961 22.203 1 94.06 206 ASP B C 1
ATOM 3343 O O . ASP B 1 206 ? -2.793 12.328 22.594 1 94.06 206 ASP B O 1
ATOM 3347 N N . HIS B 1 207 ? -3.686 13.953 21.344 1 96 207 HIS B N 1
ATOM 3348 C CA . HIS B 1 207 ? -2.408 14.312 20.734 1 96 207 HIS B CA 1
ATOM 3349 C C . HIS B 1 207 ? -1.437 14.852 21.781 1 96 207 HIS B C 1
ATOM 3351 O O . HIS B 1 207 ? -0.246 14.531 21.75 1 96 207 HIS B O 1
ATOM 3357 N N . SER B 1 208 ? -1.969 15.617 22.656 1 94.62 208 SER B N 1
ATOM 3358 C CA . SER B 1 208 ? -1.143 16.141 23.734 1 94.62 208 SER B CA 1
ATOM 3359 C C . SER B 1 208 ? -0.57 15.023 24.594 1 94.62 208 SER B C 1
ATOM 3361 O O . SER B 1 208 ? 0.608 15.055 24.953 1 94.62 208 SER B O 1
ATOM 3363 N N . ASP B 1 209 ? -1.361 14.031 24.875 1 92.88 209 ASP B N 1
ATOM 3364 C CA . ASP B 1 209 ? -0.922 12.875 25.656 1 92.88 209 ASP B CA 1
ATOM 3365 C C . ASP B 1 209 ? 0.159 12.094 24.922 1 92.88 209 ASP B C 1
ATOM 3367 O O . ASP B 1 209 ? 1.1 11.586 25.531 1 92.88 209 ASP B O 1
ATOM 3371 N N . ILE B 1 210 ? 0.02 11.992 23.672 1 93.81 210 ILE B N 1
ATOM 3372 C CA . ILE B 1 210 ? 0.98 11.273 22.844 1 93.81 210 ILE B CA 1
ATOM 3373 C C . ILE B 1 210 ? 2.336 11.969 22.891 1 93.81 210 ILE B C 1
ATOM 3375 O O . ILE B 1 210 ? 3.367 11.328 23.109 1 93.81 210 ILE B O 1
ATOM 3379 N N . VAL B 1 211 ? 2.354 13.273 22.75 1 94.44 211 VAL B N 1
ATOM 3380 C CA . VAL B 1 211 ? 3.605 14.023 22.766 1 94.44 211 VAL B CA 1
ATOM 3381 C C . VAL B 1 211 ? 4.258 13.898 24.141 1 94.44 211 VAL B C 1
ATOM 3383 O O . VAL B 1 211 ? 5.473 13.727 24.25 1 94.44 211 VAL B O 1
ATOM 3386 N N . ALA B 1 212 ? 3.451 13.961 25.172 1 92.31 212 ALA B N 1
ATOM 3387 C CA . ALA B 1 212 ? 3.963 13.805 26.531 1 92.31 212 ALA B CA 1
ATOM 3388 C C . ALA B 1 212 ? 4.625 12.438 26.719 1 92.31 212 ALA B C 1
ATOM 3390 O O . ALA B 1 212 ? 5.703 12.344 27.312 1 92.31 212 ALA B O 1
ATOM 3391 N N . ALA B 1 213 ? 4.008 11.461 26.188 1 90.44 213 ALA B N 1
ATOM 3392 C CA . ALA B 1 213 ? 4.547 10.102 26.281 1 90.44 213 ALA B CA 1
ATOM 3393 C C . ALA B 1 213 ? 5.844 9.977 25.5 1 90.44 213 ALA B C 1
ATOM 3395 O O . ALA B 1 213 ? 6.801 9.352 25.953 1 90.44 213 ALA B O 1
ATOM 3396 N N . LEU B 1 214 ? 5.867 10.539 24.328 1 92.31 214 LEU B N 1
ATOM 3397 C CA . LEU B 1 214 ? 7.051 10.477 23.484 1 92.31 214 LEU B CA 1
ATOM 3398 C C . LEU B 1 214 ? 8.211 11.242 24.109 1 92.31 214 LEU B C 1
ATOM 3400 O O . LEU B 1 214 ? 9.367 10.836 23.984 1 92.31 214 LEU B O 1
ATOM 3404 N N . SER B 1 215 ? 7.895 12.273 24.766 1 88.56 215 SER B N 1
ATOM 3405 C CA . SER B 1 215 ? 8.906 13.109 25.406 1 88.56 215 SER B CA 1
ATOM 3406 C C . SER B 1 215 ? 9.477 12.438 26.641 1 88.56 215 SER B C 1
ATOM 3408 O O . SER B 1 215 ? 10.641 12.648 27 1 88.56 215 SER B O 1
ATOM 3410 N N . GLY B 1 216 ? 8.531 11.734 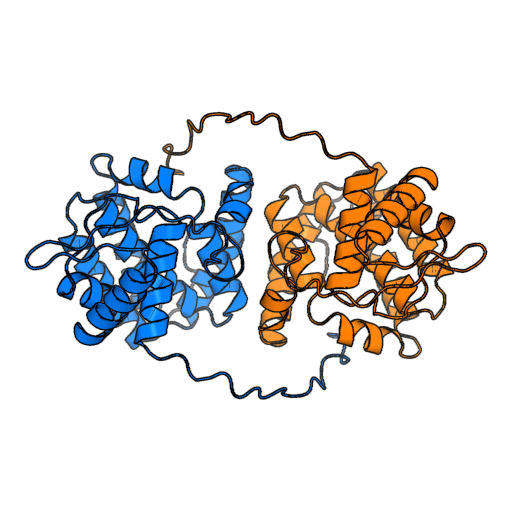27.422 1 76 216 GLY B N 1
ATOM 3411 C CA . GLY B 1 216 ? 8.992 11.039 28.609 1 76 216 GLY B CA 1
ATOM 3412 C C . GLY B 1 216 ? 9.836 9.82 28.281 1 76 216 GLY B C 1
ATOM 3413 O O . GLY B 1 216 ? 10.641 9.375 29.109 1 76 216 GLY B O 1
ATOM 3414 N N . MET B 1 217 ? 9.422 9.117 27.234 1 60.22 217 MET B N 1
ATOM 3415 C CA . MET B 1 217 ? 10.172 7.938 26.797 1 60.22 217 MET B CA 1
ATOM 3416 C C . MET B 1 217 ? 11.555 8.328 26.281 1 60.22 217 MET B C 1
ATOM 3418 O O . MET B 1 217 ? 12.398 7.461 26.047 1 60.22 217 MET B O 1
ATOM 3422 N N . THR B 1 218 ? 11.617 9.555 26.047 1 48.94 218 THR B N 1
ATOM 3423 C CA . THR B 1 218 ? 12.992 9.969 25.797 1 48.94 218 THR B CA 1
ATOM 3424 C C . THR B 1 218 ? 13.891 9.633 26.984 1 48.94 218 THR B C 1
ATOM 3426 O O . THR B 1 218 ? 13.672 10.125 28.094 1 48.94 218 THR B O 1
ATOM 3429 N N . GLY B 1 219 ? 14.289 8.234 27.281 1 46.22 219 GLY B N 1
ATOM 3430 C CA . GLY B 1 219 ? 15.219 7.512 28.141 1 46.22 219 GLY B CA 1
ATOM 3431 C C . GLY B 1 219 ? 14.719 6.137 28.531 1 46.22 219 GLY B C 1
ATOM 3432 O O . GLY B 1 219 ? 15.461 5.352 29.125 1 46.22 219 GLY B O 1
ATOM 3433 N N . ARG B 1 220 ? 13.445 5.945 28.812 1 44.94 220 ARG B N 1
ATOM 3434 C CA . ARG B 1 220 ? 13.102 4.617 29.328 1 44.94 220 ARG B CA 1
ATOM 3435 C C . ARG B 1 220 ? 12.438 3.777 28.25 1 44.94 220 ARG B C 1
ATOM 3437 O O . ARG B 1 220 ? 11.648 4.289 27.453 1 44.94 220 ARG B O 1
ATOM 3444 N N . PRO B 1 221 ? 12.828 2.602 27.766 1 45.88 221 PRO B N 1
ATOM 3445 C CA . PRO B 1 221 ? 12.445 1.697 26.672 1 45.88 221 PRO B CA 1
ATOM 3446 C C . PRO B 1 221 ? 10.992 1.246 26.766 1 45.88 221 PRO B C 1
ATOM 3448 O O . PRO B 1 221 ? 10.594 0.285 26.109 1 45.88 221 PRO B O 1
ATOM 3451 N N . SER B 1 222 ? 10 1.818 27.469 1 45.44 222 SER B N 1
ATOM 3452 C CA . SER B 1 222 ? 8.789 1.035 27.703 1 45.44 222 SER B CA 1
ATOM 3453 C C . SER B 1 222 ? 7.926 0.974 26.438 1 45.44 222 SER B C 1
ATOM 3455 O O . SER B 1 222 ? 8.023 1.847 25.578 1 45.44 222 SER B O 1
ATOM 3457 N N . SER B 1 223 ? 7.461 -0.144 25.938 1 48.88 223 SER B N 1
ATOM 3458 C CA . SER B 1 223 ? 6.449 -0.376 24.906 1 48.88 223 SER B CA 1
ATOM 3459 C C . SER B 1 223 ? 5.312 0.635 25.016 1 48.88 223 SER B C 1
ATOM 3461 O O . SER B 1 223 ? 4.613 0.686 26.031 1 48.88 223 SER B O 1
ATOM 3463 N N . PRO B 1 224 ? 5.332 1.765 24.422 1 51.53 224 PRO B N 1
ATOM 3464 C CA . PRO B 1 224 ? 4.281 2.76 24.656 1 51.53 224 PRO B CA 1
ATOM 3465 C C . PRO B 1 224 ? 2.881 2.207 24.391 1 51.53 224 PRO B C 1
ATOM 3467 O O . PRO B 1 224 ? 2.707 1.317 23.562 1 51.53 224 PRO B O 1
ATOM 3470 N N . PRO B 1 225 ? 2.053 2.283 25.344 1 50.84 225 PRO B N 1
ATOM 3471 C CA . PRO B 1 225 ? 0.652 1.861 25.266 1 50.84 225 PRO B CA 1
ATOM 3472 C C . PRO B 1 225 ? -0.113 2.547 24.141 1 50.84 225 PRO B C 1
ATOM 3474 O O . PRO B 1 225 ? -1.011 3.354 24.391 1 50.84 225 PRO B O 1
ATOM 3477 N N . PHE B 1 226 ? 0.57 2.625 22.969 1 57.62 226 PHE B N 1
ATOM 3478 C CA . PHE B 1 226 ? -0.182 3.416 22 1 57.62 226 PHE B CA 1
ATOM 3479 C C . PHE B 1 226 ? -1.198 2.549 21.281 1 57.62 226 PHE B C 1
ATOM 3481 O O . PHE B 1 226 ? -0.915 1.395 20.938 1 57.62 226 PHE B O 1
ATOM 3488 N N . THR B 1 227 ? -2.469 2.801 21.531 1 59.66 227 THR B N 1
ATOM 3489 C CA . THR B 1 227 ? -3.445 2.338 20.547 1 59.66 227 THR B CA 1
ATOM 3490 C C . THR B 1 227 ? -3.33 3.131 19.25 1 59.66 227 THR B C 1
ATOM 3492 O O . THR B 1 227 ? -2.379 3.895 19.078 1 59.66 227 THR B O 1
ATOM 3495 N N . ILE B 1 228 ? -4.176 2.967 18.203 1 58.69 228 ILE B N 1
ATOM 3496 C CA . ILE B 1 228 ? -4.18 3.729 16.969 1 58.69 228 ILE B CA 1
ATOM 3497 C C . ILE B 1 228 ? -4.262 5.223 17.266 1 58.69 228 ILE B C 1
ATOM 3499 O O . ILE B 1 228 ? -5.105 5.652 18.062 1 58.69 228 ILE B O 1
ATOM 3503 N N . ILE B 1 229 ? -3.174 5.988 16.891 1 61.38 229 ILE B N 1
ATOM 3504 C CA . ILE B 1 229 ? -3.168 7.426 17.156 1 61.38 229 ILE B CA 1
ATOM 3505 C C . ILE B 1 229 ? -3.949 8.148 16.062 1 61.38 229 ILE B C 1
ATOM 3507 O O . ILE B 1 229 ? -4.051 7.664 14.93 1 61.38 229 ILE B O 1
#

Foldseek 3Di:
DDDPCPCVDDDDPPPPPPPDDLLNVVLLQVLLCDQLPLADFFDFDDDLVLSCLLVVHDSVSSVSSLVVCVVVQQWPDDPPDTIGGGDDHPQVRCQFPHGQVVLQVDDPVVLLVVLQVLVLLQLLLLLVQPDPVLLVSLVSLLVSLVVCPLQLSSNVSSVLSNSLSSSVSNPDVVSSRVSSSSVSHPVVVVSVVSNDPCNSVVVSVVSVVSSVQSVVSPPPSDSPPDGND/DDDPCPVVDDDDPPPPPPDDDLLNVVLLQVLLCDQLPLADFFDFDDDLVLSCLLVVHDSVSSVSSLVVCVVVQQWPDDVPDTIGGGDDHPQVRCQFPHGQVVLQVDDPVVLLVVLQVLVLLQLLLLLVQPDPVLLVSLVSLLVSLVVCPLQLSSNVSSVLSNSLSSSVSNPDVVSSRVSSSSVSHPVVVVSVVSNDPPNSVVVSVVSVVSSVSSVVSPPPSDSPPDGND

Organism: Rhizobium meliloti (strain 1021) (NCBI:txid266834)

Nearest PDB structures (foldseek):
  6az6-assembly1_B  TM=4.708E-01  e=1.286E-08  Streptococcus agalactiae
  6az6-assembly1_A  TM=4.737E-01  e=6.215E-08  Streptococcus agalactiae
  1hw1-assembly1_A  TM=4.487E-01  e=1.017E-07  Escherichia coli
  1h9t-assembly1_A  TM=4.533E-01  e=3.038E-06  Escherichia coli
  4ham-assembly1_A-2  TM=6.021E-01  e=2.228E-03  Listeria monocytogenes EGD-e

Solvent-accessible surface area (backbone atoms only — not comparable to full-atom values): 25253 Å² total; per-residue (Å²): 136,76,79,74,71,64,73,71,76,67,81,81,78,74,69,83,64,77,77,75,48,73,32,56,53,50,30,50,52,51,48,38,36,41,51,42,40,60,41,41,66,69,38,70,52,76,52,52,63,57,49,11,59,65,68,70,50,51,46,66,41,42,51,49,12,51,50,56,34,32,76,70,42,46,28,45,80,44,91,96,48,74,40,26,34,30,88,62,90,41,79,82,50,53,66,61,56,30,28,57,66,60,58,53,71,52,54,67,68,40,52,52,53,45,38,39,61,49,40,43,53,32,48,48,39,10,51,77,54,58,48,70,67,54,51,52,50,48,50,53,39,50,52,53,44,63,71,35,64,82,40,31,54,61,32,48,59,38,48,50,48,46,54,49,59,45,28,68,33,29,82,33,69,60,58,31,32,49,42,53,41,52,66,49,49,56,28,57,55,49,44,58,48,34,55,38,91,63,38,50,59,54,51,48,52,53,52,52,52,50,52,52,50,47,61,59,35,66,84,50,88,69,81,66,87,61,66,79,128,138,81,79,76,70,67,75,69,77,66,81,79,78,74,68,83,64,78,75,77,49,72,30,55,53,49,30,50,51,54,48,38,35,40,52,44,40,60,41,41,66,68,38,72,54,75,53,53,64,58,49,11,62,65,68,71,49,51,48,65,42,43,50,49,12,50,51,56,34,32,76,70,43,48,28,42,78,43,90,96,49,73,38,26,33,30,87,62,89,42,79,82,51,53,67,62,56,29,28,56,66,60,58,53,71,52,55,68,68,40,52,50,53,44,36,39,61,50,38,44,53,32,46,48,38,9,51,76,54,60,47,71,68,55,49,51,50,48,50,53,39,51,53,53,42,64,72,35,64,81,40,30,53,61,34,49,60,37,48,49,48,46,52,50,60,44,29,68,33,30,81,35,70,61,57,31,33,48,43,52,44,53,67,50,48,56,27,57,57,48,44,58,45,35,55,38,90,62,39,49,59,53,51,49,50,53,50,53,52,50,52,52,49,46,59,59,37,65,82,50,88,68,81,69,88,61,68,78,127

InterPro domains:
  IPR000524 Transcription regulator HTH, GntR [PF00392] (26-85)
  IPR000524 Transcription regulator HTH, GntR [PR00035] (45-59)
  IPR000524 Transcription regulator HTH, GntR [PR00035] (59-75)
  IPR000524 Transcription regulator HTH, GntR [PS50949] (20-88)
  IPR000524 Transcription regulator HTH, GntR [SM00345] (26-85)
  IPR000524 Transcription regulator HTH, GntR [cd07377] (26-85)
  IPR008920 Transcription regulator FadR/GntR, C-terminal [G3DSA:1.20.120.530] (105-218)
  IPR008920 Transcription regulator FadR/GntR, C-terminal [SSF48008] (107-214)
  IPR011711 GntR, C-terminal [PF07729] (110-214)
  IPR011711 GntR, C-terminal [SM00895] (110-210)
  IPR036388 Winged helix-like DNA-binding domain superfamily [G3DSA:1.10.10.10] (7-85)
  IPR036390 Winged helix DNA-binding domain superfamily [SSF46785] (18-89)

Radius of gyration: 24.21 Å; Cα contacts (8 Å, |Δi|>4): 576; chains: 2; bounding box: 48×71×65 Å